Protein AF-X1FA75-F1 (afdb_monomer)

Sequence (460 aa):
MLGKAVGLKKGKINFKTCSKKELLEYCKRDVEILLATWKKWIKFRTDNDLGNFGVTVAQQALKTYAHRFMPEKIYIHDQNTLAKFERKAYYGGRVDCFRLGNYTDDFYHLVDVNSMYPSVMINNLYPVKLTQYYENIDCSFLTQLIKKYSVVAEVIVKTKQRFFPVRLEKKVVYPVGEFTTYLCTPELKFALNRNLIKEIKKIACYEQAVIFNDYVDFFYNKKKEADKTGNSADSLFYKYMLNTLTGKFGQKGGEWIKVGENPPDLIYVINEIDSITGEVYQLRSLHGLVQKRVKEGEAFHSFVPITAHITSYSRVKMLNLIEKAGWENVYYVDTDSLFTNMKGYDRLESEMGENILGMLSVEKVAEDITIFGNKDYEFGDLKKCKGIRWDAYEISEGVYTQEVWPTLRGILRQKDKNKYYVTTRKKVLKRKYDKGILLPSGIVKPLTFPLSEPSLFQSP

Nearest PDB structures (foldseek):
  2pyj-assembly1_A  TM=6.759E-01  e=3.798E-18  Salasvirus phi29
  2pzs-assembly4_D  TM=6.715E-01  e=7.560E-17  Salasvirus phi29
  2py5-assembly2_B  TM=6.519E-01  e=5.487E-17  Salasvirus phi29
  2pzs-assembly3_C  TM=6.621E-01  e=1.099E-16  Salasvirus phi29
  2py5-assembly1_A  TM=6.677E-01  e=3.031E-16  Salasvirus phi29

pLDDT: mean 91.66, std 9.85, range [26.94, 98.81]

Mean predicted aligned error: 7.08 Å

Solvent-accessible surface area (backbone atoms only — not comparable to full-atom values): 24845 Å² total; per-residue (Å²): 97,65,26,65,66,66,77,36,86,76,79,84,82,56,91,90,75,60,51,74,64,59,50,50,55,45,53,49,52,55,50,51,41,49,52,51,48,49,53,53,50,53,48,52,36,60,79,64,58,33,58,63,92,40,100,42,64,42,50,26,24,46,36,21,34,69,64,66,33,51,84,61,82,69,52,73,79,84,57,63,72,56,53,56,55,43,47,65,30,47,54,70,56,50,63,51,66,39,39,41,50,76,48,68,90,54,49,35,38,36,33,34,34,34,57,44,66,55,44,46,41,40,92,35,74,36,46,31,31,80,77,48,73,52,62,68,53,57,71,70,57,50,58,56,46,60,75,71,26,32,39,42,31,37,30,32,35,49,38,93,51,66,78,54,65,38,69,54,80,96,43,70,33,38,42,24,42,29,49,75,37,41,37,25,48,56,48,46,53,57,30,58,80,65,70,22,62,76,45,37,54,36,38,43,33,14,46,52,42,72,52,33,45,69,46,42,54,53,38,51,50,52,20,51,54,21,56,76,70,68,29,64,39,56,21,52,51,29,50,43,40,63,62,31,34,52,53,45,22,58,30,66,30,62,50,71,45,79,74,52,71,51,60,52,84,56,58,35,43,50,76,47,67,41,89,86,80,65,49,76,41,38,41,34,27,54,74,20,40,23,24,38,50,46,81,41,72,66,23,93,77,29,42,41,58,38,31,16,41,51,26,31,40,42,39,49,53,48,49,52,51,42,61,56,27,30,68,90,29,41,35,39,35,57,52,50,33,41,33,22,34,53,71,13,47,63,54,37,53,92,47,53,33,76,95,34,79,49,20,29,31,81,78,43,75,28,55,38,38,32,32,60,46,89,61,27,35,34,50,53,92,48,73,42,52,75,93,60,61,98,83,39,47,72,80,48,96,56,29,33,39,33,80,44,74,64,47,74,70,50,32,34,56,44,93,62,62,92,54,92,64,77,41,77,43,83,44,77,59,82,75,75,71,82,68,38,49,75,43,97,85,26,41,40,40,62,40,74,38,70,82,74,72,77,81,86,61,74,70,135

Secondary structure (DSSP, 8-state):
-HHHHTT-PPP---TTT--HHHHHHHHHHHHHHHHHHHHHHHHHHHHTT--SPPSSHHHHHHHHHHHHS--S--B----HHHHHHHHHH---S-EEESB-EEE-SS-EEEEEETTHHHHHHTT--EEEEEEEEEEEE-HHHHHHHHHHSEEEEEEEEEESSS-S-EEETTEEE--EEEEEEEEEHHHHHHHHTTT-EEEEEEEEEEEEE--SHHHHHHHHHHHHHHHHTT-HHHHHHHHHHHHHHHHHTT-B--EEEEEEE--TT--EEEEEE-TTT--EEEEEEETTEEEEEE--SB-TT--HHHHHHHHHHHHHHHHHHHHHH-GGGEEEEETTEEEEEHHHHHHTGGGB-TT-TTSEEEEEEES-EEEEETTEEEETTEEEETT--TTPEEEETTEEEEEEPPPHHHHTTSS-TT----EEEEEE------SEEE-TTSBEEEPEEPS--GGGS---

Structure (mmCIF, N/CA/C/O backbone):
data_AF-X1FA75-F1
#
_entry.id   AF-X1FA75-F1
#
loop_
_atom_site.group_PDB
_atom_site.id
_atom_site.type_symbol
_atom_site.label_atom_id
_atom_site.label_alt_id
_atom_site.label_comp_id
_atom_site.label_asym_id
_atom_site.label_entity_id
_atom_site.label_seq_id
_atom_site.pdbx_PDB_ins_code
_atom_site.Cartn_x
_atom_site.Cartn_y
_atom_site.Cartn_z
_atom_site.occupancy
_atom_site.B_iso_or_equiv
_atom_site.auth_seq_id
_atom_site.auth_comp_id
_atom_site.auth_asym_id
_atom_site.auth_atom_id
_atom_site.pdbx_PDB_model_num
ATOM 1 N N . MET A 1 1 ? -5.192 -13.595 22.067 1.00 82.88 1 MET A N 1
ATOM 2 C CA . MET A 1 1 ? -5.217 -14.109 20.682 1.00 82.88 1 MET A CA 1
ATOM 3 C C . MET A 1 1 ? -4.334 -15.348 20.535 1.00 82.88 1 MET A C 1
ATOM 5 O O . MET A 1 1 ? -4.904 -16.423 20.439 1.00 82.88 1 MET A O 1
ATOM 9 N N . LEU A 1 2 ? -2.998 -15.240 20.635 1.00 88.25 2 LEU A N 1
ATOM 10 C CA . LEU A 1 2 ? -2.075 -16.381 20.456 1.00 88.25 2 LEU A CA 1
ATOM 11 C C . LEU A 1 2 ? -2.383 -17.589 21.351 1.00 88.25 2 LEU A C 1
ATOM 13 O O . LEU A 1 2 ? -2.534 -18.685 20.835 1.00 88.25 2 LEU A O 1
ATOM 17 N N . GLY A 1 3 ? -2.574 -17.383 22.660 1.00 88.44 3 GLY A N 1
ATOM 18 C CA . GLY A 1 3 ? -2.929 -18.475 23.577 1.00 88.44 3 GLY A CA 1
ATOM 19 C C . GLY A 1 3 ? -4.160 -19.269 23.118 1.00 88.44 3 GLY A C 1
ATOM 20 O O . GLY A 1 3 ? -4.092 -20.487 23.000 1.00 88.44 3 GLY A O 1
ATOM 21 N N . LYS A 1 4 ? -5.251 -18.582 22.744 1.00 89.06 4 LYS A N 1
ATOM 22 C CA . LYS A 1 4 ? -6.477 -19.220 22.227 1.00 89.06 4 LYS A CA 1
ATOM 23 C C . LYS A 1 4 ? -6.189 -20.085 20.992 1.00 89.06 4 LYS A C 1
ATOM 25 O O . LYS A 1 4 ? -6.711 -21.187 20.898 1.00 89.06 4 LYS A O 1
ATOM 30 N N . ALA A 1 5 ? -5.328 -19.617 20.090 1.00 87.94 5 ALA A N 1
ATOM 31 C CA . ALA A 1 5 ? -4.977 -20.317 18.851 1.00 87.94 5 ALA A CA 1
ATOM 32 C C . ALA A 1 5 ? -4.127 -21.584 19.044 1.00 87.94 5 ALA A C 1
ATOM 34 O O . ALA A 1 5 ? -3.963 -22.361 18.100 1.00 87.94 5 ALA A O 1
ATOM 35 N N . VAL A 1 6 ? -3.580 -21.783 20.246 1.00 91.81 6 VAL A N 1
ATOM 36 C CA . VAL A 1 6 ? -2.834 -22.984 20.648 1.00 91.81 6 VAL A CA 1
ATOM 37 C C . VAL A 1 6 ? -3.489 -23.704 21.834 1.00 91.81 6 VAL A C 1
ATOM 39 O O . VAL A 1 6 ? -2.850 -24.524 22.481 1.00 91.81 6 VAL A O 1
ATOM 42 N N . GLY A 1 7 ? -4.750 -23.383 22.150 1.00 91.25 7 GLY A N 1
ATOM 43 C CA . GLY A 1 7 ? -5.502 -24.027 23.235 1.00 91.25 7 GLY A CA 1
ATOM 44 C C . GLY A 1 7 ? -5.045 -23.664 24.655 1.00 91.25 7 GLY A C 1
ATOM 45 O O . GLY A 1 7 ? -5.420 -24.334 25.611 1.00 91.25 7 GLY A O 1
ATOM 46 N N . LEU A 1 8 ? -4.253 -22.601 24.828 1.00 92.12 8 LEU A N 1
ATOM 47 C CA . LEU A 1 8 ? -3.713 -22.171 26.118 1.00 92.12 8 LEU A CA 1
ATOM 48 C C . LEU A 1 8 ? -4.349 -20.860 26.598 1.00 92.12 8 LEU A C 1
ATOM 50 O O . LEU A 1 8 ? -4.333 -19.830 25.921 1.00 92.12 8 LEU A O 1
ATOM 54 N N . LYS A 1 9 ? -4.863 -20.850 27.831 1.00 92.19 9 LYS A N 1
ATOM 55 C CA . LYS A 1 9 ? -5.374 -19.625 28.463 1.00 92.19 9 LYS A CA 1
ATOM 56 C C . LYS A 1 9 ? -4.204 -18.761 28.949 1.00 92.19 9 LYS A C 1
ATOM 58 O O . LYS A 1 9 ? -3.388 -19.228 29.746 1.00 92.19 9 LYS A O 1
ATOM 63 N N . LYS A 1 10 ? -4.136 -17.508 28.480 1.00 90.81 10 LYS A N 1
ATOM 64 C CA . LYS A 1 10 ? -3.234 -16.480 29.029 1.00 90.81 10 LYS A CA 1
ATOM 65 C C . LYS A 1 10 ? -3.767 -16.041 30.396 1.00 90.81 10 LYS A C 1
ATOM 67 O O . LYS A 1 10 ? -4.968 -15.797 30.525 1.00 90.81 10 LYS A O 1
ATOM 72 N N . GLY A 1 11 ? -2.890 -15.967 31.396 1.00 86.56 11 GLY A N 1
ATOM 73 C CA . GLY A 1 11 ? -3.246 -15.478 32.729 1.00 86.56 11 GLY A CA 1
ATOM 74 C C . GLY A 1 11 ? -3.637 -13.995 32.722 1.00 86.56 11 GLY A C 1
ATOM 75 O O . GLY A 1 11 ? -3.365 -13.274 31.760 1.00 86.56 11 GLY A O 1
ATOM 76 N N . LYS A 1 12 ? -4.272 -13.536 33.802 1.00 90.50 12 LYS A N 1
ATOM 77 C CA . LYS A 1 12 ? -4.433 -12.110 34.118 1.00 90.50 12 LYS A CA 1
ATOM 78 C C . LYS A 1 12 ? -3.546 -11.807 35.320 1.00 90.50 12 LYS A C 1
ATOM 80 O O . LYS A 1 12 ? -3.503 -12.616 36.239 1.00 90.50 12 LYS A O 1
ATOM 85 N N . ILE A 1 13 ? -2.861 -10.669 35.312 1.00 89.69 13 ILE A N 1
ATOM 86 C CA . ILE A 1 13 ? -2.018 -10.245 36.430 1.00 89.69 13 ILE A CA 1
ATOM 87 C C . ILE A 1 13 ? -2.197 -8.752 36.683 1.00 89.69 13 ILE A C 1
ATOM 89 O O . ILE A 1 13 ? -2.268 -7.962 35.741 1.00 89.69 13 ILE A O 1
ATOM 93 N N . ASN A 1 14 ? -2.287 -8.371 37.956 1.00 89.06 14 ASN A N 1
ATOM 94 C CA . ASN A 1 14 ? -2.216 -6.976 38.363 1.00 89.06 14 ASN A CA 1
ATOM 95 C C . ASN A 1 14 ? -0.768 -6.649 38.728 1.00 89.06 14 ASN A C 1
ATOM 97 O O . ASN A 1 14 ? -0.317 -6.955 39.828 1.00 89.06 14 ASN A O 1
ATOM 101 N N . PHE A 1 15 ? -0.049 -6.004 37.810 1.00 86.00 15 PHE A N 1
ATOM 102 C CA . PHE A 1 15 ? 1.363 -5.662 37.998 1.00 86.00 15 PHE A CA 1
ATOM 103 C C . PHE A 1 15 ? 1.635 -4.735 39.194 1.00 86.00 15 PHE A C 1
ATOM 105 O O . PHE A 1 15 ? 2.781 -4.636 39.619 1.00 86.00 15 PHE A O 1
ATOM 112 N N . LYS A 1 16 ? 0.613 -4.058 39.743 1.00 86.19 16 LYS A N 1
ATOM 113 C CA . LYS A 1 16 ? 0.765 -3.188 40.920 1.00 86.19 16 LYS A CA 1
ATOM 114 C C . LYS A 1 16 ? 0.733 -3.953 42.242 1.00 86.19 16 LYS A C 1
ATOM 116 O O . LYS A 1 16 ? 1.259 -3.454 43.228 1.00 86.19 16 LYS A O 1
ATOM 121 N N . THR A 1 17 ? 0.088 -5.119 42.276 1.00 92.06 17 THR A N 1
ATOM 122 C CA . THR A 1 17 ? -0.222 -5.824 43.532 1.00 92.06 17 THR A CA 1
ATOM 123 C C . THR A 1 17 ? 0.195 -7.292 43.532 1.00 92.06 17 THR A C 1
ATOM 125 O O . THR A 1 17 ? 0.017 -7.958 44.546 1.00 92.06 17 THR A O 1
ATOM 128 N N . CYS A 1 18 ? 0.708 -7.828 42.421 1.00 90.62 18 CYS A N 1
ATOM 129 C CA . CYS A 1 18 ? 1.066 -9.239 42.334 1.00 90.62 18 CYS A CA 1
ATOM 130 C C . CYS A 1 18 ? 2.301 -9.581 43.173 1.00 90.62 18 CYS A C 1
ATOM 132 O O . CYS A 1 18 ? 3.294 -8.850 43.201 1.00 90.62 18 CYS A O 1
ATOM 134 N N . SER A 1 19 ? 2.273 -10.760 43.781 1.00 93.00 19 SER A N 1
ATOM 135 C CA . SER A 1 19 ? 3.436 -11.376 44.402 1.00 93.00 19 SER A CA 1
ATOM 136 C C . SER A 1 19 ? 4.452 -11.847 43.355 1.00 93.00 19 SER A C 1
ATOM 138 O O . SER A 1 19 ? 4.145 -12.091 42.184 1.00 93.00 19 SER A O 1
ATOM 140 N N . LYS A 1 20 ? 5.694 -12.062 43.801 1.00 92.19 20 LYS A N 1
ATOM 141 C CA . LYS A 1 20 ? 6.774 -12.594 42.956 1.00 92.19 20 LYS A CA 1
ATOM 142 C C . LYS A 1 20 ? 6.448 -13.989 42.398 1.00 92.19 20 LYS A C 1
ATOM 144 O O . LYS A 1 20 ? 6.860 -14.309 41.286 1.00 92.19 20 LYS A O 1
ATOM 149 N N . LYS A 1 21 ? 5.695 -14.801 43.152 1.00 93.50 21 LYS A N 1
ATOM 150 C CA . LYS A 1 21 ? 5.261 -16.147 42.748 1.00 93.50 21 LYS A CA 1
ATOM 151 C C . LYS A 1 21 ? 4.225 -16.087 41.625 1.00 93.50 21 LYS A C 1
ATOM 153 O O . LYS A 1 21 ? 4.417 -16.730 40.599 1.00 93.50 21 LYS A O 1
ATOM 158 N N . GLU A 1 22 ? 3.190 -15.262 41.779 1.00 92.12 22 GLU A N 1
ATOM 159 C CA . GLU A 1 22 ? 2.174 -15.057 40.734 1.00 92.12 22 GLU A CA 1
ATOM 160 C C . GLU A 1 22 ? 2.799 -14.503 39.450 1.00 92.12 22 GLU A C 1
ATOM 162 O O . GLU A 1 22 ? 2.457 -14.933 38.348 1.00 92.12 22 GLU A O 1
ATOM 167 N N . LEU A 1 23 ? 3.765 -13.587 39.584 1.00 92.31 23 LEU A N 1
ATOM 168 C CA . LEU A 1 23 ? 4.500 -13.050 38.444 1.00 92.31 23 LEU A CA 1
ATOM 169 C C . LEU A 1 23 ? 5.326 -14.126 37.730 1.00 92.31 23 LEU A C 1
ATOM 171 O O . LEU A 1 23 ? 5.329 -14.175 36.501 1.00 92.31 23 LEU A O 1
ATOM 175 N N . LEU A 1 24 ? 5.994 -15.012 38.475 1.00 93.19 24 LEU A N 1
ATOM 176 C CA . LEU A 1 24 ? 6.755 -16.123 37.903 1.00 93.19 24 LEU A CA 1
ATOM 177 C C . LEU A 1 24 ? 5.848 -17.092 37.127 1.00 93.19 24 LEU A C 1
ATOM 179 O O . LEU A 1 24 ? 6.171 -17.465 35.999 1.00 93.19 24 LEU A O 1
ATOM 183 N N . GLU A 1 25 ? 4.703 -17.467 37.701 1.00 93.12 25 GLU A N 1
ATOM 184 C CA . GLU A 1 25 ? 3.715 -18.345 37.059 1.00 93.12 25 GLU A CA 1
ATOM 185 C C . GLU A 1 25 ? 3.125 -17.710 35.791 1.00 93.12 25 GLU A C 1
ATOM 187 O O . GLU A 1 25 ? 3.031 -18.363 34.747 1.00 93.12 25 GLU A O 1
ATOM 192 N N . TYR A 1 26 ? 2.799 -16.415 35.848 1.00 93.69 26 TYR A N 1
ATOM 193 C CA . TYR A 1 26 ? 2.335 -15.647 34.695 1.00 93.69 26 TYR A CA 1
ATOM 194 C C . TYR A 1 26 ? 3.382 -15.617 33.570 1.00 93.69 26 TYR A C 1
ATOM 196 O O . TYR A 1 26 ? 3.067 -15.932 32.419 1.00 93.69 26 TYR A O 1
ATOM 204 N N . CYS A 1 27 ? 4.639 -15.301 33.896 1.00 93.19 27 CYS A N 1
ATOM 205 C CA . CYS A 1 27 ? 5.738 -15.275 32.930 1.00 93.19 27 CYS A CA 1
ATOM 206 C C . CYS A 1 27 ? 5.992 -16.657 32.313 1.00 93.19 27 CYS A C 1
ATOM 208 O O . CYS A 1 27 ? 6.179 -16.762 31.099 1.00 93.19 27 CYS A O 1
ATOM 210 N N . LYS A 1 28 ? 5.942 -17.728 33.116 1.00 95.00 28 LYS A N 1
ATOM 211 C CA . LYS A 1 28 ? 6.067 -19.105 32.622 1.00 95.00 28 LYS A CA 1
ATOM 212 C C . LYS A 1 28 ? 4.976 -19.425 31.598 1.00 95.00 28 LYS A C 1
ATOM 214 O O . LYS A 1 28 ? 5.294 -19.912 30.514 1.00 95.00 28 LYS A O 1
ATOM 219 N N . ARG A 1 29 ? 3.713 -19.086 31.888 1.00 95.19 29 ARG A N 1
ATOM 220 C CA . ARG A 1 29 ? 2.595 -19.286 30.949 1.00 95.19 29 ARG A CA 1
ATOM 221 C C . ARG A 1 29 ? 2.779 -18.503 29.647 1.00 95.19 29 ARG A C 1
ATOM 223 O O . ARG A 1 29 ? 2.453 -19.015 28.576 1.00 95.19 29 ARG A O 1
ATOM 230 N N . ASP A 1 30 ? 3.321 -17.291 29.704 1.00 94.06 30 ASP A N 1
ATOM 231 C CA . ASP A 1 30 ? 3.617 -16.517 28.494 1.00 94.06 30 ASP A CA 1
ATOM 232 C C . ASP A 1 30 ? 4.662 -17.216 27.606 1.00 94.06 30 ASP A C 1
ATOM 234 O O . ASP A 1 30 ? 4.469 -17.309 26.391 1.00 94.06 30 ASP A O 1
ATOM 238 N N . VAL A 1 31 ? 5.712 -17.796 28.196 1.00 95.56 31 VAL A N 1
ATOM 239 C CA . VAL A 1 31 ? 6.721 -18.577 27.458 1.00 95.56 31 VAL A CA 1
ATOM 240 C C . VAL A 1 31 ? 6.139 -19.884 26.907 1.00 95.56 31 VAL A C 1
ATOM 242 O O . VAL A 1 31 ? 6.409 -20.227 25.756 1.00 95.56 31 VAL A O 1
ATOM 245 N N . GLU A 1 32 ? 5.297 -20.589 27.669 1.00 96.50 32 GLU A N 1
ATOM 246 C CA . GLU A 1 32 ? 4.594 -21.799 27.207 1.00 96.50 32 GLU A CA 1
ATOM 247 C C . GLU A 1 32 ? 3.738 -21.517 25.962 1.00 96.50 32 GLU A C 1
ATOM 249 O O . GLU A 1 32 ? 3.798 -22.260 24.978 1.00 96.50 32 GLU A O 1
ATOM 254 N N . ILE A 1 33 ? 2.988 -20.407 25.969 1.00 96.44 33 ILE A N 1
ATOM 255 C CA . ILE A 1 33 ? 2.183 -19.964 24.822 1.00 96.44 33 ILE A CA 1
ATOM 256 C C . ILE A 1 33 ? 3.070 -19.694 23.605 1.00 96.44 33 ILE A C 1
ATOM 258 O O . ILE A 1 33 ? 2.737 -20.121 22.495 1.00 96.44 33 ILE A O 1
ATOM 262 N N . LEU A 1 34 ? 4.197 -19.001 23.789 1.00 95.25 34 LEU A N 1
ATOM 263 C CA . LEU A 1 34 ? 5.133 -18.716 22.701 1.00 95.25 34 LEU A CA 1
ATOM 264 C C . LEU A 1 34 ? 5.742 -19.999 22.129 1.00 95.25 34 LEU A C 1
ATOM 266 O O . LEU A 1 34 ? 5.761 -20.164 20.911 1.00 95.25 34 LEU A O 1
ATOM 270 N N . LEU A 1 35 ? 6.184 -20.927 22.980 1.00 96.44 35 LEU A N 1
ATOM 271 C CA . LEU A 1 35 ? 6.748 -22.206 22.550 1.00 96.44 35 LEU A CA 1
ATOM 272 C C . LEU A 1 35 ? 5.732 -23.028 21.746 1.00 96.44 35 LEU A C 1
ATOM 274 O O . LEU A 1 35 ? 6.068 -23.539 20.678 1.00 96.44 35 LEU A O 1
ATOM 278 N N . ALA A 1 36 ? 4.488 -23.129 22.222 1.00 96.19 36 ALA A N 1
ATOM 279 C CA . ALA A 1 36 ? 3.417 -23.823 21.507 1.00 96.19 36 ALA A CA 1
ATOM 280 C C . ALA A 1 36 ? 3.116 -23.162 20.151 1.00 96.19 36 ALA A C 1
ATOM 282 O O . ALA A 1 36 ? 2.963 -23.851 19.142 1.00 96.19 36 ALA A O 1
ATOM 283 N N . THR A 1 37 ? 3.111 -21.826 20.105 1.00 94.81 37 THR A N 1
ATOM 284 C CA . THR A 1 37 ? 2.917 -21.059 18.864 1.00 94.81 37 THR A CA 1
ATOM 285 C C . THR A 1 37 ? 4.045 -21.324 17.866 1.00 94.81 37 THR A C 1
ATOM 287 O O . THR A 1 37 ? 3.777 -21.590 16.695 1.00 94.81 37 THR A O 1
ATOM 290 N N . TRP A 1 38 ? 5.303 -21.321 18.317 1.00 94.19 38 TRP A N 1
ATOM 291 C CA . TRP A 1 38 ? 6.455 -21.623 17.468 1.00 94.19 38 TRP A CA 1
ATOM 292 C C . TRP A 1 38 ? 6.437 -23.053 16.946 1.00 94.19 38 TRP A C 1
ATOM 294 O O . TRP A 1 38 ? 6.659 -23.254 15.756 1.00 94.19 38 TRP A O 1
ATOM 304 N N . LYS A 1 39 ? 6.122 -24.040 17.793 1.00 95.25 39 LYS A N 1
ATOM 305 C CA . LYS A 1 39 ? 5.981 -25.441 17.366 1.00 95.25 39 LYS A CA 1
ATOM 306 C C . LYS A 1 39 ? 4.912 -25.586 16.284 1.00 95.25 39 LYS A C 1
ATOM 308 O O . LYS A 1 39 ? 5.174 -26.202 15.254 1.00 95.25 39 LYS A O 1
ATOM 313 N N . LYS A 1 40 ? 3.743 -24.967 16.487 1.00 94.88 40 LYS A N 1
ATOM 314 C CA . LYS A 1 40 ? 2.653 -24.942 15.502 1.00 94.88 40 LYS A CA 1
ATOM 315 C C . LYS A 1 40 ? 3.101 -24.315 14.180 1.00 94.88 40 LYS A C 1
ATOM 317 O O . LYS A 1 40 ? 2.871 -24.899 13.127 1.00 94.88 40 LYS A O 1
ATOM 322 N N . TRP A 1 41 ? 3.770 -23.161 14.230 1.00 93.75 41 TRP A N 1
ATOM 323 C CA . TRP A 1 41 ? 4.273 -22.481 13.035 1.00 93.75 41 TRP A CA 1
ATOM 324 C C . TRP A 1 41 ? 5.336 -23.301 12.293 1.00 93.75 41 TRP A C 1
ATOM 326 O O . TRP A 1 41 ? 5.239 -23.470 11.082 1.00 93.75 41 TRP A O 1
ATOM 336 N N . ILE A 1 42 ? 6.333 -23.835 13.004 1.00 94.75 42 ILE A N 1
ATOM 337 C CA . ILE A 1 42 ? 7.403 -24.644 12.406 1.00 94.75 42 ILE A CA 1
ATOM 338 C C . ILE A 1 42 ? 6.809 -25.878 11.733 1.00 94.75 42 ILE A C 1
ATOM 340 O O . ILE A 1 42 ? 7.155 -26.147 10.585 1.00 94.75 42 ILE A O 1
ATOM 344 N N . LYS A 1 43 ? 5.877 -26.569 12.405 1.00 95.88 43 LYS A N 1
ATOM 345 C CA . LYS A 1 43 ? 5.146 -27.696 11.825 1.00 95.88 43 LYS A CA 1
ATOM 346 C C . LYS A 1 43 ? 4.391 -27.276 10.565 1.00 95.88 43 LYS A C 1
ATOM 348 O O . LYS A 1 43 ? 4.619 -27.864 9.521 1.00 95.88 43 LYS A O 1
ATOM 353 N N . PHE A 1 44 ? 3.574 -26.223 10.628 1.00 95.69 44 PHE A N 1
ATOM 354 C CA . PHE A 1 44 ? 2.831 -25.731 9.463 1.00 95.69 44 PHE A CA 1
ATOM 355 C C . PHE A 1 44 ? 3.752 -25.390 8.283 1.00 95.69 44 PHE A C 1
ATOM 357 O O . PHE A 1 44 ? 3.469 -25.770 7.151 1.00 95.69 44 PHE A O 1
ATOM 364 N N . ARG A 1 45 ? 4.869 -24.700 8.541 1.00 96.19 45 ARG A N 1
ATOM 365 C CA . ARG A 1 45 ? 5.863 -24.334 7.525 1.00 96.19 45 ARG A CA 1
ATOM 366 C C . ARG A 1 45 ? 6.494 -25.564 6.874 1.00 96.19 45 ARG A C 1
ATOM 368 O O . ARG A 1 45 ? 6.655 -25.565 5.661 1.00 96.19 45 ARG A O 1
ATOM 375 N N . THR A 1 46 ? 6.855 -26.572 7.667 1.00 96.25 46 THR A N 1
ATOM 376 C CA . THR A 1 46 ? 7.444 -27.822 7.169 1.00 96.25 46 THR A CA 1
ATOM 377 C C . THR A 1 46 ? 6.413 -28.658 6.410 1.00 96.25 46 THR A C 1
ATOM 379 O O . THR A 1 46 ? 6.680 -29.048 5.281 1.00 96.25 46 THR A O 1
ATOM 382 N N . ASP A 1 47 ? 5.220 -28.859 6.974 1.00 97.62 47 ASP A N 1
ATOM 383 C CA . ASP A 1 47 ? 4.139 -29.650 6.365 1.00 97.62 47 ASP A CA 1
ATOM 384 C C . ASP A 1 47 ? 3.668 -29.068 5.019 1.00 97.62 47 ASP A C 1
ATOM 386 O O . ASP A 1 47 ? 3.161 -29.795 4.172 1.00 97.62 47 ASP A O 1
ATOM 390 N N . ASN A 1 48 ? 3.811 -27.753 4.823 1.00 97.12 48 ASN A N 1
ATOM 391 C CA . ASN A 1 48 ? 3.414 -27.058 3.595 1.00 97.12 48 ASN A CA 1
ATOM 392 C C . ASN A 1 48 ? 4.609 -26.639 2.724 1.00 97.12 48 ASN A C 1
ATOM 394 O O . ASN A 1 48 ? 4.418 -25.835 1.814 1.00 97.12 48 ASN A O 1
ATOM 398 N N . ASP A 1 49 ? 5.821 -27.116 3.013 1.00 97.44 49 ASP A N 1
ATOM 399 C CA . ASP A 1 49 ? 7.041 -26.791 2.263 1.00 97.44 49 ASP A CA 1
ATOM 400 C C . ASP A 1 49 ? 7.203 -25.283 1.963 1.00 97.44 49 ASP A C 1
ATOM 402 O O . ASP A 1 49 ? 7.286 -24.829 0.824 1.00 97.44 49 ASP A O 1
ATOM 406 N N . LEU A 1 50 ? 7.175 -24.451 3.010 1.00 97.06 50 LEU A N 1
ATOM 407 C CA . LEU A 1 50 ? 7.232 -22.983 2.887 1.00 97.06 50 LEU A CA 1
ATOM 408 C C . LEU A 1 50 ? 8.666 -22.429 2.992 1.00 97.06 50 LEU A C 1
ATOM 410 O O . LEU A 1 50 ? 8.876 -21.267 3.358 1.00 97.06 50 LEU A O 1
ATOM 414 N N . GLY A 1 51 ? 9.662 -23.269 2.709 1.00 95.06 51 GLY A N 1
ATOM 415 C CA . GLY A 1 51 ? 11.075 -22.912 2.687 1.00 95.06 51 GLY A CA 1
ATOM 416 C C . GLY A 1 51 ? 11.685 -22.536 4.045 1.00 95.06 51 GLY A C 1
ATOM 417 O O . GLY A 1 51 ? 11.199 -22.851 5.141 1.00 95.06 51 GLY A O 1
ATOM 418 N N . ASN A 1 52 ? 12.823 -21.845 3.977 1.00 93.56 52 ASN A N 1
ATOM 419 C CA . ASN A 1 52 ? 13.636 -21.512 5.145 1.00 93.56 52 ASN A CA 1
ATOM 420 C C . ASN A 1 52 ? 12.994 -20.468 6.070 1.00 93.56 52 ASN A C 1
ATOM 422 O O . ASN A 1 52 ? 12.202 -19.622 5.658 1.00 93.56 52 ASN A O 1
ATOM 426 N N . PHE A 1 53 ? 13.393 -20.502 7.343 1.00 93.00 53 PHE A N 1
ATOM 427 C CA . PHE A 1 53 ? 12.836 -19.641 8.380 1.00 93.00 53 PHE A CA 1
ATOM 428 C C . PHE A 1 53 ? 13.220 -18.170 8.155 1.00 93.00 53 PHE A C 1
ATOM 430 O O . PHE A 1 53 ? 14.394 -17.837 7.956 1.00 93.00 53 PHE A O 1
ATOM 437 N N . GLY A 1 54 ? 12.232 -17.279 8.167 1.00 92.38 54 GLY A N 1
ATOM 438 C CA . GLY A 1 54 ? 12.405 -15.829 8.156 1.00 92.38 54 GLY A CA 1
ATOM 439 C C . GLY A 1 54 ? 12.258 -15.237 9.557 1.00 92.38 54 GLY A C 1
ATOM 440 O O . GLY A 1 54 ? 11.324 -15.567 10.277 1.00 92.38 54 GLY A O 1
ATOM 441 N N . VAL A 1 55 ? 13.135 -14.302 9.930 1.00 90.44 55 VAL A N 1
ATOM 442 C CA . VAL A 1 55 ? 13.114 -13.653 11.257 1.00 90.44 55 VAL A CA 1
ATOM 443 C C . VAL A 1 55 ? 11.931 -12.696 11.451 1.00 90.44 55 VAL A C 1
ATOM 445 O O . VAL A 1 55 ? 11.632 -12.281 12.565 1.00 90.44 55 VAL A O 1
ATOM 448 N N . THR A 1 56 ? 11.256 -12.322 10.363 1.00 92.94 56 THR A N 1
ATOM 449 C CA . THR A 1 56 ? 10.035 -11.505 10.364 1.00 92.94 56 THR A CA 1
ATOM 450 C C . THR A 1 56 ? 9.013 -12.133 9.430 1.00 92.94 56 THR A C 1
ATOM 452 O O . THR A 1 56 ? 9.403 -12.790 8.465 1.00 92.94 56 THR A O 1
ATOM 455 N N . VAL A 1 57 ? 7.722 -11.857 9.641 1.00 94.25 57 VAL A N 1
ATOM 456 C CA . VAL A 1 57 ? 6.652 -12.332 8.741 1.00 94.25 57 VAL A CA 1
ATOM 457 C C . VAL A 1 57 ? 6.902 -11.886 7.297 1.00 94.25 57 VAL A C 1
ATOM 459 O O . VAL A 1 57 ? 6.780 -12.689 6.385 1.00 94.25 57 VAL A O 1
ATOM 462 N N . ALA A 1 58 ? 7.378 -10.656 7.084 1.00 94.62 58 ALA A N 1
ATOM 463 C CA . ALA A 1 58 ? 7.709 -10.162 5.747 1.00 94.62 58 ALA A CA 1
ATOM 464 C C . ALA A 1 58 ? 8.882 -10.919 5.099 1.00 94.62 58 ALA A C 1
ATOM 466 O O . ALA A 1 58 ? 8.881 -11.166 3.897 1.00 94.62 58 ALA A O 1
ATOM 467 N N . GLN A 1 59 ? 9.920 -11.277 5.867 1.00 94.81 59 GLN A N 1
ATOM 468 C CA . GLN A 1 59 ? 11.010 -12.103 5.334 1.00 94.81 59 GLN A CA 1
ATOM 469 C C . GLN A 1 59 ? 10.537 -13.534 5.074 1.00 94.81 59 GLN A C 1
ATOM 471 O O . GLN A 1 59 ? 10.929 -14.119 4.070 1.00 94.81 59 GLN A O 1
ATOM 476 N N . GLN A 1 60 ? 9.698 -14.081 5.954 1.00 96.88 60 GLN A N 1
ATOM 477 C CA . GLN A 1 60 ? 9.101 -15.393 5.758 1.00 96.88 60 GLN A CA 1
ATOM 478 C C . GLN A 1 60 ? 8.240 -15.417 4.494 1.00 96.88 60 GLN A C 1
ATOM 480 O O . GLN A 1 60 ? 8.377 -16.350 3.715 1.00 96.88 60 GLN A O 1
ATOM 485 N N . ALA A 1 61 ? 7.426 -14.388 4.251 1.00 97.69 61 ALA A N 1
ATOM 486 C CA . ALA A 1 61 ? 6.626 -14.232 3.040 1.00 97.69 61 ALA A CA 1
ATOM 487 C C . ALA A 1 61 ? 7.493 -14.282 1.774 1.00 97.69 61 ALA A C 1
ATOM 489 O O . ALA A 1 61 ? 7.242 -15.105 0.902 1.00 97.69 61 ALA A O 1
ATOM 490 N N . LEU A 1 62 ? 8.572 -13.490 1.713 1.00 96.88 62 LEU A N 1
ATOM 491 C CA . LEU A 1 62 ? 9.494 -13.502 0.570 1.00 96.88 62 LEU A CA 1
ATOM 492 C C . LEU A 1 62 ? 10.194 -14.856 0.384 1.00 96.88 62 LEU A C 1
ATOM 494 O O . LEU A 1 62 ? 10.274 -15.340 -0.738 1.00 96.88 62 LEU A O 1
ATOM 498 N N . LYS A 1 63 ? 10.691 -15.476 1.464 1.00 96.81 63 LYS A N 1
ATOM 499 C CA . LYS A 1 63 ? 11.338 -16.799 1.391 1.00 96.81 63 LYS A CA 1
ATOM 500 C C . LYS A 1 63 ? 10.365 -17.877 0.928 1.00 96.81 63 LYS A C 1
ATOM 502 O O . LYS A 1 63 ? 10.723 -18.694 0.095 1.00 96.81 63 LYS A O 1
ATOM 507 N N . THR A 1 64 ? 9.143 -17.847 1.453 1.00 98.19 64 THR A N 1
ATOM 508 C CA . THR A 1 64 ? 8.065 -18.763 1.070 1.00 98.19 64 THR A CA 1
ATOM 509 C C . THR A 1 64 ? 7.730 -18.597 -0.408 1.00 98.19 64 THR A C 1
ATOM 511 O O . THR A 1 64 ? 7.673 -19.579 -1.140 1.00 98.19 64 THR A O 1
ATOM 514 N N . TYR A 1 65 ? 7.565 -17.347 -0.848 1.00 98.06 65 TYR A N 1
ATOM 515 C CA . TYR A 1 65 ? 7.292 -17.008 -2.236 1.00 98.06 65 TYR A CA 1
ATOM 516 C C . TYR A 1 65 ? 8.401 -17.506 -3.169 1.00 98.06 65 TYR A C 1
ATOM 518 O O . TYR A 1 65 ? 8.125 -18.282 -4.072 1.00 98.06 65 TYR A O 1
ATOM 526 N N . ALA A 1 66 ? 9.658 -17.147 -2.899 1.00 96.56 66 ALA A N 1
ATOM 527 C CA . ALA A 1 66 ? 10.795 -17.538 -3.730 1.00 96.56 66 ALA A CA 1
ATOM 528 C C . ALA A 1 66 ? 11.051 -19.056 -3.752 1.00 96.56 66 ALA A C 1
ATOM 530 O O . ALA A 1 66 ? 11.571 -19.561 -4.739 1.00 96.56 66 ALA A O 1
ATOM 531 N N . HIS A 1 67 ? 10.714 -19.769 -2.670 1.00 97.19 67 HIS A N 1
ATOM 532 C CA . HIS A 1 67 ? 10.909 -21.218 -2.555 1.00 97.19 67 HIS A CA 1
ATOM 533 C C . HIS A 1 67 ? 9.854 -22.018 -3.322 1.00 97.19 67 HIS A C 1
ATOM 535 O O . HIS A 1 67 ? 10.205 -22.942 -4.044 1.00 97.19 67 HIS A O 1
ATOM 541 N N . ARG A 1 68 ? 8.570 -21.670 -3.159 1.00 97.12 68 ARG A N 1
ATOM 542 C CA . ARG A 1 68 ? 7.452 -22.511 -3.621 1.00 97.12 68 ARG A CA 1
ATOM 543 C C . ARG A 1 68 ? 6.508 -21.840 -4.616 1.00 97.12 68 ARG A C 1
ATOM 545 O O . ARG A 1 68 ? 5.868 -22.540 -5.388 1.00 97.12 68 ARG A O 1
ATOM 552 N N . PHE A 1 69 ? 6.379 -20.516 -4.590 1.00 98.00 69 PHE A N 1
ATOM 553 C CA . PHE A 1 69 ? 5.297 -19.806 -5.289 1.00 98.00 69 PHE A CA 1
ATOM 554 C C . PHE A 1 69 ? 5.786 -18.791 -6.329 1.00 98.00 69 PHE A C 1
ATOM 556 O O . PHE A 1 69 ? 5.033 -17.895 -6.698 1.00 98.00 69 PHE A O 1
ATOM 563 N N . MET A 1 70 ? 7.041 -18.889 -6.769 1.00 96.56 70 MET A N 1
ATOM 564 C CA . MET A 1 70 ? 7.610 -18.032 -7.805 1.00 96.56 70 MET A CA 1
ATOM 565 C C . MET A 1 70 ? 7.639 -18.821 -9.123 1.00 96.56 70 MET A C 1
ATOM 567 O O . MET A 1 70 ? 8.598 -19.561 -9.347 1.00 96.56 70 MET A O 1
ATOM 571 N N . PRO A 1 71 ? 6.604 -18.700 -9.976 1.00 96.19 71 PRO A N 1
ATOM 572 C CA . PRO A 1 71 ? 6.507 -19.496 -11.200 1.00 96.19 71 PRO A CA 1
ATOM 573 C C . PRO A 1 71 ? 7.538 -19.069 -12.250 1.00 96.19 71 PRO A C 1
ATOM 575 O O . PRO A 1 71 ? 7.997 -19.885 -13.038 1.00 96.19 71 PRO A O 1
ATOM 578 N N . GLU A 1 72 ? 7.930 -17.793 -12.226 1.00 95.44 72 GLU A N 1
ATOM 579 C CA . GLU A 1 72 ? 8.854 -17.183 -13.176 1.00 95.44 72 GLU A CA 1
ATOM 580 C C . GLU A 1 72 ? 10.012 -16.504 -12.454 1.00 95.44 72 GLU A C 1
ATOM 582 O O . GLU A 1 72 ? 9.846 -15.913 -11.381 1.00 95.44 72 GLU A O 1
ATOM 587 N N . LYS A 1 73 ? 11.200 -16.542 -13.062 1.00 95.94 73 LYS A N 1
ATOM 588 C CA . LYS A 1 73 ? 12.373 -15.854 -12.513 1.00 95.94 73 LYS A CA 1
ATOM 589 C C . LYS A 1 73 ? 12.174 -14.341 -12.586 1.00 95.94 73 LYS A C 1
ATOM 591 O O . LYS A 1 73 ? 11.896 -13.787 -13.645 1.00 95.94 73 LYS A O 1
ATOM 596 N N . ILE A 1 74 ? 12.398 -13.669 -11.460 1.00 97.31 74 ILE A N 1
ATOM 597 C CA . ILE A 1 74 ? 12.431 -12.206 -11.384 1.00 97.31 74 ILE A CA 1
ATOM 598 C C . ILE A 1 74 ? 13.887 -11.753 -11.532 1.00 97.31 74 ILE A C 1
ATOM 600 O O . ILE A 1 74 ? 14.725 -12.032 -10.674 1.00 97.31 74 ILE A O 1
ATOM 604 N N . TYR A 1 75 ? 14.184 -11.059 -12.626 1.00 96.25 75 TYR A N 1
ATOM 605 C CA . TYR A 1 75 ? 15.508 -10.556 -12.972 1.00 96.25 75 TYR A CA 1
ATOM 606 C C . TYR A 1 75 ? 15.668 -9.121 -12.473 1.00 96.25 75 TYR A C 1
ATOM 608 O O . TYR A 1 75 ? 15.187 -8.164 -13.083 1.00 96.25 75 TYR A O 1
ATOM 616 N N . ILE A 1 76 ? 16.366 -8.986 -11.350 1.00 93.38 76 ILE A N 1
ATOM 617 C CA . ILE A 1 76 ? 16.691 -7.699 -10.737 1.00 93.38 76 ILE A CA 1
ATOM 618 C C . ILE A 1 76 ? 17.921 -7.124 -11.445 1.00 93.38 76 ILE A C 1
ATOM 620 O O . ILE A 1 76 ? 18.946 -7.796 -11.537 1.00 93.38 76 ILE A O 1
ATOM 624 N N . HIS A 1 77 ? 17.823 -5.894 -11.949 1.00 91.25 77 HIS A N 1
ATOM 625 C CA . HIS A 1 77 ? 18.948 -5.192 -12.569 1.00 91.25 77 HIS A CA 1
ATOM 626 C C . HIS A 1 77 ? 19.701 -4.321 -11.553 1.00 91.25 77 HIS A C 1
ATOM 628 O O . HIS A 1 77 ? 19.149 -3.885 -10.545 1.00 91.25 77 HIS A O 1
ATOM 634 N N . ASP A 1 78 ? 20.945 -3.982 -11.873 1.00 86.00 78 ASP A N 1
ATOM 635 C CA . ASP A 1 78 ? 21.849 -3.147 -11.068 1.00 86.00 78 ASP A CA 1
ATOM 636 C C . ASP A 1 78 ? 21.870 -1.660 -11.491 1.00 86.00 78 ASP A C 1
ATOM 638 O O . ASP A 1 78 ? 22.606 -0.843 -10.935 1.00 86.00 78 ASP A O 1
ATOM 642 N N . GLN A 1 79 ? 21.026 -1.274 -12.456 1.00 87.31 79 GLN A N 1
ATOM 643 C CA . GLN A 1 79 ? 20.933 0.093 -12.984 1.00 87.31 79 GLN A CA 1
ATOM 644 C C . GLN A 1 79 ? 20.355 1.089 -11.958 1.00 87.31 79 GLN A C 1
ATOM 646 O O . GLN A 1 79 ? 19.153 1.362 -11.920 1.00 87.31 79 GLN A O 1
ATOM 651 N N . ASN A 1 80 ? 21.224 1.677 -11.133 1.00 84.94 80 ASN A N 1
ATOM 652 C CA . ASN A 1 80 ? 20.855 2.582 -10.035 1.00 84.94 80 ASN A CA 1
ATOM 653 C C . ASN A 1 80 ? 20.059 3.828 -10.467 1.00 84.94 80 ASN A C 1
ATOM 655 O O . ASN A 1 80 ? 19.173 4.289 -9.741 1.00 84.94 80 ASN A O 1
ATOM 659 N N . THR A 1 81 ? 20.376 4.413 -11.623 1.00 87.62 81 THR A N 1
ATOM 660 C CA . THR A 1 81 ? 19.649 5.573 -12.171 1.00 87.62 81 THR A CA 1
ATOM 661 C C . THR A 1 81 ? 18.212 5.202 -12.520 1.00 87.62 81 THR A C 1
ATOM 663 O O . THR A 1 81 ? 17.282 5.935 -12.173 1.00 87.62 81 THR A O 1
ATOM 666 N N . LEU A 1 82 ? 18.024 4.029 -13.123 1.00 90.88 82 LEU A N 1
ATOM 667 C CA . LEU A 1 82 ? 16.714 3.510 -13.472 1.00 90.88 82 LEU A CA 1
ATOM 668 C C . LEU A 1 82 ? 15.915 3.094 -12.233 1.00 90.88 82 LEU A C 1
ATOM 670 O O . LEU A 1 82 ? 14.755 3.469 -12.117 1.00 90.88 82 LEU A O 1
ATOM 674 N N . ALA A 1 83 ? 16.539 2.452 -11.243 1.00 91.31 83 ALA A N 1
ATOM 675 C CA . ALA A 1 83 ? 15.874 2.117 -9.980 1.00 91.31 83 ALA A CA 1
ATOM 676 C C . ALA A 1 83 ? 15.301 3.367 -9.275 1.00 91.31 83 ALA A C 1
ATOM 678 O O . ALA A 1 83 ? 14.184 3.358 -8.747 1.00 91.31 83 ALA A O 1
ATOM 679 N N . LYS A 1 84 ? 16.026 4.498 -9.321 1.00 92.75 84 LYS A N 1
ATOM 680 C CA . LYS A 1 84 ? 15.517 5.793 -8.832 1.00 92.75 84 LYS A CA 1
ATOM 681 C C . LYS A 1 84 ? 14.312 6.276 -9.643 1.00 92.75 84 LYS A C 1
ATOM 683 O O . LYS A 1 84 ? 13.361 6.775 -9.044 1.00 92.75 84 LYS A O 1
ATOM 688 N N . PHE A 1 85 ? 14.338 6.134 -10.969 1.00 94.88 85 PHE A N 1
ATOM 689 C CA . PHE A 1 85 ? 13.211 6.453 -11.852 1.00 94.88 85 PHE A CA 1
ATOM 690 C C . PHE A 1 85 ? 11.976 5.597 -11.528 1.00 94.88 85 PHE A C 1
ATOM 692 O O . PHE A 1 85 ? 10.903 6.139 -11.268 1.00 94.88 85 PHE A O 1
ATOM 699 N N . GLU A 1 86 ? 12.137 4.280 -11.412 1.00 96.19 86 GLU A N 1
ATOM 700 C CA . GLU A 1 86 ? 11.073 3.338 -11.045 1.00 96.19 86 GLU A CA 1
ATOM 701 C C . GLU A 1 86 ? 10.440 3.684 -9.696 1.00 96.19 86 GLU A C 1
ATOM 703 O O . GLU A 1 86 ? 9.219 3.656 -9.518 1.00 96.19 86 GLU A O 1
ATOM 708 N N . ARG A 1 87 ? 11.269 4.081 -8.724 1.00 95.44 87 ARG A N 1
ATOM 709 C CA . ARG A 1 87 ? 10.809 4.504 -7.399 1.00 95.44 87 ARG A CA 1
ATOM 710 C C . ARG A 1 87 ? 9.918 5.734 -7.454 1.00 95.44 87 ARG A C 1
ATOM 712 O O . ARG A 1 87 ? 9.001 5.835 -6.634 1.00 95.44 87 ARG A O 1
ATOM 719 N N . LYS A 1 88 ? 10.108 6.633 -8.423 1.00 96.31 88 LYS A N 1
ATOM 720 C CA . LYS A 1 88 ? 9.193 7.764 -8.610 1.00 96.31 88 LYS A CA 1
ATOM 721 C C . LYS A 1 88 ? 7.782 7.296 -8.984 1.00 96.31 88 LYS A C 1
ATOM 723 O O . LYS A 1 88 ? 6.826 7.931 -8.550 1.00 96.31 88 LYS A O 1
ATOM 728 N N . ALA A 1 89 ? 7.604 6.147 -9.633 1.00 97.31 89 ALA A N 1
ATOM 729 C CA . ALA A 1 89 ? 6.276 5.573 -9.883 1.00 97.31 89 ALA A CA 1
ATOM 730 C C . ALA A 1 89 ? 5.685 4.801 -8.683 1.00 97.31 89 ALA A C 1
ATOM 732 O O . ALA A 1 89 ? 4.486 4.525 -8.643 1.00 97.31 89 ALA A O 1
ATOM 733 N N . TYR A 1 90 ? 6.483 4.484 -7.653 1.00 97.44 90 TYR A N 1
ATOM 734 C CA . TYR A 1 90 ? 5.984 3.775 -6.469 1.00 97.44 90 TYR A CA 1
ATOM 735 C C . TYR A 1 90 ? 5.249 4.686 -5.479 1.00 97.44 90 TYR A C 1
ATOM 737 O O . TYR A 1 90 ? 5.812 5.175 -4.491 1.00 97.44 90 TYR A O 1
ATOM 745 N N . TYR A 1 91 ? 3.967 4.911 -5.734 1.00 96.94 91 TYR A N 1
ATOM 746 C CA . TYR A 1 91 ? 3.048 5.524 -4.778 1.00 96.94 91 TYR A CA 1
ATOM 747 C C . TYR A 1 91 ? 2.387 4.459 -3.892 1.00 96.94 91 TYR A C 1
ATOM 749 O O . TYR A 1 91 ? 2.316 3.287 -4.257 1.00 96.94 91 TYR A O 1
ATOM 757 N N . GLY A 1 92 ? 1.888 4.862 -2.722 1.00 95.06 92 GLY A N 1
ATOM 758 C CA . GLY A 1 92 ? 1.040 4.005 -1.886 1.00 95.06 92 GLY A CA 1
ATOM 759 C C . GLY A 1 92 ? -0.411 3.943 -2.383 1.00 95.06 92 GLY A C 1
ATOM 760 O O . GLY A 1 92 ? -0.719 4.356 -3.505 1.00 95.06 92 GLY A O 1
ATOM 761 N N . GLY A 1 93 ? -1.311 3.463 -1.522 1.00 94.62 93 GLY A N 1
ATOM 762 C CA . GLY A 1 93 ? -2.756 3.590 -1.724 1.00 94.62 93 GLY A CA 1
ATOM 763 C C . GLY A 1 93 ? -3.229 5.049 -1.700 1.00 94.62 93 GLY A C 1
ATOM 764 O O . GLY A 1 93 ? -2.560 5.933 -1.150 1.00 94.62 93 GLY A O 1
ATOM 765 N N . ARG A 1 94 ? -4.390 5.314 -2.311 1.00 95.94 94 ARG A N 1
ATOM 766 C CA . ARG A 1 94 ? -5.010 6.646 -2.318 1.00 95.94 94 ARG A CA 1
ATOM 767 C C . ARG A 1 94 ? -5.502 6.996 -0.916 1.00 95.94 94 ARG A C 1
ATOM 769 O O . ARG A 1 94 ? -6.232 6.223 -0.318 1.00 95.94 94 ARG A O 1
ATOM 776 N N . VAL A 1 95 ? -5.115 8.165 -0.408 1.00 95.81 95 VAL A N 1
ATOM 777 C CA . VAL A 1 95 ? -5.671 8.734 0.829 1.00 95.81 95 VAL A CA 1
ATOM 778 C C . VAL A 1 95 ? -6.027 10.187 0.554 1.00 95.81 95 VAL A C 1
ATOM 780 O O . VAL A 1 95 ? -5.118 11.019 0.406 1.00 95.81 95 VAL A O 1
ATOM 783 N N . ASP A 1 96 ? -7.322 10.451 0.414 1.00 95.38 96 ASP A N 1
ATOM 784 C CA . ASP A 1 96 ? -7.854 11.714 -0.099 1.00 95.38 96 ASP A CA 1
ATOM 785 C C . ASP A 1 96 ? -9.199 12.052 0.563 1.00 95.38 96 ASP A C 1
ATOM 787 O O . ASP A 1 96 ? -10.074 11.191 0.675 1.00 95.38 96 ASP A O 1
ATOM 791 N N . CYS A 1 97 ? -9.358 13.308 0.983 1.00 96.31 97 CYS A N 1
ATOM 792 C CA . CYS A 1 97 ? -10.626 13.854 1.460 1.00 96.31 97 CYS A CA 1
ATOM 793 C C . CYS A 1 97 ? -11.299 14.630 0.321 1.00 96.31 97 CYS A C 1
ATOM 795 O O . CYS A 1 97 ? -10.710 15.537 -0.283 1.00 96.31 97 CYS A O 1
ATOM 797 N N . PHE A 1 98 ? -12.554 14.291 0.051 1.00 97.12 98 PHE A N 1
ATOM 798 C CA . PHE A 1 98 ? -13.426 15.028 -0.865 1.00 97.12 98 PHE A CA 1
ATOM 799 C C . PHE A 1 98 ? -14.290 16.029 -0.110 1.00 97.12 98 PHE A C 1
ATOM 801 O O . PHE A 1 98 ? -14.614 17.092 -0.638 1.00 97.12 98 PHE A O 1
ATOM 808 N N . ARG A 1 99 ? -14.607 15.696 1.142 1.00 96.69 99 ARG A N 1
ATOM 809 C CA . ARG A 1 99 ? -15.457 16.450 2.051 1.00 96.69 99 ARG A CA 1
ATOM 810 C C . ARG A 1 99 ? -14.832 16.441 3.448 1.00 96.69 99 ARG A C 1
ATOM 812 O O . ARG A 1 99 ? -14.298 15.422 3.882 1.00 96.69 99 ARG A O 1
ATOM 819 N N . LEU A 1 100 ? -14.851 17.588 4.115 1.00 96.06 100 LEU A N 1
ATOM 820 C CA . LEU A 1 100 ? -14.436 17.791 5.504 1.00 96.06 100 LEU A CA 1
ATOM 821 C C . LEU A 1 100 ? -15.576 18.461 6.266 1.00 96.06 100 LEU A C 1
ATOM 823 O O . LEU A 1 100 ? -16.366 19.186 5.664 1.00 96.06 100 LEU A O 1
ATOM 827 N N . GLY A 1 101 ? -15.645 18.228 7.571 1.00 95.25 101 GLY A N 1
ATOM 828 C CA . GLY A 1 101 ? -16.722 18.725 8.427 1.00 95.25 101 GLY A CA 1
ATOM 829 C C . GLY A 1 101 ? -17.623 17.613 8.954 1.00 95.25 101 GLY A C 1
ATOM 830 O O . GLY A 1 101 ? -17.299 16.431 8.819 1.00 95.25 101 GLY A O 1
ATOM 831 N N . ASN A 1 102 ? -18.714 18.027 9.591 1.00 96.25 102 ASN A N 1
ATOM 832 C CA . ASN A 1 102 ? -19.740 17.165 10.164 1.00 96.25 102 ASN A CA 1
ATOM 833 C C . ASN A 1 102 ? -20.918 17.045 9.188 1.00 96.25 102 ASN A C 1
ATOM 835 O O . ASN A 1 102 ? -21.327 18.043 8.594 1.00 96.25 102 ASN A O 1
ATOM 839 N N . TYR A 1 103 ? -21.412 15.825 9.007 1.00 96.62 103 TYR A N 1
ATOM 840 C CA . TYR A 1 103 ? -22.494 15.489 8.089 1.00 96.62 103 TYR A CA 1
ATOM 841 C C . TYR A 1 103 ? -23.491 14.587 8.819 1.00 96.62 103 TYR A C 1
ATOM 843 O O . TYR A 1 103 ? -23.076 13.595 9.418 1.00 96.62 103 TYR A O 1
ATOM 851 N N . THR A 1 104 ? -24.768 14.973 8.799 1.00 95.88 104 THR A N 1
ATOM 852 C CA . THR A 1 104 ? -25.872 14.328 9.541 1.00 95.88 104 THR A CA 1
ATOM 853 C C . THR A 1 104 ? -27.170 14.294 8.726 1.00 95.88 104 THR A C 1
ATOM 855 O O . THR A 1 104 ? -28.260 14.192 9.283 1.00 95.88 104 THR A O 1
ATOM 858 N N . ASP A 1 105 ? -27.073 14.527 7.417 1.00 93.81 105 ASP A N 1
ATOM 859 C CA . ASP A 1 105 ? -28.213 14.736 6.521 1.00 93.81 105 ASP A CA 1
ATOM 860 C C . ASP A 1 105 ? -28.640 13.472 5.755 1.00 93.81 105 ASP A C 1
ATOM 862 O O . ASP A 1 105 ? -29.621 13.514 5.016 1.00 93.81 105 ASP A O 1
ATOM 866 N N . ASP A 1 106 ? -27.926 12.354 5.924 1.00 94.50 106 ASP A N 1
ATOM 867 C CA . ASP A 1 106 ? -28.184 11.071 5.258 1.00 94.50 106 ASP A CA 1
ATOM 868 C C . ASP A 1 106 ? -27.605 9.906 6.092 1.00 94.50 106 ASP A C 1
ATOM 870 O O . ASP A 1 106 ? -26.928 10.116 7.098 1.00 94.50 106 ASP A O 1
ATOM 874 N N . PHE A 1 107 ? -27.812 8.667 5.648 1.00 96.56 107 PHE A N 1
ATOM 875 C CA . PHE A 1 107 ? -27.040 7.517 6.108 1.00 96.56 107 PHE A CA 1
ATOM 876 C C . PHE A 1 107 ? -25.727 7.401 5.334 1.00 96.56 107 PHE A C 1
ATOM 878 O O . PHE A 1 107 ? -25.687 7.409 4.098 1.00 96.56 107 PHE A O 1
ATOM 885 N N . TYR A 1 108 ? -24.640 7.199 6.068 1.00 98.25 108 TYR A N 1
ATOM 886 C CA . TYR A 1 108 ? -23.311 7.010 5.510 1.00 98.25 108 TYR A CA 1
ATOM 887 C C . TYR A 1 108 ? -22.851 5.570 5.665 1.00 98.25 108 TYR A C 1
ATOM 889 O O . TYR A 1 108 ? -23.042 4.939 6.704 1.00 98.25 108 TYR A O 1
ATOM 897 N N . HIS A 1 109 ? -22.162 5.082 4.640 1.00 98.44 109 HIS A N 1
ATOM 898 C CA . HIS A 1 109 ? -21.621 3.735 4.561 1.00 98.44 109 HIS A CA 1
ATOM 899 C C . HIS A 1 109 ? -20.097 3.791 4.487 1.00 98.44 109 HIS A C 1
ATOM 901 O O . HIS A 1 109 ? -19.521 4.479 3.640 1.00 98.44 109 HIS A O 1
ATOM 907 N N . LEU A 1 110 ? -19.444 3.055 5.383 1.00 98.31 110 LEU A N 1
ATOM 908 C CA . LEU A 1 110 ? -18.030 2.727 5.301 1.00 98.31 110 LEU A CA 1
ATOM 909 C C . LEU A 1 110 ? -17.932 1.355 4.647 1.00 98.31 110 LEU A C 1
ATOM 911 O O . LEU A 1 110 ? -18.248 0.341 5.271 1.00 98.31 110 LEU A O 1
ATOM 915 N N . VAL A 1 111 ? -17.493 1.336 3.393 1.00 98.25 111 VAL A N 1
ATOM 916 C CA . VAL A 1 111 ? -17.265 0.102 2.635 1.00 98.25 111 VAL A CA 1
ATOM 917 C C . VAL A 1 111 ? -15.773 -0.114 2.416 1.00 98.25 111 VAL A C 1
ATOM 919 O O . VAL A 1 111 ? -15.035 0.851 2.207 1.00 98.25 111 VAL A O 1
ATOM 922 N N . ASP A 1 112 ? -15.319 -1.365 2.466 1.00 98.06 112 ASP A N 1
ATOM 923 C CA . ASP A 1 112 ? -13.906 -1.740 2.321 1.00 98.06 112 ASP A CA 1
ATOM 924 C C . ASP A 1 112 ? -13.731 -2.912 1.350 1.00 98.06 112 ASP A C 1
ATOM 926 O O . ASP A 1 112 ? -14.537 -3.846 1.319 1.00 98.06 112 ASP A O 1
ATOM 930 N N . VAL A 1 113 ? -12.685 -2.859 0.523 1.00 98.06 113 VAL A N 1
ATOM 931 C CA . VAL A 1 113 ? -12.377 -3.924 -0.435 1.00 98.06 113 VAL A CA 1
ATOM 932 C C . VAL A 1 113 ? -11.716 -5.100 0.276 1.00 98.06 113 VAL A C 1
ATOM 934 O O . VAL A 1 113 ? -10.565 -5.038 0.717 1.00 98.06 113 VAL A O 1
ATOM 937 N N . ASN A 1 114 ? -12.386 -6.249 0.242 1.00 95.56 114 ASN A N 1
ATOM 938 C CA . ASN A 1 114 ? -11.907 -7.490 0.833 1.00 95.56 114 ASN A CA 1
ATOM 939 C C . ASN A 1 114 ? -10.535 -7.902 0.282 1.00 95.56 114 ASN A C 1
ATOM 941 O O . ASN A 1 114 ? -10.422 -8.476 -0.803 1.00 95.56 114 ASN A O 1
ATOM 945 N N . SER A 1 115 ? -9.487 -7.696 1.085 1.00 95.06 115 SER A N 1
ATOM 946 C CA . SER A 1 115 ? -8.102 -8.047 0.736 1.00 95.06 115 SER A CA 1
ATOM 947 C C . SER A 1 115 ? -7.636 -7.391 -0.571 1.00 95.06 115 SER A C 1
ATOM 949 O O . SER A 1 115 ? -7.224 -8.080 -1.504 1.00 95.06 115 SER A O 1
ATOM 951 N N . MET A 1 116 ? -7.668 -6.053 -0.619 1.00 96.56 116 MET A N 1
ATOM 952 C CA . MET A 1 116 ? -7.293 -5.240 -1.784 1.00 96.56 116 MET A CA 1
ATOM 953 C C . MET A 1 116 ? -6.033 -5.723 -2.514 1.00 96.56 116 MET A C 1
ATOM 955 O O . MET A 1 116 ? -6.125 -6.074 -3.691 1.00 96.56 116 MET A O 1
ATOM 959 N N . TYR A 1 117 ? -4.873 -5.779 -1.843 1.00 96.12 117 TYR A N 1
ATOM 960 C CA . TYR A 1 117 ? -3.622 -6.172 -2.505 1.00 96.12 117 TYR A CA 1
ATOM 961 C C . TYR A 1 117 ? -3.671 -7.598 -3.067 1.00 96.12 117 TYR A C 1
ATOM 963 O O . TYR A 1 117 ? -3.420 -7.740 -4.261 1.00 96.12 117 TYR A O 1
ATOM 971 N N . PRO A 1 118 ? -4.070 -8.634 -2.304 1.00 96.94 118 PRO A N 1
ATOM 972 C CA . PRO A 1 118 ? -4.332 -9.957 -2.874 1.00 96.94 118 PRO A CA 1
ATOM 973 C C . PRO A 1 118 ? -5.274 -9.942 -4.085 1.00 96.94 118 PRO A C 1
ATOM 975 O O . PRO A 1 118 ? -4.996 -10.607 -5.077 1.00 96.94 118 PRO A O 1
ATOM 978 N N . SER A 1 119 ? -6.342 -9.137 -4.046 1.00 97.19 119 SER A N 1
ATOM 979 C CA . SER A 1 119 ? -7.330 -9.077 -5.132 1.00 97.19 119 SER A CA 1
ATOM 980 C C . SER A 1 119 ? -6.794 -8.482 -6.430 1.00 97.19 119 SER A C 1
ATOM 982 O O . SER A 1 119 ? -7.331 -8.774 -7.492 1.00 97.19 119 SER A O 1
ATOM 984 N N . VAL A 1 120 ? -5.760 -7.639 -6.356 1.00 97.75 120 VAL A N 1
ATOM 985 C CA . VAL A 1 120 ? -5.075 -7.143 -7.553 1.00 97.75 120 VAL A CA 1
ATOM 986 C C . VAL A 1 120 ? -3.864 -7.991 -7.912 1.00 97.75 120 VAL A C 1
ATOM 988 O O . VAL A 1 120 ? -3.503 -8.017 -9.075 1.00 97.75 120 VAL A O 1
ATOM 991 N N . MET A 1 121 ? -3.252 -8.693 -6.957 1.00 97.56 121 MET A N 1
ATOM 992 C CA . MET A 1 121 ? -2.143 -9.619 -7.210 1.00 97.56 121 MET A CA 1
ATOM 993 C C . MET A 1 121 ? -2.577 -10.819 -8.048 1.00 97.56 121 MET A C 1
ATOM 995 O O . MET A 1 121 ? -1.815 -11.271 -8.899 1.00 97.56 121 MET A O 1
ATOM 999 N N . ILE A 1 122 ? -3.791 -11.316 -7.823 1.00 94.69 122 ILE A N 1
ATOM 1000 C CA . ILE A 1 122 ? -4.338 -12.427 -8.593 1.00 94.69 122 ILE A CA 1
ATOM 1001 C C . ILE A 1 122 ? -4.708 -11.983 -10.020 1.00 94.69 122 ILE A C 1
ATOM 1003 O O . ILE A 1 122 ? -5.261 -10.904 -10.230 1.00 94.69 122 ILE A O 1
ATOM 1007 N N . ASN A 1 123 ? -4.399 -12.825 -11.004 1.00 92.94 123 ASN A N 1
ATOM 1008 C CA . ASN A 1 123 ? -4.748 -12.715 -12.426 1.00 92.94 123 ASN A CA 1
ATOM 1009 C C . ASN A 1 123 ? -4.221 -11.483 -13.183 1.00 92.94 123 ASN A C 1
ATOM 1011 O O . ASN A 1 123 ? -4.558 -11.302 -14.353 1.00 92.94 123 ASN A O 1
ATOM 1015 N N . ASN A 1 124 ? -3.373 -10.655 -12.569 1.00 97.81 124 ASN A N 1
ATOM 1016 C CA . ASN A 1 124 ? -2.729 -9.530 -13.245 1.00 97.81 124 ASN A CA 1
ATOM 1017 C C . ASN A 1 124 ? -1.292 -9.848 -13.671 1.00 97.81 124 ASN A C 1
ATOM 1019 O O . ASN A 1 124 ? -0.597 -10.668 -13.070 1.00 97.81 124 ASN A O 1
ATOM 1023 N N . LEU A 1 125 ? -0.843 -9.139 -14.708 1.00 98.38 125 LEU A N 1
ATOM 1024 C CA . LEU A 1 125 ? 0.530 -9.187 -15.201 1.00 98.38 125 LEU A CA 1
ATOM 1025 C C . LEU A 1 125 ? 1.411 -8.199 -14.433 1.00 98.38 125 LEU A C 1
ATOM 1027 O O . LEU A 1 125 ? 1.017 -7.048 -14.194 1.00 98.38 125 LEU A O 1
ATOM 1031 N N . TYR A 1 126 ? 2.610 -8.662 -14.087 1.00 98.56 126 TYR A N 1
ATOM 1032 C CA . TYR A 1 126 ? 3.612 -7.922 -13.330 1.00 98.56 126 TYR A CA 1
ATOM 1033 C C . TYR A 1 126 ? 4.969 -7.937 -14.024 1.00 98.56 126 TYR A C 1
ATOM 1035 O O . TYR A 1 126 ? 5.308 -8.943 -14.645 1.00 98.56 126 TYR A O 1
ATOM 1043 N N . PRO A 1 127 ? 5.770 -6.865 -13.886 1.00 98.38 127 PRO A N 1
ATOM 1044 C CA . PRO A 1 127 ? 7.111 -6.808 -14.452 1.00 98.38 127 PRO A CA 1
ATOM 1045 C C . PRO A 1 127 ? 8.022 -7.849 -13.792 1.00 98.38 127 PRO A C 1
ATOM 1047 O O . PRO A 1 127 ? 8.124 -7.889 -12.566 1.00 98.38 127 PRO A O 1
ATOM 1050 N N . VAL A 1 128 ? 8.722 -8.649 -14.596 1.00 98.19 128 VAL A N 1
ATOM 1051 C CA . VAL A 1 128 ? 9.680 -9.662 -14.115 1.00 98.19 128 VAL A CA 1
ATOM 1052 C C . VAL A 1 128 ? 11.111 -9.402 -14.563 1.00 98.19 128 VAL A C 1
ATOM 1054 O O . VAL A 1 128 ? 12.036 -9.827 -13.880 1.00 98.19 128 VAL A O 1
ATOM 1057 N N . LYS A 1 129 ? 11.317 -8.686 -15.674 1.00 97.88 129 LYS A N 1
ATOM 1058 C CA . LYS A 1 129 ? 12.652 -8.420 -16.221 1.00 97.88 129 LYS A CA 1
ATOM 1059 C C . LYS A 1 129 ? 12.659 -7.162 -17.068 1.00 97.88 129 LYS A C 1
ATOM 1061 O O . LYS A 1 129 ? 11.847 -7.034 -17.978 1.00 97.88 129 LYS A O 1
ATOM 1066 N N . LEU A 1 130 ? 13.588 -6.252 -16.789 1.00 97.62 130 LEU A N 1
ATOM 1067 C CA . LEU A 1 130 ? 13.821 -5.074 -17.623 1.00 97.62 130 LEU A CA 1
ATOM 1068 C C . LEU A 1 130 ? 14.352 -5.494 -18.997 1.00 97.62 130 LEU A C 1
ATOM 1070 O O . LEU A 1 130 ? 15.260 -6.319 -19.081 1.00 97.62 130 LEU A O 1
ATOM 1074 N N . THR A 1 131 ? 13.815 -4.899 -20.061 1.00 96.38 131 THR A N 1
ATOM 1075 C CA . THR A 1 131 ? 14.240 -5.211 -21.436 1.00 96.38 131 THR A CA 1
ATOM 1076 C C . THR A 1 131 ? 14.568 -3.990 -22.273 1.00 96.38 131 THR A C 1
ATOM 1078 O O . THR A 1 131 ? 15.519 -4.030 -23.048 1.00 96.38 131 THR A O 1
ATOM 1081 N N . GLN A 1 132 ? 13.782 -2.922 -22.157 1.00 95.94 132 GLN A N 1
ATOM 1082 C CA . GLN A 1 132 ? 13.878 -1.775 -23.055 1.00 95.94 132 GLN A CA 1
ATOM 1083 C C . GLN A 1 132 ? 13.670 -0.473 -22.287 1.00 95.94 132 GLN A C 1
ATOM 1085 O O . GLN A 1 132 ? 12.959 -0.428 -21.278 1.00 95.94 132 GLN A O 1
ATOM 1090 N N . TYR A 1 133 ? 14.269 0.592 -22.805 1.00 97.12 133 TYR A N 1
ATOM 1091 C CA . TYR A 1 133 ? 14.092 1.952 -22.326 1.00 97.12 133 TYR A CA 1
ATOM 1092 C C . TYR A 1 133 ? 13.999 2.890 -23.529 1.00 97.12 133 TYR A C 1
ATOM 1094 O O . TYR A 1 133 ? 14.782 2.758 -24.470 1.00 97.12 133 TYR A O 1
ATOM 1102 N N . TYR A 1 134 ? 13.051 3.823 -23.495 1.00 97.31 134 TYR A N 1
ATOM 1103 C CA . TYR A 1 134 ? 12.873 4.825 -24.546 1.00 97.31 134 TYR A CA 1
ATOM 1104 C C . TYR A 1 134 ? 12.634 6.212 -23.946 1.00 97.31 134 TYR A C 1
ATOM 1106 O O . TYR A 1 134 ? 12.207 6.353 -22.796 1.00 97.31 134 TYR A O 1
ATOM 1114 N N . GLU A 1 135 ? 12.859 7.240 -24.759 1.00 97.25 135 GLU A N 1
ATOM 1115 C CA . GLU A 1 135 ? 12.546 8.630 -24.434 1.00 97.25 135 GLU A CA 1
ATOM 1116 C C . GLU A 1 135 ? 11.732 9.260 -25.562 1.00 97.25 135 GLU A C 1
ATOM 1118 O O . GLU A 1 135 ? 11.884 8.874 -26.720 1.00 97.25 135 GLU A O 1
ATOM 1123 N N . ASN A 1 136 ? 10.880 10.227 -25.216 1.00 95.38 136 ASN A N 1
ATOM 1124 C CA . ASN A 1 136 ? 10.129 11.065 -26.158 1.00 95.38 136 ASN A CA 1
ATOM 1125 C C . ASN A 1 136 ? 9.356 10.271 -27.228 1.00 95.38 136 ASN A C 1
ATOM 1127 O O . ASN A 1 136 ? 9.423 10.576 -28.418 1.00 95.38 136 ASN A O 1
ATOM 1131 N N . ILE A 1 137 ? 8.626 9.237 -26.801 1.00 96.12 137 ILE A N 1
ATOM 1132 C CA . ILE A 1 137 ? 7.788 8.426 -27.693 1.00 96.12 137 ILE A CA 1
ATOM 1133 C C . ILE A 1 137 ? 6.372 8.999 -27.811 1.00 96.12 137 ILE A C 1
ATOM 1135 O O . ILE A 1 137 ? 5.899 9.719 -26.932 1.00 96.12 137 ILE A O 1
ATOM 1139 N N . ASP A 1 138 ? 5.654 8.625 -28.867 1.00 96.19 138 ASP A N 1
ATOM 1140 C CA . ASP A 1 138 ? 4.242 8.971 -29.013 1.00 96.19 138 ASP A CA 1
ATOM 1141 C C . ASP A 1 138 ? 3.293 7.963 -28.325 1.00 96.19 138 ASP A C 1
ATOM 1143 O O . ASP A 1 138 ? 3.671 6.873 -27.874 1.00 96.19 138 ASP A O 1
ATOM 1147 N N . CYS A 1 139 ? 2.012 8.338 -28.234 1.00 96.31 139 CYS A N 1
ATOM 1148 C CA . CYS A 1 139 ? 0.978 7.507 -27.612 1.00 96.31 139 CYS A CA 1
ATOM 1149 C C . CYS A 1 139 ? 0.645 6.237 -28.415 1.00 96.31 139 CYS A C 1
ATOM 1151 O O . CYS A 1 139 ? 0.201 5.246 -27.826 1.00 96.31 139 CYS A O 1
ATOM 1153 N N . SER A 1 140 ? 0.850 6.240 -29.736 1.00 96.56 140 SER A N 1
ATOM 1154 C CA . SER A 1 140 ? 0.623 5.064 -30.585 1.00 96.56 140 SER A CA 1
ATOM 1155 C C . SER A 1 140 ? 1.638 3.977 -30.244 1.00 96.56 140 SER A C 1
ATOM 1157 O O . SER A 1 140 ? 1.268 2.829 -29.984 1.00 96.56 140 SER A O 1
ATOM 1159 N N . PHE A 1 141 ? 2.910 4.354 -30.120 1.00 97.19 141 PHE A N 1
ATOM 1160 C CA . PHE A 1 141 ? 3.969 3.429 -29.757 1.00 97.19 141 PHE A CA 1
ATOM 1161 C C . PHE A 1 141 ? 3.809 2.916 -28.320 1.00 97.19 141 PHE A C 1
ATOM 1163 O O . PHE A 1 141 ? 3.874 1.706 -28.094 1.00 97.19 141 PHE A O 1
ATOM 1170 N N . LEU A 1 142 ? 3.454 3.781 -27.358 1.00 97.25 142 LEU A N 1
ATOM 1171 C CA . LEU A 1 142 ? 3.109 3.347 -25.995 1.00 97.25 142 LEU A CA 1
ATOM 1172 C C . LEU A 1 142 ? 1.970 2.312 -25.982 1.00 97.25 142 LEU A C 1
ATOM 1174 O O . LEU A 1 142 ? 2.032 1.323 -25.247 1.00 97.25 142 LEU A O 1
ATOM 1178 N N . THR A 1 143 ? 0.942 2.512 -26.812 1.00 97.25 143 THR A N 1
ATOM 1179 C CA . THR A 1 143 ? -0.194 1.585 -26.928 1.00 97.25 143 THR A CA 1
ATOM 1180 C C . THR A 1 143 ? 0.247 0.205 -27.420 1.00 97.25 143 THR A C 1
ATOM 1182 O O . THR A 1 143 ? -0.294 -0.810 -26.978 1.00 97.25 143 THR A O 1
ATOM 1185 N N . GLN A 1 144 ? 1.243 0.136 -28.307 1.00 97.06 144 GLN A N 1
ATOM 1186 C CA . GLN A 1 144 ? 1.825 -1.133 -28.750 1.00 97.06 144 GLN A CA 1
ATOM 1187 C C . GLN A 1 144 ? 2.662 -1.790 -27.645 1.00 97.06 144 GLN A C 1
ATOM 1189 O O . GLN A 1 144 ? 2.528 -2.995 -27.420 1.00 97.06 144 GLN A O 1
ATOM 1194 N N . LEU A 1 145 ? 3.473 -1.009 -26.924 1.00 97.50 145 LEU A N 1
ATOM 1195 C CA . LEU A 1 145 ? 4.329 -1.507 -25.844 1.00 97.50 145 LEU A CA 1
ATOM 1196 C C . LEU A 1 145 ? 3.509 -2.127 -24.707 1.00 97.50 145 LEU A C 1
ATOM 1198 O O . LEU A 1 145 ? 3.774 -3.261 -24.320 1.00 97.50 145 LEU A O 1
ATOM 1202 N N . ILE A 1 146 ? 2.457 -1.450 -24.237 1.00 96.94 146 ILE A N 1
ATOM 1203 C CA . ILE A 1 146 ? 1.613 -1.907 -23.115 1.00 96.94 146 ILE A CA 1
ATOM 1204 C C . ILE A 1 146 ? 0.872 -3.230 -23.402 1.00 96.94 146 ILE A C 1
ATOM 1206 O O . ILE A 1 146 ? 0.454 -3.927 -22.473 1.00 96.94 146 ILE A O 1
ATOM 1210 N N . LYS A 1 147 ? 0.697 -3.608 -24.676 1.00 95.62 147 LYS A N 1
ATOM 1211 C CA . LYS A 1 147 ? 0.122 -4.916 -25.041 1.00 95.62 147 LYS A CA 1
ATOM 1212 C C . LYS A 1 147 ? 1.078 -6.073 -24.751 1.00 95.62 147 LYS A C 1
ATOM 1214 O O . LYS A 1 147 ? 0.616 -7.170 -24.463 1.00 95.62 147 LYS A O 1
ATOM 1219 N N . LYS A 1 148 ? 2.389 -5.837 -24.849 1.00 97.00 148 LYS A N 1
ATOM 1220 C CA . LYS A 1 148 ? 3.430 -6.871 -24.730 1.00 97.00 148 LYS A CA 1
ATOM 1221 C C . LYS A 1 148 ? 4.189 -6.797 -23.409 1.00 97.00 148 LYS A C 1
ATOM 1223 O O . LYS A 1 148 ? 4.559 -7.832 -22.867 1.00 97.00 148 LYS A O 1
ATOM 1228 N N . TYR A 1 149 ? 4.357 -5.597 -22.868 1.00 98.62 149 TYR A N 1
ATOM 1229 C CA . TYR A 1 149 ? 5.195 -5.320 -21.712 1.00 98.62 149 TYR A CA 1
ATOM 1230 C C . TYR A 1 149 ? 4.409 -4.664 -20.580 1.00 98.62 149 TYR A C 1
ATOM 1232 O O . TYR A 1 149 ? 3.455 -3.916 -20.803 1.00 98.62 149 TYR A O 1
ATOM 1240 N N . SER A 1 150 ? 4.876 -4.897 -19.356 1.00 98.62 150 SER A N 1
ATOM 1241 C CA . SER A 1 150 ? 4.603 -3.981 -18.253 1.00 98.62 150 SER A CA 1
ATOM 1242 C C . SER A 1 150 ? 5.495 -2.750 -18.414 1.00 98.62 150 SER A C 1
ATOM 1244 O O . SER A 1 150 ? 6.620 -2.846 -18.900 1.00 98.62 150 SER A O 1
ATOM 1246 N N . VAL A 1 151 ? 4.992 -1.585 -18.025 1.00 98.50 151 VAL A N 1
ATOM 1247 C CA . VAL A 1 151 ? 5.596 -0.283 -18.297 1.00 98.50 151 VAL A CA 1
ATOM 1248 C C . VAL A 1 151 ? 5.598 0.599 -17.050 1.00 98.50 151 VAL A C 1
ATOM 1250 O O . VAL A 1 151 ? 4.602 0.689 -16.327 1.00 98.50 151 VAL A O 1
ATOM 1253 N N . VAL A 1 152 ? 6.703 1.317 -16.849 1.00 98.75 152 VAL A N 1
ATOM 1254 C CA . VAL A 1 152 ? 6.789 2.496 -15.977 1.00 98.75 152 VAL A CA 1
ATOM 1255 C C . VAL A 1 152 ? 7.148 3.707 -16.834 1.00 98.75 152 VAL A C 1
ATOM 1257 O O . VAL A 1 152 ? 8.125 3.646 -17.575 1.00 98.75 152 VAL A O 1
ATOM 1260 N N . ALA A 1 153 ? 6.392 4.802 -16.738 1.00 98.56 153 ALA A N 1
ATOM 1261 C CA . ALA A 1 153 ? 6.614 5.982 -17.572 1.00 98.56 153 ALA A CA 1
ATOM 1262 C C . ALA A 1 153 ? 6.565 7.300 -16.793 1.00 98.56 153 ALA A C 1
ATOM 1264 O O . ALA A 1 153 ? 5.760 7.457 -15.877 1.00 98.56 153 ALA A O 1
ATOM 1265 N N . GLU A 1 154 ? 7.387 8.263 -17.209 1.00 98.56 154 GLU A N 1
ATOM 1266 C CA . GLU A 1 154 ? 7.229 9.684 -16.887 1.00 98.56 154 GLU A CA 1
ATOM 1267 C C . GLU A 1 154 ? 6.409 10.349 -17.989 1.00 98.56 154 GLU A C 1
ATOM 1269 O O . GLU A 1 154 ? 6.796 10.330 -19.159 1.00 98.56 154 GLU A O 1
ATOM 1274 N N . VAL A 1 155 ? 5.278 10.937 -17.612 1.00 98.12 155 VAL A N 1
ATOM 1275 C CA . VAL A 1 155 ? 4.313 11.519 -18.548 1.00 98.12 155 VAL A CA 1
ATOM 1276 C C . VAL A 1 155 ? 3.876 12.902 -18.093 1.00 98.12 155 VAL A C 1
ATOM 1278 O O . VAL A 1 155 ? 3.771 13.171 -16.893 1.00 98.12 155 VAL A O 1
ATOM 1281 N N . ILE A 1 156 ? 3.567 13.767 -19.055 1.00 97.81 156 ILE A N 1
ATOM 1282 C CA . ILE A 1 156 ? 2.750 14.956 -18.817 1.00 97.81 156 ILE A CA 1
ATOM 1283 C C . ILE A 1 156 ? 1.301 14.565 -19.071 1.00 97.81 156 ILE A C 1
ATOM 1285 O O . ILE A 1 156 ? 0.962 14.066 -20.146 1.00 97.81 156 ILE A O 1
ATOM 1289 N N . VAL A 1 157 ? 0.441 14.803 -18.086 1.00 97.69 157 VAL A N 1
ATOM 1290 C CA . VAL A 1 157 ? -0.999 14.553 -18.183 1.00 97.69 157 VAL A CA 1
ATOM 1291 C C . VAL A 1 157 ? -1.774 15.854 -18.090 1.00 97.69 157 VAL A C 1
ATOM 1293 O O . VAL A 1 157 ? -1.353 16.777 -17.397 1.00 97.69 157 VAL A O 1
ATOM 1296 N N . LYS A 1 158 ? -2.936 15.899 -18.745 1.00 97.31 158 LYS A N 1
ATOM 1297 C CA . LYS A 1 158 ? -3.920 16.971 -18.604 1.00 97.31 158 LYS A CA 1
ATOM 1298 C C . LYS A 1 158 ? -5.251 16.384 -18.171 1.00 97.31 158 LYS A C 1
ATOM 1300 O O . LYS A 1 158 ? -5.858 15.613 -18.906 1.00 97.31 158 LYS A O 1
ATOM 1305 N N . THR A 1 159 ? -5.721 16.753 -16.986 1.00 96.75 159 THR A N 1
ATOM 1306 C CA . THR A 1 159 ? -6.962 16.213 -16.423 1.00 96.75 159 THR A CA 1
ATOM 1307 C C . THR A 1 159 ? -7.781 17.284 -15.718 1.00 96.75 159 THR A C 1
ATOM 1309 O O . THR A 1 159 ? -7.249 18.169 -15.052 1.00 96.75 159 THR A O 1
ATOM 1312 N N . LYS A 1 160 ? -9.106 17.181 -15.833 1.00 95.88 160 LYS A N 1
ATOM 1313 C CA . LYS A 1 160 ? -10.060 17.997 -15.067 1.00 95.88 160 LYS A CA 1
ATOM 1314 C C . LYS A 1 160 ? -10.456 17.344 -13.738 1.00 95.88 160 LYS A C 1
ATOM 1316 O O . LYS A 1 160 ? -11.174 17.959 -12.960 1.00 95.88 160 LYS A O 1
ATOM 1321 N N . GLN A 1 161 ? -9.979 16.124 -13.479 1.00 96.19 161 GLN A N 1
ATOM 1322 C CA . GLN A 1 161 ? -10.336 15.321 -12.314 1.00 96.19 161 GLN A CA 1
ATOM 1323 C C . GLN A 1 161 ? -9.114 14.691 -11.630 1.00 96.19 161 GLN A C 1
ATOM 1325 O O . GLN A 1 161 ? -8.058 14.503 -12.238 1.00 96.19 161 GLN A O 1
ATOM 1330 N N . ARG A 1 162 ? -9.268 14.364 -10.341 1.00 95.25 162 ARG A N 1
ATOM 1331 C CA . ARG A 1 162 ? -8.236 13.852 -9.420 1.00 95.25 162 ARG A CA 1
ATOM 1332 C C . ARG A 1 162 ? -7.826 12.399 -9.688 1.00 95.25 162 ARG A C 1
ATOM 1334 O O . ARG A 1 162 ? -8.030 11.525 -8.837 1.00 95.25 162 ARG A O 1
ATOM 1341 N N . PHE A 1 163 ? -7.293 12.127 -10.871 1.00 97.69 163 PHE A N 1
ATOM 1342 C CA . PHE A 1 163 ? -6.955 10.770 -11.299 1.00 97.69 163 PHE A CA 1
ATOM 1343 C C . PHE A 1 163 ? -5.567 10.332 -10.848 1.00 97.69 163 PHE A C 1
ATOM 1345 O O . PHE A 1 163 ? -5.420 9.250 -10.283 1.00 97.69 163 PHE A O 1
ATOM 1352 N N . PHE A 1 164 ? -4.558 11.178 -11.051 1.00 98.12 164 PHE A N 1
ATOM 1353 C CA . PHE A 1 164 ? -3.165 10.754 -10.948 1.00 98.12 164 PHE A CA 1
ATOM 1354 C C . PHE A 1 164 ? -2.469 11.326 -9.713 1.00 98.12 164 PHE A C 1
ATOM 1356 O O . PHE A 1 164 ? -2.673 12.497 -9.381 1.00 98.12 164 PHE A O 1
ATOM 1363 N N . PRO A 1 165 ? -1.642 10.521 -9.027 1.00 97.56 165 PRO A N 1
ATOM 1364 C CA . PRO A 1 165 ? -0.904 10.981 -7.864 1.00 97.56 165 PRO A CA 1
ATOM 1365 C C . PRO A 1 165 ? 0.285 11.860 -8.270 1.00 97.56 165 PRO A C 1
ATOM 1367 O O . PRO A 1 165 ? 0.918 11.639 -9.299 1.00 97.56 165 PRO A O 1
ATOM 1370 N N . VAL A 1 166 ? 0.646 12.809 -7.411 1.00 96.44 166 VAL A N 1
ATOM 1371 C CA . VAL A 1 166 ? 1.896 13.577 -7.481 1.00 96.44 166 VAL A CA 1
ATOM 1372 C C . VAL A 1 166 ? 2.489 13.658 -6.078 1.00 96.44 166 VAL A C 1
ATOM 1374 O O . VAL A 1 166 ? 1.762 13.869 -5.102 1.00 96.44 166 VAL A O 1
ATOM 1377 N N . ARG A 1 167 ? 3.810 13.476 -5.949 1.00 93.81 167 ARG A N 1
ATOM 1378 C CA . ARG A 1 167 ? 4.512 13.788 -4.695 1.00 93.81 167 ARG A CA 1
ATOM 1379 C C . ARG A 1 167 ? 4.760 15.289 -4.636 1.00 93.81 167 ARG A C 1
ATOM 1381 O O . ARG A 1 167 ? 5.484 15.824 -5.466 1.00 93.81 167 ARG A O 1
ATOM 1388 N N . LEU A 1 168 ? 4.162 15.933 -3.644 1.00 90.12 168 LEU A N 1
ATOM 1389 C CA . LEU A 1 168 ? 4.370 17.333 -3.309 1.00 90.12 168 LEU A CA 1
ATOM 1390 C C . LEU A 1 168 ? 5.040 17.369 -1.936 1.00 90.12 168 LEU A C 1
ATOM 1392 O O . LEU A 1 168 ? 4.411 17.003 -0.943 1.00 90.12 168 LEU A O 1
ATOM 1396 N N . GLU A 1 169 ? 6.316 17.750 -1.882 1.00 86.25 169 GLU A N 1
ATOM 1397 C CA . GLU A 1 169 ? 7.136 17.668 -0.666 1.00 86.25 169 GLU A CA 1
ATOM 1398 C C . GLU A 1 169 ? 7.058 16.260 -0.025 1.00 86.25 169 GLU A C 1
ATOM 1400 O O . GLU A 1 169 ? 7.400 15.255 -0.643 1.00 86.25 169 GLU A O 1
ATOM 1405 N N . LYS A 1 170 ? 6.546 16.159 1.211 1.00 84.44 170 LYS A N 1
ATOM 1406 C CA . LYS A 1 170 ? 6.438 14.913 1.990 1.00 84.44 170 LYS A CA 1
ATOM 1407 C C . LYS A 1 170 ? 5.065 14.233 1.885 1.00 84.44 170 LYS A C 1
ATOM 1409 O O . LYS A 1 170 ? 4.769 13.330 2.673 1.00 84.44 170 LYS A O 1
ATOM 1414 N N . LYS A 1 171 ? 4.201 14.661 0.958 1.00 89.88 171 LYS A N 1
ATOM 1415 C CA . LYS A 1 171 ? 2.821 14.164 0.796 1.00 89.88 171 LYS A CA 1
ATOM 1416 C C . LYS A 1 171 ? 2.520 13.767 -0.648 1.00 89.88 171 LYS A C 1
ATOM 1418 O O . LYS A 1 171 ? 3.165 14.205 -1.590 1.00 89.88 171 LYS A O 1
ATOM 1423 N N . VAL A 1 172 ? 1.508 12.918 -0.805 1.00 95.19 172 VAL A N 1
ATOM 1424 C CA . VAL A 1 172 ? 0.920 12.580 -2.109 1.00 95.19 172 VAL A CA 1
ATOM 1425 C C . VAL A 1 172 ? -0.406 13.315 -2.240 1.00 95.19 172 VAL A C 1
ATOM 1427 O O . VAL A 1 172 ? -1.258 13.192 -1.350 1.00 95.19 172 VAL A O 1
ATOM 1430 N N . VAL A 1 173 ? -0.558 14.057 -3.333 1.00 96.25 173 VAL A N 1
ATOM 1431 C CA . VAL A 1 173 ? -1.758 14.812 -3.719 1.00 96.25 173 VAL A CA 1
ATOM 1432 C C . VAL A 1 173 ? -2.280 14.310 -5.067 1.00 96.25 173 VAL A C 1
ATOM 1434 O O . VAL A 1 173 ? -1.545 13.648 -5.796 1.00 96.25 173 VAL A O 1
ATOM 1437 N N . TYR A 1 174 ? -3.539 14.615 -5.389 1.00 97.19 174 TYR A N 1
ATOM 1438 C CA . TYR A 1 174 ? -4.172 14.280 -6.671 1.00 97.19 174 TYR A CA 1
ATOM 1439 C C . TYR A 1 174 ? -4.675 15.572 -7.334 1.00 97.19 174 TYR A C 1
ATOM 1441 O O . TYR A 1 174 ? -5.841 15.938 -7.144 1.00 97.19 174 TYR A O 1
ATOM 1449 N N . PRO A 1 175 ? -3.790 16.320 -8.016 1.00 96.38 175 PRO A N 1
ATOM 1450 C CA . PRO A 1 175 ? -4.126 17.617 -8.585 1.00 96.38 175 PRO A CA 1
ATOM 1451 C C . PRO A 1 175 ? -4.948 17.487 -9.877 1.00 96.38 175 PRO A C 1
ATOM 1453 O O . PRO A 1 175 ? -5.108 16.401 -10.440 1.00 96.38 175 PRO A O 1
ATOM 1456 N N . VAL A 1 176 ? -5.468 18.621 -10.340 1.00 97.00 176 VAL A N 1
ATOM 1457 C CA . VAL A 1 176 ? -6.057 18.814 -11.676 1.00 97.00 176 VAL A CA 1
ATOM 1458 C C . VAL A 1 176 ? -5.225 19.824 -12.465 1.00 97.00 176 VAL A C 1
ATOM 1460 O O . VAL A 1 176 ? -4.349 20.480 -11.904 1.00 97.00 176 VAL A O 1
ATOM 1463 N N . GLY A 1 177 ? -5.504 19.975 -13.755 1.00 95.75 177 GLY A N 1
ATOM 1464 C CA . GLY A 1 177 ? -4.727 20.817 -14.657 1.00 95.75 177 GLY A CA 1
ATOM 1465 C C . GLY A 1 177 ? -3.740 19.983 -15.458 1.00 95.75 177 GLY A C 1
ATOM 1466 O O . GLY A 1 177 ? -4.086 18.890 -15.910 1.00 95.75 177 GLY A O 1
ATOM 1467 N N . GLU A 1 178 ? -2.539 20.509 -15.658 1.00 95.88 178 GLU A N 1
ATOM 1468 C CA . GLU A 1 178 ? -1.531 19.917 -16.530 1.00 95.88 178 GLU A CA 1
ATOM 1469 C C . GLU A 1 178 ? -0.199 19.794 -15.782 1.00 95.88 178 GLU A C 1
ATOM 1471 O O . GLU A 1 178 ? 0.337 20.788 -15.299 1.00 95.88 178 GLU A O 1
ATOM 1476 N N . PHE A 1 179 ? 0.303 18.569 -15.608 1.00 96.06 179 PHE A N 1
ATOM 1477 C CA . PHE A 1 179 ? 1.444 18.300 -14.727 1.00 96.06 179 PHE A CA 1
ATOM 1478 C C . PHE A 1 179 ? 2.208 17.027 -15.105 1.00 96.06 179 PHE A C 1
ATOM 1480 O O . PHE A 1 179 ? 1.681 16.133 -15.766 1.00 96.06 179 PHE A O 1
ATOM 1487 N N . THR A 1 180 ? 3.462 16.933 -14.646 1.00 96.94 180 THR A N 1
ATOM 1488 C CA . THR A 1 180 ? 4.288 15.723 -14.788 1.00 96.94 180 THR A CA 1
ATOM 1489 C C . THR A 1 180 ? 3.997 14.733 -13.658 1.00 96.94 180 THR A C 1
ATOM 1491 O O . THR A 1 180 ? 3.927 15.113 -12.488 1.00 96.94 180 THR A O 1
ATOM 1494 N N . THR A 1 181 ? 3.865 13.451 -13.989 1.00 97.69 181 THR A N 1
ATOM 1495 C CA . THR A 1 181 ? 3.780 12.357 -13.013 1.00 97.69 181 THR A CA 1
ATOM 1496 C C . THR A 1 181 ? 4.420 11.074 -13.559 1.00 97.69 181 THR A C 1
ATOM 1498 O O . THR A 1 181 ? 4.844 11.010 -14.710 1.00 97.69 181 THR A O 1
ATOM 1501 N N . TYR A 1 182 ? 4.519 10.058 -12.705 1.00 98.38 182 TYR A N 1
ATOM 1502 C CA . TYR A 1 182 ? 5.160 8.776 -12.974 1.00 98.38 182 TYR A CA 1
ATOM 1503 C C . TYR A 1 182 ? 4.126 7.669 -12.816 1.00 98.38 182 TYR A C 1
ATOM 1505 O O . TYR A 1 182 ? 3.652 7.440 -11.708 1.00 98.38 182 TYR A O 1
ATOM 1513 N N . LEU A 1 183 ? 3.753 6.995 -13.896 1.00 98.69 183 LEU A N 1
ATOM 1514 C CA . LEU A 1 183 ? 2.644 6.044 -13.894 1.00 98.69 183 LEU A CA 1
ATOM 1515 C C . LEU A 1 183 ? 3.122 4.645 -14.268 1.00 98.69 183 LEU A C 1
ATOM 1517 O O . LEU A 1 183 ? 4.049 4.478 -15.062 1.00 98.69 183 LEU A O 1
ATOM 1521 N N . CYS A 1 184 ? 2.462 3.636 -13.705 1.00 98.81 184 CYS A N 1
ATOM 1522 C CA . CYS A 1 184 ? 2.608 2.251 -14.143 1.00 98.81 184 CYS A CA 1
ATOM 1523 C C . CYS A 1 184 ? 1.516 1.885 -15.155 1.00 98.81 184 CYS A C 1
ATOM 1525 O O . CYS A 1 184 ? 0.534 2.612 -15.325 1.00 98.81 184 CYS A O 1
ATOM 1527 N N . THR A 1 185 ? 1.659 0.715 -15.780 1.00 98.75 185 THR A N 1
ATOM 1528 C CA . THR A 1 185 ? 0.737 0.173 -16.793 1.00 98.75 185 THR A CA 1
ATOM 1529 C C . THR A 1 185 ? -0.758 0.407 -16.519 1.00 98.75 185 THR A C 1
ATOM 1531 O O . THR A 1 185 ? -1.440 0.860 -17.438 1.00 98.75 185 THR A O 1
ATOM 1534 N N . PRO A 1 186 ? -1.309 0.149 -15.312 1.00 98.62 186 PRO A N 1
ATOM 1535 C CA . PRO A 1 186 ? -2.746 0.313 -15.064 1.00 98.62 186 PRO A CA 1
ATOM 1536 C C . PRO A 1 186 ? -3.212 1.768 -15.210 1.00 98.62 186 PRO A C 1
ATOM 1538 O O . PRO A 1 186 ? -4.204 2.046 -15.882 1.00 98.62 186 PRO A O 1
ATOM 1541 N N . GLU A 1 187 ? -2.470 2.707 -14.623 1.00 98.75 187 GLU A N 1
ATOM 1542 C CA . GLU A 1 187 ? -2.757 4.143 -14.715 1.00 98.75 187 GLU A CA 1
ATOM 1543 C C . GLU A 1 187 ? -2.500 4.682 -16.129 1.00 98.75 187 GLU A C 1
ATOM 1545 O O . GLU A 1 187 ? -3.254 5.531 -16.601 1.00 98.75 187 GLU A O 1
ATOM 1550 N N . LEU A 1 188 ? -1.491 4.160 -16.837 1.00 98.75 188 LEU A N 1
ATOM 1551 C CA . LEU A 1 188 ? -1.230 4.512 -18.236 1.00 98.75 188 LEU A CA 1
ATOM 1552 C C . LEU A 1 188 ? -2.361 4.053 -19.161 1.00 98.75 188 LEU A C 1
ATOM 1554 O O . LEU A 1 188 ? -2.811 4.837 -19.991 1.00 98.75 188 LEU A O 1
ATOM 1558 N N . LYS A 1 189 ? -2.877 2.828 -18.985 1.00 98.62 189 LYS A N 1
ATOM 1559 C CA . LYS A 1 189 ? -4.072 2.344 -19.701 1.00 98.62 189 LYS A CA 1
ATOM 1560 C C . LYS A 1 189 ? -5.274 3.249 -19.428 1.00 98.62 189 LYS A C 1
ATOM 1562 O O . LYS A 1 189 ? -5.961 3.654 -20.362 1.00 98.62 189 LYS A O 1
ATOM 1567 N N . PHE A 1 190 ? -5.500 3.613 -18.163 1.00 98.50 190 PHE A N 1
ATOM 1568 C CA . PHE A 1 190 ? -6.571 4.537 -17.783 1.00 98.50 190 PHE A CA 1
ATOM 1569 C C . PHE A 1 190 ? -6.429 5.901 -18.481 1.00 98.50 190 PHE A C 1
ATOM 1571 O O . PHE A 1 190 ? -7.418 6.436 -18.985 1.00 98.50 190 PHE A O 1
ATOM 1578 N N . ALA A 1 191 ? -5.208 6.445 -18.530 1.00 98.38 191 ALA A N 1
ATOM 1579 C CA . ALA A 1 191 ? -4.901 7.730 -19.151 1.00 98.38 191 ALA A CA 1
ATOM 1580 C C . ALA A 1 191 ? -5.053 7.707 -20.681 1.00 98.38 191 ALA A C 1
ATOM 1582 O O . ALA A 1 191 ? -5.659 8.621 -21.240 1.00 98.38 191 ALA A O 1
ATOM 1583 N N . LEU A 1 192 ? -4.544 6.662 -21.345 1.00 98.25 192 LEU A N 1
ATOM 1584 C CA . LEU A 1 192 ? -4.647 6.465 -22.795 1.00 98.25 192 LEU A CA 1
ATOM 1585 C C . LEU A 1 192 ? -6.102 6.363 -23.245 1.00 98.25 192 LEU A C 1
ATOM 1587 O O . LEU A 1 192 ? -6.517 7.098 -24.134 1.00 98.25 192 LEU A O 1
ATOM 1591 N N . ASN A 1 193 ? -6.902 5.533 -22.569 1.00 97.81 193 ASN A N 1
ATOM 1592 C CA . ASN A 1 193 ? -8.313 5.325 -22.912 1.00 97.81 193 ASN A CA 1
ATOM 1593 C C . ASN A 1 193 ? -9.161 6.607 -22.821 1.00 97.81 193 ASN A C 1
ATOM 1595 O O . ASN A 1 193 ? -10.263 6.655 -23.357 1.00 97.81 193 ASN A O 1
ATOM 1599 N N . ARG A 1 194 ? -8.667 7.635 -22.122 1.00 97.88 194 ARG A N 1
ATOM 1600 C CA . ARG A 1 194 ? -9.338 8.928 -21.928 1.00 97.88 194 ARG A CA 1
ATOM 1601 C C . ARG A 1 194 ? -8.591 10.095 -22.589 1.00 97.88 194 ARG A C 1
ATOM 1603 O O . ARG A 1 194 ? -8.941 11.243 -22.333 1.00 97.88 194 ARG A O 1
ATOM 1610 N N . ASN A 1 195 ? -7.570 9.824 -23.411 1.00 97.88 195 ASN A N 1
ATOM 1611 C CA . ASN A 1 195 ? -6.732 10.837 -24.069 1.00 97.88 195 ASN A CA 1
ATOM 1612 C C . ASN A 1 195 ? -6.163 11.892 -23.096 1.00 97.88 195 ASN A C 1
ATOM 1614 O O . ASN A 1 195 ? -6.125 13.085 -23.392 1.00 97.88 195 ASN A O 1
ATOM 1618 N N . LEU A 1 196 ? -5.740 11.454 -21.905 1.00 98.06 196 LEU A N 1
ATOM 1619 C CA . LEU A 1 196 ? -5.246 12.337 -20.839 1.00 98.06 196 LEU A CA 1
ATOM 1620 C C . LEU A 1 196 ? -3.731 12.570 -20.897 1.00 98.06 196 LEU A C 1
ATOM 1622 O O . LEU A 1 196 ? -3.227 13.425 -20.172 1.00 98.06 196 LEU A O 1
ATOM 1626 N N . ILE A 1 197 ? -2.998 11.813 -21.718 1.00 98.31 197 ILE A N 1
ATOM 1627 C CA . ILE A 1 197 ? -1.546 11.952 -21.884 1.00 98.31 197 ILE A CA 1
ATOM 1628 C C . ILE A 1 197 ? -1.265 13.035 -22.930 1.00 98.31 197 ILE A C 1
ATOM 1630 O O . ILE A 1 197 ? -1.752 12.965 -24.054 1.00 98.31 197 ILE A O 1
ATOM 1634 N N . LYS A 1 198 ? -0.473 14.038 -22.550 1.00 96.75 198 LYS A N 1
ATOM 1635 C CA . LYS A 1 198 ? 0.000 15.114 -23.429 1.00 96.75 198 LYS A CA 1
ATOM 1636 C C . LYS A 1 198 ? 1.366 14.811 -24.028 1.00 96.75 198 LYS A C 1
ATOM 1638 O O . LYS A 1 198 ? 1.581 15.103 -25.196 1.00 96.75 198 LYS A O 1
ATOM 1643 N N . GLU A 1 199 ? 2.259 14.239 -23.228 1.00 97.44 199 GLU A N 1
ATOM 1644 C CA . GLU A 1 199 ? 3.640 13.941 -23.608 1.00 97.44 199 GLU A CA 1
ATOM 1645 C C . GLU A 1 199 ? 4.142 12.728 -22.817 1.00 97.44 199 GLU A C 1
ATOM 1647 O O . GLU A 1 199 ? 3.778 12.555 -21.648 1.00 97.44 199 GLU A O 1
ATOM 1652 N N . ILE A 1 200 ? 4.989 11.903 -23.434 1.00 98.12 200 ILE A N 1
ATOM 1653 C CA . ILE A 1 200 ? 5.660 10.770 -22.790 1.00 98.12 200 ILE A CA 1
ATOM 1654 C C . ILE A 1 200 ? 7.160 11.038 -22.835 1.00 98.12 200 ILE A C 1
ATOM 1656 O O . ILE A 1 200 ? 7.780 10.953 -23.890 1.00 98.12 200 ILE A O 1
ATOM 1660 N N . LYS A 1 201 ? 7.746 11.350 -21.679 1.00 97.44 201 LYS A N 1
ATOM 1661 C CA . LYS A 1 201 ? 9.154 11.750 -21.584 1.00 97.44 201 LYS A CA 1
ATOM 1662 C C . LYS A 1 201 ? 10.083 10.553 -21.567 1.00 97.44 201 LYS A C 1
ATOM 1664 O O . LYS A 1 201 ? 11.064 10.516 -22.297 1.00 97.44 201 LYS A O 1
ATOM 1669 N N . LYS A 1 202 ? 9.787 9.583 -20.701 1.00 98.19 202 LYS A N 1
ATOM 1670 C CA . LYS A 1 202 ? 10.652 8.428 -20.423 1.00 98.19 202 LYS A CA 1
ATOM 1671 C C . LYS A 1 202 ? 9.815 7.198 -20.169 1.00 98.19 202 LYS A C 1
ATOM 1673 O O . LYS A 1 202 ? 8.768 7.298 -19.529 1.00 98.19 202 LYS A O 1
ATOM 1678 N N . ILE A 1 203 ? 10.299 6.044 -20.606 1.00 98.00 203 ILE A N 1
ATOM 1679 C CA . ILE A 1 203 ? 9.617 4.770 -20.413 1.00 98.00 203 ILE A CA 1
ATOM 1680 C C . ILE A 1 203 ? 10.623 3.651 -20.148 1.00 98.00 203 ILE A C 1
ATOM 1682 O O . ILE A 1 203 ? 11.637 3.538 -20.829 1.00 98.00 203 ILE A O 1
ATOM 1686 N N . ALA A 1 204 ? 10.310 2.802 -19.178 1.00 98.38 204 ALA A N 1
ATOM 1687 C CA . ALA A 1 204 ? 10.990 1.542 -18.929 1.00 98.38 204 ALA A CA 1
ATOM 1688 C C . ALA A 1 204 ? 10.005 0.396 -19.176 1.00 98.38 204 ALA A C 1
ATOM 1690 O O . ALA A 1 204 ? 8.881 0.429 -18.663 1.00 98.38 204 ALA A O 1
ATOM 1691 N N . CYS A 1 205 ? 10.418 -0.591 -19.970 1.00 98.44 205 CYS A N 1
ATOM 1692 C CA . CYS A 1 205 ? 9.586 -1.721 -20.373 1.00 98.44 205 CYS A CA 1
ATOM 1693 C C . CYS A 1 205 ? 10.138 -3.031 -19.818 1.00 98.44 205 CYS A C 1
ATOM 1695 O O . CYS A 1 205 ? 11.347 -3.293 -19.846 1.00 98.44 205 CYS A O 1
ATOM 1697 N N . TYR A 1 206 ? 9.222 -3.880 -19.366 1.00 98.62 206 TYR A N 1
ATOM 1698 C CA . TYR A 1 206 ? 9.531 -5.128 -18.694 1.00 98.62 206 TYR A CA 1
ATOM 1699 C C . TYR A 1 206 ? 8.771 -6.281 -19.334 1.00 98.62 206 TYR A C 1
ATOM 1701 O O . TYR A 1 206 ? 7.564 -6.168 -19.578 1.00 98.62 206 TYR A O 1
ATOM 1709 N N . GLU A 1 207 ? 9.452 -7.411 -19.533 1.00 98.50 207 GLU A N 1
ATOM 1710 C CA . GLU A 1 207 ? 8.756 -8.694 -19.666 1.00 98.50 207 GLU A CA 1
ATOM 1711 C C . GLU A 1 207 ? 7.811 -8.850 -18.471 1.00 98.50 207 GLU A C 1
ATOM 1713 O O . GLU A 1 207 ? 8.117 -8.395 -17.360 1.00 98.50 207 GLU A O 1
ATOM 1718 N N . GLN A 1 208 ? 6.649 -9.451 -18.709 1.00 98.00 208 GLN A N 1
ATOM 1719 C CA . GLN A 1 208 ? 5.590 -9.528 -17.716 1.00 98.00 208 GLN A CA 1
ATOM 1720 C C . GLN A 1 208 ? 5.002 -10.927 -17.615 1.00 98.00 208 GLN A C 1
ATOM 1722 O O . GLN A 1 208 ? 4.859 -11.615 -18.621 1.00 98.00 208 GLN A O 1
ATOM 1727 N N . ALA A 1 209 ? 4.630 -11.316 -16.400 1.00 98.12 209 ALA A N 1
ATOM 1728 C CA . ALA A 1 209 ? 4.033 -12.613 -16.118 1.00 98.12 209 ALA A CA 1
ATOM 1729 C C . ALA A 1 209 ? 3.016 -12.520 -14.976 1.00 98.12 209 ALA A C 1
ATOM 1731 O O . ALA A 1 209 ? 3.006 -11.556 -14.202 1.00 98.12 209 ALA A O 1
ATOM 1732 N N . VAL A 1 210 ? 2.160 -13.537 -14.869 1.00 98.19 210 VAL A N 1
ATOM 1733 C CA . VAL A 1 210 ? 1.299 -13.743 -13.702 1.00 98.19 210 VAL A CA 1
ATOM 1734 C C . VAL A 1 210 ? 2.122 -14.468 -12.645 1.00 98.19 210 VAL A C 1
ATOM 1736 O O . VAL A 1 210 ? 2.397 -15.655 -12.775 1.00 98.19 210 VAL A O 1
ATOM 1739 N N . ILE A 1 211 ? 2.551 -13.740 -11.615 1.00 98.12 211 ILE A N 1
ATOM 1740 C CA . ILE A 1 211 ? 3.546 -14.255 -10.662 1.00 98.12 211 ILE A CA 1
ATOM 1741 C C . ILE A 1 211 ? 2.999 -14.528 -9.259 1.00 98.12 211 ILE A C 1
ATOM 1743 O O . ILE A 1 211 ? 3.721 -15.070 -8.438 1.00 98.12 211 ILE A O 1
ATOM 1747 N N . PHE A 1 212 ? 1.745 -14.174 -8.955 1.00 98.31 212 PHE A N 1
ATOM 1748 C CA . PHE A 1 212 ? 1.220 -14.242 -7.582 1.00 98.31 212 PHE A CA 1
ATOM 1749 C C . PHE A 1 212 ? 0.054 -15.204 -7.353 1.00 98.31 212 PHE A C 1
ATOM 1751 O O . PHE A 1 212 ? -0.316 -15.372 -6.190 1.00 98.31 212 PHE A O 1
ATOM 1758 N N . ASN A 1 213 ? -0.520 -15.813 -8.396 1.00 97.12 213 ASN A N 1
ATOM 1759 C CA . ASN A 1 213 ? -1.759 -16.598 -8.289 1.00 97.12 213 ASN A CA 1
ATOM 1760 C C . ASN A 1 213 ? -1.682 -17.657 -7.187 1.00 97.12 213 ASN A C 1
ATOM 1762 O O . ASN A 1 213 ? -2.373 -17.533 -6.179 1.00 97.12 213 ASN A O 1
ATOM 1766 N N . ASP A 1 214 ? -0.750 -18.600 -7.303 1.00 97.81 214 ASP A N 1
ATOM 1767 C CA . ASP A 1 214 ? -0.642 -19.718 -6.362 1.00 97.81 214 ASP A CA 1
ATOM 1768 C C . ASP A 1 214 ? -0.361 -19.258 -4.922 1.00 97.81 214 ASP A C 1
ATOM 1770 O O . ASP A 1 214 ? -0.866 -19.840 -3.960 1.00 97.81 214 ASP A O 1
ATOM 1774 N N . TYR A 1 215 ? 0.423 -18.185 -4.756 1.00 98.25 215 TYR A N 1
ATOM 1775 C CA . TYR A 1 215 ? 0.710 -17.607 -3.441 1.00 98.25 215 TYR A CA 1
ATOM 1776 C C . TYR A 1 215 ? -0.552 -17.028 -2.796 1.00 98.25 215 TYR A C 1
ATOM 1778 O O . TYR A 1 215 ? -0.833 -17.276 -1.618 1.00 98.25 215 TYR A O 1
ATOM 1786 N N . VAL A 1 216 ? -1.296 -16.225 -3.563 1.00 98.06 216 VAL A N 1
ATOM 1787 C CA . VAL A 1 216 ? -2.527 -15.586 -3.100 1.00 98.06 216 VAL A CA 1
ATOM 1788 C C . VAL A 1 216 ? -3.574 -16.644 -2.803 1.00 98.06 216 VAL A C 1
ATOM 1790 O O . VAL A 1 216 ? -4.112 -16.639 -1.698 1.00 98.06 216 VAL A O 1
ATOM 1793 N N . ASP A 1 217 ? -3.803 -17.577 -3.723 1.00 97.62 217 ASP A N 1
ATOM 1794 C CA . ASP A 1 217 ? -4.793 -18.640 -3.576 1.00 97.62 217 ASP A CA 1
ATOM 1795 C C . ASP A 1 217 ? -4.524 -19.481 -2.330 1.00 97.62 217 ASP A C 1
ATOM 1797 O O . ASP A 1 217 ? -5.418 -19.680 -1.502 1.00 97.62 217 ASP A O 1
ATOM 1801 N N . PHE A 1 218 ? -3.275 -19.903 -2.118 1.00 98.00 218 PHE A N 1
ATOM 1802 C CA . PHE A 1 218 ? -2.905 -20.690 -0.947 1.00 98.00 218 PHE A CA 1
ATOM 1803 C C . PHE A 1 218 ? -3.183 -19.947 0.369 1.00 98.00 218 PHE A C 1
ATOM 1805 O O . PHE A 1 218 ? -3.911 -20.446 1.235 1.00 98.00 218 PHE A O 1
ATOM 1812 N N . PHE A 1 219 ? -2.627 -18.743 0.548 1.00 97.94 219 PHE A N 1
ATOM 1813 C CA . PHE A 1 219 ? -2.749 -18.028 1.823 1.00 97.94 219 PHE A CA 1
ATOM 1814 C C . PHE A 1 219 ? -4.136 -17.428 2.050 1.00 97.94 219 PHE A C 1
ATOM 1816 O O . PHE A 1 219 ? -4.570 -17.319 3.200 1.00 97.94 219 PHE A O 1
ATOM 1823 N N . TYR A 1 220 ? -4.852 -17.063 0.989 1.00 96.50 220 TYR A N 1
ATOM 1824 C CA . TYR A 1 220 ? -6.219 -16.573 1.096 1.00 96.50 220 TYR A CA 1
ATOM 1825 C C . TYR A 1 220 ? -7.184 -17.694 1.499 1.00 96.50 220 TYR A C 1
ATOM 1827 O O . TYR A 1 220 ? -8.006 -17.490 2.396 1.00 96.50 220 TYR A O 1
ATOM 1835 N N . ASN A 1 221 ? -7.025 -18.903 0.949 1.00 96.38 221 ASN A N 1
ATOM 1836 C CA . ASN A 1 221 ? -7.794 -20.071 1.385 1.00 96.38 221 ASN A CA 1
ATOM 1837 C C . ASN A 1 221 ? -7.486 -20.442 2.842 1.00 96.38 221 ASN A C 1
ATOM 1839 O O . ASN A 1 221 ? -8.411 -20.623 3.635 1.00 96.38 221 ASN A O 1
ATOM 1843 N N . LYS A 1 222 ? -6.209 -20.425 3.252 1.00 97.06 222 LYS A N 1
ATOM 1844 C CA . LYS A 1 222 ? -5.824 -20.640 4.660 1.00 97.06 222 LYS A CA 1
ATOM 1845 C C . LYS A 1 222 ? -6.412 -19.594 5.605 1.00 97.06 222 LYS A C 1
ATOM 1847 O O . LYS A 1 222 ? -6.874 -19.932 6.695 1.00 97.06 222 LYS A O 1
ATOM 185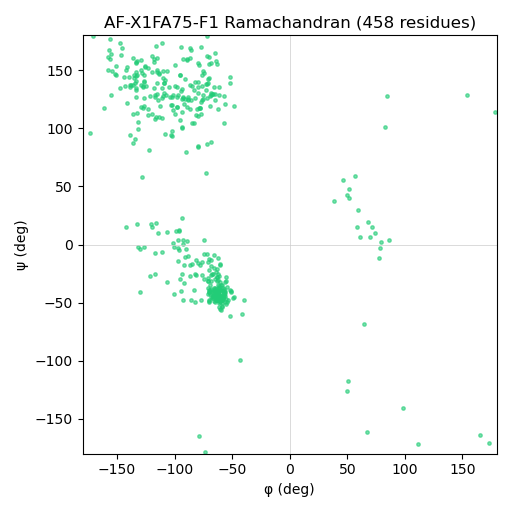2 N N . LYS A 1 223 ? -6.452 -18.327 5.184 1.00 96.06 223 LYS A N 1
ATOM 1853 C CA . LYS A 1 223 ? -7.139 -17.263 5.925 1.00 96.06 223 LYS A CA 1
ATOM 1854 C C . LYS A 1 223 ? -8.635 -17.570 6.070 1.00 96.06 223 LYS A C 1
ATOM 1856 O O . LYS A 1 223 ? -9.143 -17.513 7.186 1.00 96.06 223 LYS A O 1
ATOM 1861 N N . LYS A 1 224 ? -9.321 -17.943 4.982 1.00 94.44 224 LYS A N 1
ATOM 1862 C CA . LYS A 1 224 ? -10.751 -18.301 5.000 1.00 94.44 224 LYS A CA 1
ATOM 1863 C C . LYS A 1 224 ? -11.051 -19.488 5.922 1.00 94.44 224 LYS A C 1
ATOM 1865 O O . LYS A 1 224 ? -12.024 -19.443 6.668 1.00 94.44 224 LYS A O 1
ATOM 1870 N N . GLU A 1 225 ? -10.222 -20.529 5.906 1.00 95.25 225 GLU A N 1
ATOM 1871 C CA . GLU A 1 225 ? -10.324 -21.670 6.832 1.00 95.25 225 GLU A CA 1
ATOM 1872 C C . GLU A 1 225 ? -10.190 -21.228 8.303 1.00 95.25 225 GLU A C 1
ATOM 1874 O O . GLU A 1 225 ? -10.978 -21.632 9.165 1.00 95.25 225 GLU A O 1
ATOM 1879 N N . ALA A 1 226 ? -9.218 -20.360 8.598 1.00 94.50 226 ALA A N 1
ATOM 1880 C CA . ALA A 1 226 ? -9.005 -19.825 9.941 1.00 94.50 226 ALA A CA 1
ATOM 1881 C C . ALA A 1 226 ? -10.167 -18.934 10.418 1.00 94.50 226 ALA A C 1
ATOM 1883 O O . ALA A 1 226 ? -10.567 -19.026 11.579 1.00 94.50 226 ALA A O 1
ATOM 1884 N N . ASP A 1 227 ? -10.736 -18.115 9.530 1.00 92.94 227 ASP A N 1
ATOM 1885 C CA . ASP A 1 227 ? -11.918 -17.295 9.819 1.00 92.94 227 ASP A CA 1
ATOM 1886 C C . ASP A 1 227 ? -13.131 -18.180 10.157 1.00 92.94 227 ASP A C 1
ATOM 1888 O O . ASP A 1 227 ? -13.755 -17.989 11.201 1.00 92.94 227 ASP A O 1
ATOM 1892 N N . LYS A 1 228 ? -13.399 -19.220 9.351 1.00 93.25 228 LYS A N 1
ATOM 1893 C CA . LYS A 1 228 ? -14.499 -20.181 9.582 1.00 93.25 228 LYS A CA 1
ATOM 1894 C C . LYS A 1 228 ? -14.396 -20.908 10.925 1.00 93.25 228 LYS A C 1
ATOM 1896 O O . LYS A 1 228 ? -15.407 -21.196 11.553 1.00 93.25 228 LYS A O 1
ATOM 1901 N N . THR A 1 229 ? -13.178 -21.204 11.371 1.00 92.69 229 THR A N 1
ATOM 1902 C CA . THR A 1 229 ? -12.914 -21.887 12.650 1.00 92.69 229 THR A CA 1
ATOM 1903 C C . THR A 1 229 ? -12.767 -20.921 13.834 1.00 92.69 229 THR A C 1
ATOM 1905 O O . THR A 1 229 ? -12.479 -21.348 14.953 1.00 92.69 229 THR A O 1
ATOM 1908 N N . GLY A 1 230 ? -12.943 -19.608 13.624 1.00 90.69 230 GLY A N 1
ATOM 1909 C CA . GLY A 1 230 ? -12.819 -18.589 14.673 1.00 90.69 230 GLY A CA 1
ATOM 1910 C C . GLY A 1 230 ? -11.390 -18.409 15.206 1.00 90.69 230 GLY A C 1
ATOM 1911 O O . GLY A 1 230 ? -11.188 -17.878 16.310 1.00 90.69 230 GLY A O 1
ATOM 1912 N N . ASN A 1 231 ? -10.384 -18.855 14.450 1.00 91.75 231 ASN A N 1
ATOM 1913 C CA . ASN A 1 231 ? -8.977 -18.778 14.813 1.00 91.75 231 ASN A CA 1
ATOM 1914 C C . ASN A 1 231 ? -8.353 -17.464 14.321 1.00 91.75 231 ASN A C 1
ATOM 1916 O O . ASN A 1 231 ? -7.631 -17.392 13.325 1.00 91.75 231 ASN A O 1
ATOM 1920 N N . SER A 1 232 ? -8.616 -16.400 15.079 1.00 91.94 232 SER A N 1
ATOM 1921 C CA . SER A 1 232 ? -8.192 -15.042 14.731 1.00 91.94 232 SER A CA 1
ATOM 1922 C C . SER A 1 232 ? -6.675 -14.835 14.681 1.00 91.94 232 SER A C 1
ATOM 1924 O O . SER A 1 232 ? -6.221 -13.931 13.982 1.00 91.94 232 SER A O 1
ATOM 1926 N N . ALA A 1 233 ? -5.874 -15.655 15.376 1.00 92.56 233 ALA A N 1
ATOM 1927 C CA . ALA A 1 233 ? -4.416 -15.550 15.296 1.00 92.56 233 ALA A CA 1
ATOM 1928 C C . ALA A 1 233 ? -3.893 -16.010 13.933 1.00 92.56 233 ALA A C 1
ATOM 1930 O O . ALA A 1 233 ? -3.091 -15.307 13.320 1.00 92.56 233 ALA A O 1
ATOM 1931 N N . ASP A 1 234 ? -4.360 -17.170 13.466 1.00 93.88 234 ASP A N 1
ATOM 1932 C CA . ASP A 1 234 ? -3.928 -17.738 12.191 1.00 93.88 234 ASP A CA 1
ATOM 1933 C C . ASP A 1 234 ? -4.458 -16.896 11.027 1.00 93.88 234 ASP A C 1
ATOM 1935 O O . ASP A 1 234 ? -3.693 -16.555 10.131 1.00 93.88 234 ASP A O 1
ATOM 1939 N N . SER A 1 235 ? -5.722 -16.456 11.083 1.00 95.00 235 SER A N 1
ATOM 1940 C CA . SER A 1 235 ? -6.285 -15.535 10.084 1.00 95.00 235 SER A CA 1
ATOM 1941 C C . SER A 1 235 ? -5.454 -14.253 9.959 1.00 95.00 235 SER A C 1
ATOM 1943 O O . SER A 1 235 ? -5.061 -13.859 8.856 1.00 95.00 235 SER A O 1
ATOM 1945 N N . LEU A 1 236 ? -5.094 -13.634 11.091 1.00 94.81 236 LEU A N 1
ATOM 1946 C CA . LEU A 1 236 ? -4.242 -12.447 11.102 1.00 94.81 236 LEU A CA 1
ATOM 1947 C C . LEU A 1 236 ? -2.839 -12.744 10.552 1.00 94.81 236 LEU A C 1
ATOM 1949 O O . LEU A 1 236 ? -2.288 -11.939 9.800 1.00 94.81 236 LEU A O 1
ATOM 1953 N N . PHE A 1 237 ? -2.261 -13.894 10.900 1.00 95.06 237 PHE A N 1
ATOM 1954 C CA . PHE A 1 237 ? -0.962 -14.314 10.387 1.00 95.06 237 PHE A CA 1
ATOM 1955 C C . PHE A 1 237 ? -0.984 -14.510 8.863 1.00 95.06 237 PHE A C 1
ATOM 1957 O O . PHE A 1 237 ? -0.136 -13.951 8.166 1.00 95.06 237 PHE A O 1
ATOM 1964 N N . TYR A 1 238 ? -1.976 -15.222 8.323 1.00 96.69 238 TYR A N 1
ATOM 1965 C CA . TYR A 1 238 ? -2.128 -15.422 6.881 1.00 96.69 238 TYR A CA 1
ATOM 1966 C C . TYR A 1 238 ? -2.414 -14.105 6.147 1.00 96.69 238 TYR A C 1
ATOM 1968 O O . TYR A 1 238 ? -1.825 -13.850 5.096 1.00 96.69 238 TYR A O 1
ATOM 1976 N N . LYS A 1 239 ? -3.202 -13.199 6.745 1.00 95.88 239 LYS A N 1
ATOM 1977 C CA . LYS A 1 239 ? -3.362 -11.819 6.252 1.00 95.88 239 LYS A CA 1
ATOM 1978 C C . LYS A 1 239 ? -2.019 -11.085 6.169 1.00 95.88 239 LYS A C 1
ATOM 1980 O O . LYS A 1 239 ? -1.768 -10.377 5.193 1.00 95.88 239 LYS A O 1
ATOM 1985 N N . TYR A 1 240 ? -1.132 -11.247 7.153 1.00 96.69 240 TYR A N 1
ATOM 1986 C CA . TYR A 1 240 ? 0.207 -10.660 7.080 1.00 96.69 240 TYR A CA 1
ATOM 1987 C C . TYR A 1 240 ? 1.093 -11.320 6.023 1.00 96.69 240 TYR A C 1
ATOM 1989 O O . TYR A 1 240 ? 1.804 -10.595 5.329 1.00 96.69 240 TYR A O 1
ATOM 1997 N N . MET A 1 241 ? 1.047 -12.644 5.853 1.00 97.31 241 MET A N 1
ATOM 1998 C CA . MET A 1 241 ? 1.776 -13.326 4.773 1.00 97.31 241 MET A CA 1
ATOM 1999 C C . MET A 1 241 ? 1.377 -12.763 3.401 1.00 97.31 241 MET A C 1
ATOM 2001 O O . MET A 1 241 ? 2.249 -12.429 2.601 1.00 97.31 241 MET A O 1
ATOM 2005 N N . LEU A 1 242 ? 0.080 -12.547 3.169 1.00 95.88 242 LEU A N 1
ATOM 2006 C CA . LEU A 1 242 ? -0.443 -11.913 1.956 1.00 95.88 242 LEU A CA 1
ATOM 2007 C C . LEU A 1 242 ? 0.067 -10.472 1.774 1.00 95.88 242 LEU A C 1
ATOM 2009 O O . LEU A 1 242 ? 0.650 -10.128 0.749 1.00 95.88 242 LEU A O 1
ATOM 2013 N N . ASN A 1 243 ? -0.112 -9.625 2.789 1.00 94.06 243 ASN A N 1
ATOM 2014 C CA . ASN A 1 243 ? 0.093 -8.182 2.641 1.00 94.06 243 ASN A CA 1
ATOM 2015 C C . ASN A 1 243 ? 1.557 -7.737 2.742 1.00 94.06 243 ASN A C 1
ATOM 2017 O O . ASN A 1 243 ? 1.913 -6.681 2.225 1.00 94.06 243 ASN A O 1
ATOM 2021 N N . THR A 1 244 ? 2.412 -8.489 3.439 1.00 95.06 244 THR A N 1
ATOM 2022 C CA . THR A 1 244 ? 3.799 -8.059 3.695 1.00 95.06 244 THR A CA 1
ATOM 2023 C C . THR A 1 244 ? 4.777 -8.435 2.585 1.00 95.06 244 THR A C 1
ATOM 2025 O O . THR A 1 244 ? 5.841 -7.817 2.500 1.00 95.06 244 THR A O 1
ATOM 2028 N N . LEU A 1 245 ? 4.413 -9.381 1.709 1.00 95.69 245 LEU A N 1
ATOM 2029 C CA . LEU A 1 245 ? 5.206 -9.745 0.532 1.00 95.69 245 LEU A CA 1
ATOM 2030 C C . LEU A 1 245 ? 5.429 -8.532 -0.384 1.00 95.69 245 LEU A C 1
ATOM 2032 O O . LEU A 1 245 ? 6.554 -8.250 -0.789 1.00 95.69 245 LEU A O 1
ATOM 2036 N N . THR A 1 246 ? 4.376 -7.755 -0.645 1.00 94.00 246 THR A N 1
ATOM 2037 C CA . THR A 1 246 ? 4.413 -6.606 -1.569 1.00 94.00 246 THR A CA 1
ATOM 2038 C C . THR A 1 246 ? 5.431 -5.542 -1.146 1.00 94.00 246 THR A C 1
ATOM 2040 O O . THR A 1 246 ? 6.102 -4.936 -1.984 1.00 94.00 246 THR A O 1
ATOM 2043 N N . GLY A 1 247 ? 5.596 -5.343 0.165 1.00 93.44 247 GLY A N 1
ATOM 2044 C CA . GLY A 1 247 ? 6.548 -4.393 0.732 1.00 93.44 247 GLY A CA 1
ATOM 2045 C C . GLY A 1 247 ? 8.008 -4.812 0.560 1.00 93.44 247 GLY A C 1
ATOM 2046 O O . GLY A 1 247 ? 8.886 -3.950 0.580 1.00 93.44 247 GLY A O 1
ATOM 2047 N N . LYS A 1 248 ? 8.286 -6.109 0.359 1.00 95.00 248 LYS A N 1
ATOM 2048 C CA . LYS A 1 248 ? 9.648 -6.617 0.148 1.00 95.00 248 LYS A CA 1
ATOM 2049 C C . LYS A 1 248 ? 10.221 -6.224 -1.203 1.00 95.00 248 LYS A C 1
ATOM 2051 O O . LYS A 1 248 ? 11.379 -5.824 -1.255 1.00 95.00 248 LYS A O 1
ATOM 2056 N N . PHE A 1 249 ? 9.389 -6.207 -2.240 1.00 95.88 249 PHE A N 1
ATOM 2057 C CA . PHE A 1 249 ? 9.779 -5.7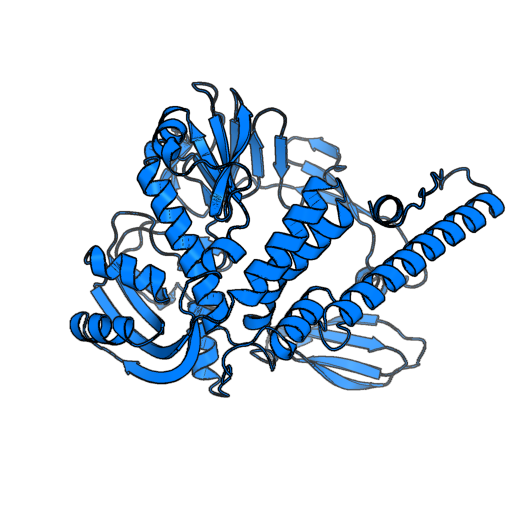30 -3.567 1.00 95.88 249 PHE A CA 1
ATOM 2058 C C . PHE A 1 249 ? 10.050 -4.221 -3.628 1.00 95.88 249 PHE A C 1
ATOM 2060 O O . PHE A 1 249 ? 10.591 -3.748 -4.613 1.00 95.88 249 PHE A O 1
ATOM 2067 N N . GLY A 1 250 ? 9.663 -3.450 -2.607 1.00 93.88 250 GLY A N 1
ATOM 2068 C CA . GLY A 1 250 ? 9.957 -2.019 -2.510 1.00 93.88 250 GLY A CA 1
ATOM 2069 C C . GLY A 1 250 ? 10.851 -1.655 -1.334 1.00 93.88 250 GLY A C 1
ATOM 2070 O O . GLY A 1 250 ? 10.793 -0.504 -0.884 1.00 93.88 250 GLY A O 1
ATOM 2071 N N . GLN A 1 251 ? 11.567 -2.627 -0.769 1.00 92.31 251 GLN A N 1
ATOM 2072 C CA . GLN A 1 251 ? 12.362 -2.433 0.432 1.00 92.31 251 GLN A CA 1
ATOM 2073 C C . GLN A 1 251 ? 13.642 -1.658 0.097 1.00 92.31 251 GLN A C 1
ATOM 2075 O O . GLN A 1 251 ? 14.455 -2.105 -0.704 1.00 92.31 251 GLN A O 1
ATOM 2080 N N . LYS A 1 252 ? 13.870 -0.538 0.792 1.00 88.69 252 LYS A N 1
ATOM 2081 C CA . LYS A 1 252 ? 15.161 0.158 0.732 1.00 88.69 252 LYS A CA 1
ATOM 2082 C C . LYS A 1 252 ? 16.253 -0.640 1.438 1.00 88.69 252 LYS A C 1
ATOM 2084 O O . LYS A 1 252 ? 16.000 -1.248 2.487 1.00 88.69 252 LYS A O 1
ATOM 2089 N N . GLY A 1 253 ? 17.448 -0.591 0.865 1.00 81.81 253 GLY A N 1
ATOM 2090 C CA . GLY A 1 253 ? 18.644 -1.190 1.428 1.00 81.81 253 GLY A CA 1
ATOM 2091 C C . GLY A 1 253 ? 19.151 -0.430 2.651 1.00 81.81 253 GLY A C 1
ATOM 2092 O O . GLY A 1 253 ? 18.575 0.560 3.125 1.00 81.81 253 GLY A O 1
ATOM 2093 N N . GLY A 1 254 ? 20.239 -0.940 3.204 1.00 78.25 254 GLY A N 1
ATOM 2094 C CA . GLY A 1 254 ? 20.988 -0.249 4.232 1.00 78.25 254 GLY A CA 1
ATOM 2095 C C . GLY A 1 254 ? 21.749 -1.215 5.110 1.00 78.25 254 GLY A C 1
ATOM 2096 O O . GLY A 1 254 ? 21.171 -2.136 5.691 1.00 78.25 254 GLY A O 1
ATOM 2097 N N . GLU A 1 255 ? 23.032 -0.936 5.246 1.00 80.25 255 GLU A N 1
ATOM 2098 C CA . GLU A 1 255 ? 23.963 -1.771 5.977 1.00 80.25 255 GLU A CA 1
ATOM 2099 C C . GLU A 1 255 ? 24.499 -1.045 7.200 1.00 80.25 255 GLU A C 1
ATOM 2101 O O . GLU A 1 255 ? 24.417 0.180 7.336 1.00 80.25 255 GLU A O 1
ATOM 2106 N N . TRP A 1 256 ? 25.016 -1.834 8.132 1.00 84.62 256 TRP A N 1
ATOM 2107 C CA . TRP A 1 256 ? 25.731 -1.336 9.293 1.00 84.62 256 TRP A CA 1
ATOM 2108 C C . TRP A 1 256 ? 27.204 -1.654 9.102 1.00 84.62 256 TRP A C 1
ATOM 2110 O O . TRP A 1 256 ? 27.649 -2.751 9.439 1.00 84.62 256 TRP A O 1
ATOM 2120 N N . ILE A 1 257 ? 27.952 -0.694 8.571 1.00 89.19 257 ILE A N 1
ATOM 2121 C CA . ILE A 1 257 ? 29.395 -0.843 8.389 1.00 89.19 257 ILE A CA 1
ATOM 2122 C C . ILE A 1 257 ? 30.098 -0.579 9.717 1.00 89.19 257 ILE A C 1
ATOM 2124 O O . ILE A 1 257 ? 29.698 0.320 10.460 1.00 89.19 257 ILE A O 1
ATOM 2128 N N . LYS A 1 258 ? 31.125 -1.365 10.042 1.00 92.25 258 LYS A N 1
ATOM 2129 C CA . LYS A 1 258 ? 31.972 -1.114 11.215 1.00 92.25 258 LYS A CA 1
ATOM 2130 C C . LYS A 1 258 ? 32.755 0.182 10.988 1.00 92.25 258 LYS A C 1
ATOM 2132 O O . LYS A 1 258 ? 33.369 0.346 9.942 1.00 92.25 258 LYS A O 1
ATOM 2137 N N . VAL A 1 259 ? 32.720 1.088 11.961 1.00 94.19 259 VAL A N 1
ATOM 2138 C CA . VAL A 1 259 ? 33.446 2.374 11.931 1.00 94.19 259 VAL A CA 1
ATOM 2139 C C . VAL A 1 259 ? 34.316 2.598 13.164 1.00 94.19 259 VAL A C 1
ATOM 2141 O O . VAL A 1 259 ? 34.995 3.611 13.258 1.00 94.19 259 VAL A O 1
ATOM 2144 N N . GLY A 1 260 ? 34.293 1.672 14.120 1.00 92.94 260 GLY A N 1
ATOM 2145 C CA . GLY A 1 260 ? 35.119 1.755 15.312 1.00 92.94 260 GLY A CA 1
ATOM 2146 C C . GLY A 1 260 ? 34.783 0.669 16.319 1.00 92.94 260 GLY A C 1
ATOM 2147 O O . GLY A 1 260 ? 33.995 -0.245 16.045 1.00 92.94 260 GLY A O 1
ATOM 2148 N N . GLU A 1 261 ? 35.374 0.807 17.497 1.00 93.62 261 GLU A N 1
ATOM 2149 C CA . GLU A 1 261 ? 35.189 -0.091 18.628 1.00 93.62 261 GLU A CA 1
ATOM 2150 C C . GLU A 1 261 ? 34.919 0.704 19.905 1.00 93.62 261 GLU A C 1
ATOM 2152 O O . GLU A 1 261 ? 35.222 1.891 19.989 1.00 93.62 261 GLU A O 1
ATOM 2157 N N . ASN A 1 262 ? 34.295 0.050 20.876 1.00 92.06 262 ASN A N 1
ATOM 2158 C CA . ASN A 1 262 ? 33.999 0.580 22.204 1.00 92.06 262 ASN A CA 1
ATOM 2159 C C . ASN A 1 262 ? 34.098 -0.556 23.234 1.00 92.06 262 ASN A C 1
ATOM 2161 O O . ASN A 1 262 ? 34.130 -1.726 22.847 1.00 92.06 262 ASN A O 1
ATOM 2165 N N . PRO A 1 263 ? 34.077 -0.260 24.543 1.00 90.25 263 PRO A N 1
ATOM 2166 C CA . PRO A 1 263 ? 33.852 -1.281 25.560 1.00 90.25 263 PRO A CA 1
ATOM 2167 C C . PRO A 1 263 ? 32.574 -2.106 25.271 1.00 90.25 263 PRO A C 1
ATOM 2169 O O . PRO A 1 263 ? 31.564 -1.525 24.849 1.00 90.25 263 PRO A O 1
ATOM 2172 N N . PRO A 1 264 ? 32.578 -3.443 25.463 1.00 85.94 264 PRO A N 1
ATOM 2173 C CA . PRO A 1 264 ? 31.445 -4.311 25.118 1.00 85.94 264 PRO A CA 1
ATOM 2174 C C . PRO A 1 264 ? 30.109 -3.946 25.774 1.00 85.94 264 PRO A C 1
ATOM 2176 O O . PRO A 1 264 ? 29.046 -4.140 25.179 1.00 85.94 264 PRO A O 1
ATOM 2179 N N . ASP A 1 265 ? 30.174 -3.401 26.982 1.00 84.50 265 ASP A N 1
ATOM 2180 C CA . ASP A 1 265 ? 29.065 -2.935 27.810 1.00 84.50 265 ASP A CA 1
ATOM 2181 C C . ASP A 1 265 ? 28.513 -1.566 27.370 1.00 84.50 265 ASP A C 1
ATOM 2183 O O . ASP A 1 265 ? 27.364 -1.221 27.670 1.00 84.50 265 ASP A O 1
ATOM 2187 N N . LEU A 1 266 ? 29.273 -0.797 26.581 1.00 82.50 266 LEU A N 1
ATOM 2188 C CA . LEU A 1 266 ? 28.836 0.493 26.064 1.00 82.50 266 LEU A CA 1
ATOM 2189 C C . LEU A 1 266 ? 27.918 0.322 24.845 1.00 82.50 266 LEU A C 1
ATOM 2191 O O . LEU A 1 266 ? 28.325 0.434 23.687 1.00 82.50 266 LEU A O 1
ATOM 2195 N N . ILE A 1 267 ? 26.630 0.109 25.115 1.00 82.56 267 ILE A N 1
ATOM 2196 C CA . ILE A 1 267 ? 25.595 -0.047 24.085 1.00 82.56 267 ILE A CA 1
ATOM 2197 C C . ILE A 1 267 ? 24.862 1.277 23.851 1.00 82.56 267 ILE A C 1
ATOM 2199 O O . ILE A 1 267 ? 24.379 1.899 24.796 1.00 82.56 267 ILE A O 1
ATOM 2203 N N . TYR A 1 268 ? 24.736 1.733 22.604 1.00 82.25 268 TYR A N 1
ATOM 2204 C CA . TYR A 1 268 ? 23.930 2.917 22.264 1.00 82.25 268 TYR A CA 1
ATOM 2205 C C . TYR A 1 268 ? 23.438 2.897 20.820 1.00 82.25 268 TYR A C 1
ATOM 2207 O O . TYR A 1 268 ? 23.967 2.181 19.973 1.00 82.25 268 TYR A O 1
ATOM 2215 N N . VAL A 1 269 ? 22.443 3.736 20.522 1.00 83.81 269 VAL A N 1
ATOM 2216 C CA . VAL A 1 269 ? 22.057 4.087 19.149 1.00 83.81 269 VAL A CA 1
ATOM 2217 C C . VAL A 1 269 ? 21.824 5.590 19.075 1.00 83.81 269 VAL A C 1
ATOM 2219 O O . VAL A 1 269 ? 20.834 6.069 19.613 1.00 83.81 269 VAL A O 1
ATOM 2222 N N . ILE A 1 270 ? 22.663 6.332 18.360 1.00 86.38 270 ILE A N 1
ATOM 2223 C CA . ILE A 1 270 ? 22.581 7.799 18.259 1.00 86.38 270 ILE A CA 1
ATOM 2224 C C . ILE A 1 270 ? 22.332 8.239 16.816 1.00 86.38 270 ILE A C 1
ATOM 2226 O O . ILE A 1 270 ? 22.516 7.459 15.879 1.00 86.38 270 ILE A O 1
ATOM 2230 N N . ASN A 1 271 ? 21.824 9.455 16.639 1.00 85.25 271 ASN A N 1
ATOM 2231 C CA . ASN A 1 271 ? 21.805 10.113 15.338 1.00 85.25 271 ASN A CA 1
ATOM 2232 C C . ASN A 1 271 ? 22.818 11.253 15.408 1.00 85.25 271 ASN A C 1
ATOM 2234 O O . ASN A 1 271 ? 22.756 12.033 16.352 1.00 85.25 271 ASN A O 1
ATOM 2238 N N . GLU A 1 272 ? 23.689 11.333 14.417 1.00 83.88 272 GLU A N 1
ATOM 2239 C CA . GLU A 1 272 ? 24.703 12.375 14.283 1.00 83.88 272 GLU A CA 1
ATOM 2240 C C . GLU A 1 272 ? 24.440 13.165 13.006 1.00 83.88 272 GLU A C 1
ATOM 2242 O O . GLU A 1 272 ? 23.774 12.669 12.090 1.00 83.88 272 GLU A O 1
ATOM 2247 N N . ILE A 1 273 ? 24.944 14.392 12.957 1.00 84.56 273 ILE A N 1
ATOM 2248 C CA . ILE A 1 273 ? 24.877 15.244 11.773 1.00 84.56 273 ILE A CA 1
ATOM 2249 C C . ILE A 1 273 ? 26.291 15.374 11.233 1.00 84.56 273 ILE A C 1
ATOM 2251 O O . ILE A 1 273 ? 27.212 15.731 11.963 1.00 84.56 273 ILE A O 1
ATOM 2255 N N . ASP A 1 274 ? 26.466 15.058 9.959 1.00 79.81 274 ASP A N 1
ATOM 2256 C CA . ASP A 1 274 ? 27.703 15.359 9.259 1.00 79.81 274 ASP A CA 1
ATOM 2257 C C . ASP A 1 274 ? 27.817 16.882 9.088 1.00 79.81 274 ASP A C 1
ATOM 2259 O O . ASP A 1 274 ? 26.940 17.514 8.498 1.00 79.81 274 ASP A O 1
ATOM 2263 N N . SER A 1 275 ? 28.860 17.488 9.656 1.00 80.88 275 SER A N 1
ATOM 2264 C CA . SER A 1 275 ? 28.999 18.948 9.723 1.00 80.88 275 SER A CA 1
ATOM 2265 C C . SER A 1 275 ? 29.233 19.613 8.365 1.00 80.88 275 SER A C 1
ATOM 2267 O O . SER A 1 275 ? 29.008 20.814 8.245 1.00 80.88 275 SER A O 1
ATOM 2269 N N . ILE A 1 276 ? 29.664 18.855 7.352 1.00 82.75 276 ILE A N 1
ATOM 2270 C CA . ILE A 1 276 ? 29.971 19.364 6.010 1.00 82.75 276 ILE A CA 1
ATOM 2271 C C . ILE A 1 276 ? 28.739 19.240 5.112 1.00 82.75 276 ILE A C 1
ATOM 2273 O O . ILE A 1 276 ? 28.356 20.185 4.429 1.00 82.75 276 ILE A O 1
ATOM 2277 N N . THR A 1 277 ? 28.105 18.069 5.114 1.00 81.94 277 THR A N 1
ATOM 2278 C CA . THR A 1 277 ? 26.977 17.756 4.220 1.00 81.94 277 THR A CA 1
ATOM 2279 C C . THR A 1 277 ? 25.613 18.081 4.830 1.00 81.94 277 THR A C 1
ATOM 2281 O O . THR A 1 277 ? 24.614 18.134 4.114 1.00 81.94 277 THR A O 1
ATOM 2284 N N . GLY A 1 278 ? 25.540 18.255 6.153 1.00 81.75 278 GLY A N 1
ATOM 2285 C CA . GLY A 1 278 ? 24.286 18.363 6.898 1.00 81.75 278 GLY A CA 1
ATOM 2286 C C . GLY A 1 278 ? 23.496 17.049 6.969 1.00 81.75 278 GLY A C 1
ATOM 2287 O O . GLY A 1 278 ? 22.361 17.040 7.456 1.00 81.75 278 GLY A O 1
ATOM 2288 N N . GLU A 1 279 ? 24.048 15.929 6.484 1.00 80.75 279 GLU A N 1
ATOM 2289 C CA . GLU A 1 279 ? 23.334 14.657 6.462 1.00 80.75 279 GLU A CA 1
ATOM 2290 C C . GLU A 1 279 ? 23.202 14.076 7.875 1.00 80.75 279 GLU A C 1
ATOM 2292 O O . GLU A 1 279 ? 24.182 13.851 8.588 1.00 80.75 279 GLU A O 1
ATOM 2297 N N . VAL A 1 280 ? 21.965 13.759 8.266 1.00 82.19 280 VAL A N 1
ATOM 2298 C CA . VAL A 1 280 ? 21.700 13.021 9.503 1.00 82.19 280 VAL A CA 1
ATOM 2299 C C . VAL A 1 280 ? 21.939 11.530 9.272 1.00 82.19 280 VAL A C 1
ATOM 2301 O O . VAL A 1 280 ? 21.136 10.851 8.617 1.00 82.19 280 VAL A O 1
ATOM 2304 N N . TYR A 1 281 ? 22.991 10.994 9.883 1.00 84.88 281 TYR A N 1
ATOM 2305 C CA . TYR A 1 281 ? 23.297 9.567 9.885 1.00 84.88 281 TYR A CA 1
ATOM 2306 C C . TYR A 1 281 ? 23.102 8.960 11.274 1.00 84.88 281 TYR A C 1
ATOM 2308 O O . TYR A 1 281 ? 22.769 9.629 12.250 1.00 84.88 281 TYR A O 1
ATOM 2316 N N . GLN A 1 282 ? 23.226 7.639 11.361 1.00 87.38 282 GLN A N 1
ATOM 2317 C CA . GLN A 1 282 ? 23.009 6.920 12.605 1.00 87.38 282 GLN A CA 1
ATOM 2318 C C . GLN A 1 282 ? 24.196 6.029 12.941 1.00 87.38 282 GLN A C 1
ATOM 2320 O O . GLN A 1 282 ? 24.661 5.274 12.092 1.00 87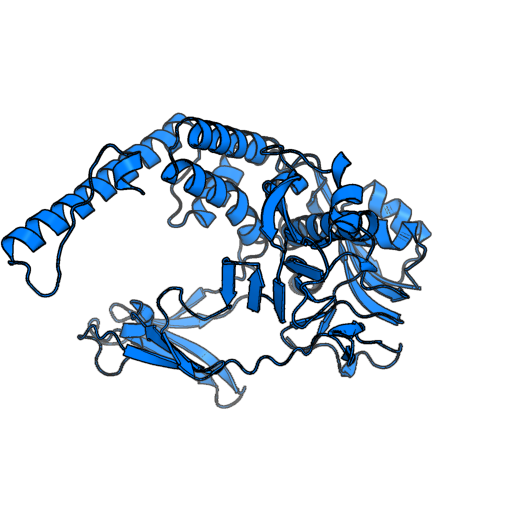.38 282 GLN A O 1
ATOM 2325 N N . LEU A 1 283 ? 24.602 6.066 14.207 1.00 88.75 283 LEU A N 1
ATOM 2326 C CA . LEU A 1 283 ? 25.584 5.163 14.790 1.00 88.75 283 LEU A CA 1
ATOM 2327 C C . LEU A 1 283 ? 24.903 4.213 15.773 1.00 88.75 283 LEU A C 1
ATOM 2329 O O . LEU A 1 283 ? 23.917 4.567 16.428 1.00 88.75 283 LEU A O 1
ATOM 2333 N N . ARG A 1 284 ? 25.442 3.004 15.893 1.00 89.38 284 ARG A N 1
ATOM 2334 C CA . ARG A 1 284 ? 25.149 2.094 17.000 1.00 89.38 284 ARG A CA 1
ATOM 2335 C C . ARG A 1 284 ? 26.441 1.529 17.562 1.00 89.38 284 ARG A C 1
ATOM 2337 O O . ARG A 1 284 ? 27.350 1.269 16.789 1.00 89.38 284 ARG A O 1
ATOM 2344 N N . SER A 1 285 ? 26.484 1.302 18.866 1.00 88.75 285 SER A N 1
ATOM 2345 C CA . SER A 1 285 ? 27.498 0.473 19.516 1.00 88.75 285 SER A CA 1
ATOM 2346 C C . SER A 1 285 ? 26.806 -0.748 20.101 1.00 88.75 285 SER A C 1
ATOM 2348 O O . SER A 1 285 ? 25.823 -0.591 20.828 1.00 88.75 285 SER A O 1
ATOM 2350 N N . LEU A 1 286 ? 27.252 -1.948 19.731 1.00 86.12 286 LEU A N 1
ATOM 2351 C CA . LEU A 1 286 ? 26.723 -3.226 20.218 1.00 86.12 286 LEU A CA 1
ATOM 2352 C C . LEU A 1 286 ? 27.888 -4.197 20.423 1.00 86.12 286 LEU A C 1
ATOM 2354 O O . LEU A 1 286 ? 28.592 -4.487 19.460 1.00 86.12 286 LEU A O 1
ATOM 2358 N N . HIS A 1 287 ? 28.065 -4.711 21.645 1.00 84.56 287 HIS A N 1
ATOM 2359 C CA . HIS A 1 287 ? 29.134 -5.663 21.994 1.00 84.56 287 HIS A CA 1
ATOM 2360 C C . HIS A 1 287 ? 30.522 -5.205 21.520 1.00 84.56 287 HIS A C 1
ATOM 2362 O O . HIS A 1 287 ? 31.291 -5.969 20.947 1.00 84.56 287 HIS A O 1
ATOM 2368 N N . GLY A 1 288 ? 30.798 -3.916 21.708 1.00 85.75 288 GLY A N 1
ATOM 2369 C CA . GLY A 1 288 ? 32.079 -3.300 21.391 1.00 85.75 288 GLY A CA 1
ATOM 2370 C C . GLY A 1 288 ? 32.303 -2.977 19.918 1.00 85.75 288 GLY A C 1
ATOM 2371 O O . GLY A 1 288 ? 33.344 -2.436 19.574 1.00 85.75 288 GLY A O 1
ATOM 2372 N N . LEU A 1 289 ? 31.323 -3.222 19.044 1.00 91.19 289 LEU A N 1
ATOM 2373 C CA . LEU A 1 289 ? 31.364 -2.795 17.647 1.00 91.19 289 LEU A CA 1
ATOM 2374 C C . LEU A 1 289 ? 30.581 -1.501 17.458 1.00 91.19 289 LEU A C 1
ATOM 2376 O O . LEU A 1 289 ? 29.357 -1.483 17.620 1.00 91.19 289 LEU A O 1
ATOM 2380 N N . VAL A 1 290 ? 31.272 -0.443 17.032 1.00 92.06 290 VAL A N 1
ATOM 2381 C CA . VAL A 1 290 ? 30.632 0.789 16.568 1.00 92.06 290 VAL A CA 1
ATOM 2382 C C . VAL A 1 290 ? 30.362 0.662 15.081 1.00 92.06 290 VAL A C 1
ATOM 2384 O O . VAL A 1 290 ? 31.265 0.406 14.285 1.00 92.06 290 VAL A O 1
ATOM 2387 N N . GLN A 1 291 ? 29.105 0.841 14.691 1.00 92.94 291 GLN A N 1
ATOM 2388 C CA . GLN A 1 291 ? 28.665 0.720 13.313 1.00 92.94 291 GLN A CA 1
ATOM 2389 C C . GLN A 1 291 ? 27.891 1.954 12.865 1.00 92.94 291 GLN A C 1
ATOM 2391 O O . GLN A 1 291 ? 26.995 2.428 13.569 1.00 92.94 291 GLN A O 1
ATOM 2396 N N . LYS A 1 292 ? 28.190 2.428 11.657 1.00 89.88 292 LYS A N 1
ATOM 2397 C CA . LYS A 1 292 ? 27.444 3.482 10.968 1.00 89.88 292 LYS A CA 1
ATOM 2398 C C . LYS A 1 292 ? 26.422 2.848 10.047 1.00 89.88 292 LYS A C 1
ATOM 2400 O O . LYS A 1 292 ? 26.736 1.939 9.283 1.00 89.88 292 LYS A O 1
ATOM 2405 N N . ARG A 1 293 ? 25.184 3.329 10.120 1.00 86.81 293 ARG A N 1
ATOM 2406 C CA . ARG A 1 293 ? 24.158 2.951 9.158 1.00 86.81 293 ARG A CA 1
ATOM 2407 C C . ARG A 1 293 ? 24.401 3.712 7.865 1.00 86.81 293 ARG A C 1
ATOM 2409 O O . ARG A 1 293 ? 24.190 4.923 7.830 1.00 86.81 293 ARG A O 1
ATOM 2416 N N . VAL A 1 294 ? 24.772 2.995 6.818 1.00 81.19 294 VAL A N 1
ATOM 2417 C CA . VAL A 1 294 ? 24.817 3.520 5.454 1.00 81.19 294 VAL A CA 1
ATOM 2418 C C . VAL A 1 294 ? 23.480 3.196 4.807 1.00 81.19 294 VAL A C 1
ATOM 2420 O O . VAL A 1 294 ? 23.005 2.062 4.868 1.00 81.19 294 VAL A O 1
ATOM 2423 N N . LYS A 1 295 ? 22.802 4.209 4.264 1.00 69.25 295 LYS A N 1
ATOM 2424 C CA . LYS A 1 295 ? 21.600 3.985 3.458 1.00 69.25 295 LYS A CA 1
ATOM 2425 C C . LYS A 1 295 ? 22.053 3.705 2.034 1.00 69.25 295 LYS A C 1
ATOM 2427 O O . LYS A 1 295 ? 22.411 4.629 1.316 1.00 69.25 295 LYS A O 1
ATOM 2432 N N . GLU A 1 296 ? 22.004 2.448 1.635 1.00 70.88 296 GLU A N 1
ATOM 2433 C CA . GLU A 1 296 ? 22.181 2.058 0.238 1.00 70.88 296 GLU A CA 1
ATOM 2434 C C . GLU A 1 296 ? 20.817 1.916 -0.427 1.00 70.88 296 GLU A C 1
ATOM 2436 O O . GLU A 1 296 ? 19.850 1.560 0.245 1.00 70.88 296 GLU A O 1
ATOM 2441 N N . GLY A 1 297 ? 20.746 2.251 -1.718 1.00 77.12 297 GLY A N 1
ATOM 2442 C CA . GLY A 1 297 ? 19.520 2.452 -2.495 1.00 77.12 297 GLY A CA 1
ATOM 2443 C C . GLY A 1 297 ? 18.418 1.411 -2.270 1.00 77.12 297 GLY A C 1
ATOM 2444 O O . GLY A 1 297 ? 17.612 1.518 -1.339 1.00 77.12 297 GLY A O 1
ATOM 2445 N N . GLU A 1 298 ? 18.323 0.443 -3.170 1.00 86.62 298 GLU A N 1
ATOM 2446 C CA . GLU A 1 298 ? 17.333 -0.631 -3.093 1.00 86.62 298 GLU A CA 1
ATOM 2447 C C . GLU A 1 298 ? 17.948 -1.863 -2.414 1.00 86.62 298 GLU A C 1
ATOM 2449 O O . GLU A 1 298 ? 19.146 -2.110 -2.521 1.00 86.62 298 GLU A O 1
ATOM 2454 N N . ALA A 1 299 ? 17.156 -2.615 -1.644 1.00 86.31 299 ALA A N 1
ATOM 2455 C CA . ALA A 1 299 ? 17.642 -3.855 -1.037 1.00 86.31 299 ALA A CA 1
ATOM 2456 C C . ALA A 1 299 ? 17.895 -4.919 -2.118 1.00 86.31 299 ALA A C 1
ATOM 2458 O O . ALA A 1 299 ? 17.238 -4.906 -3.151 1.00 86.31 299 ALA A O 1
ATOM 2459 N N . PHE A 1 300 ? 18.762 -5.898 -1.844 1.00 85.94 300 PHE A N 1
ATOM 2460 C CA . PHE A 1 300 ? 19.157 -6.925 -2.821 1.00 85.94 300 PHE A CA 1
ATOM 2461 C C . PHE A 1 300 ? 17.983 -7.660 -3.502 1.00 85.94 300 PHE A C 1
ATOM 2463 O O . PHE A 1 300 ? 18.020 -7.916 -4.697 1.00 85.94 300 PHE A O 1
ATOM 2470 N N . HIS A 1 301 ? 16.914 -7.972 -2.759 1.00 89.62 301 HIS A N 1
ATOM 2471 C CA . HIS A 1 301 ? 15.701 -8.609 -3.303 1.00 89.62 301 HIS A CA 1
ATOM 2472 C C . HIS A 1 301 ? 14.576 -7.612 -3.648 1.00 89.62 301 HIS A C 1
ATOM 2474 O O . HIS A 1 301 ? 13.422 -8.009 -3.814 1.00 89.62 301 HIS A O 1
ATOM 2480 N N . SER A 1 302 ? 14.873 -6.313 -3.680 1.00 92.12 302 SER A N 1
ATOM 2481 C CA . SER A 1 302 ? 13.920 -5.274 -4.072 1.00 92.12 302 SER A CA 1
ATOM 2482 C C . SER A 1 302 ? 13.836 -5.232 -5.595 1.00 92.12 302 SER A C 1
ATOM 2484 O O . SER A 1 302 ? 14.852 -5.148 -6.276 1.00 92.12 302 SER A O 1
ATOM 2486 N N . PHE A 1 303 ? 12.616 -5.257 -6.125 1.00 96.00 303 PHE A N 1
ATOM 2487 C CA . PHE A 1 303 ? 12.349 -4.969 -7.527 1.00 96.00 303 PHE A CA 1
ATOM 2488 C C . PHE A 1 303 ? 11.131 -4.057 -7.601 1.00 96.00 303 PHE A C 1
ATOM 2490 O O . PHE A 1 303 ? 9.973 -4.481 -7.665 1.00 96.00 303 PHE A O 1
ATOM 2497 N N . VAL A 1 304 ? 11.424 -2.762 -7.500 1.00 97.00 304 VAL A N 1
ATOM 2498 C CA . VAL A 1 304 ? 10.458 -1.679 -7.314 1.00 97.00 304 VAL A CA 1
ATOM 2499 C C . VAL A 1 304 ? 9.288 -1.698 -8.308 1.00 97.00 304 VAL A C 1
ATOM 2501 O O . VAL A 1 304 ? 8.162 -1.443 -7.855 1.00 97.00 304 VAL A O 1
ATOM 2504 N N . PRO A 1 305 ? 9.484 -2.007 -9.608 1.00 98.31 305 PRO A N 1
ATOM 2505 C CA . PRO A 1 305 ? 8.397 -2.048 -10.578 1.00 98.31 305 PRO A CA 1
ATOM 2506 C C . PRO A 1 305 ? 7.243 -2.962 -10.163 1.00 98.31 305 PRO A C 1
ATOM 2508 O O . PRO A 1 305 ? 6.091 -2.588 -10.377 1.00 98.31 305 PRO A O 1
ATOM 2511 N N . ILE A 1 306 ? 7.510 -4.102 -9.511 1.00 98.38 306 ILE A N 1
ATOM 2512 C CA . ILE A 1 306 ? 6.460 -5.028 -9.052 1.00 98.38 306 ILE A CA 1
ATOM 2513 C C . ILE A 1 306 ? 5.528 -4.325 -8.065 1.00 98.38 306 ILE A C 1
ATOM 2515 O O . ILE A 1 306 ? 4.319 -4.253 -8.278 1.00 98.38 306 ILE A O 1
ATOM 2519 N N . THR A 1 307 ? 6.084 -3.760 -6.991 1.00 97.69 307 THR A N 1
ATOM 2520 C CA . THR A 1 307 ? 5.267 -3.126 -5.945 1.00 97.69 307 THR A CA 1
ATOM 2521 C C . THR A 1 307 ? 4.580 -1.850 -6.443 1.00 97.69 307 THR A C 1
ATOM 2523 O O . THR A 1 307 ? 3.452 -1.561 -6.048 1.00 97.69 307 THR A O 1
ATOM 2526 N N . ALA A 1 308 ? 5.205 -1.125 -7.380 1.00 98.38 308 ALA A N 1
ATOM 2527 C CA . ALA A 1 308 ? 4.596 0.021 -8.051 1.00 98.38 308 ALA A CA 1
ATOM 2528 C C . ALA A 1 308 ? 3.376 -0.380 -8.893 1.00 98.38 308 ALA A C 1
ATOM 2530 O O . ALA A 1 308 ? 2.345 0.291 -8.825 1.00 98.38 308 ALA A O 1
ATOM 2531 N N . HIS A 1 309 ? 3.444 -1.510 -9.603 1.00 98.75 309 HIS A N 1
ATOM 2532 C CA . HIS A 1 309 ? 2.300 -2.051 -10.335 1.00 98.75 309 HIS A CA 1
ATOM 2533 C C . HIS A 1 309 ? 1.183 -2.509 -9.393 1.00 98.75 309 HIS A C 1
ATOM 2535 O O . HIS A 1 309 ? 0.032 -2.156 -9.629 1.00 98.75 309 HIS A O 1
ATOM 2541 N N . ILE A 1 310 ? 1.494 -3.215 -8.295 1.00 98.56 310 ILE A N 1
ATOM 2542 C CA . ILE A 1 310 ? 0.485 -3.656 -7.309 1.00 98.56 310 ILE A CA 1
ATOM 2543 C C . ILE A 1 310 ? -0.313 -2.459 -6.773 1.00 98.56 310 ILE A C 1
ATOM 2545 O O . ILE A 1 310 ? -1.549 -2.469 -6.772 1.00 98.56 310 ILE A O 1
ATOM 2549 N N . THR A 1 311 ? 0.374 -1.398 -6.340 1.00 98.25 311 THR A N 1
ATOM 2550 C CA . THR A 1 311 ? -0.317 -0.217 -5.812 1.00 98.25 311 THR A CA 1
ATOM 2551 C C . THR A 1 311 ? -1.025 0.575 -6.910 1.00 98.25 311 THR A C 1
ATOM 2553 O O . THR A 1 311 ? -2.084 1.134 -6.642 1.00 98.25 311 THR A O 1
ATOM 2556 N N . SER A 1 312 ? -0.503 0.595 -8.142 1.00 98.69 312 SER A N 1
ATOM 2557 C CA . SER A 1 312 ? -1.165 1.207 -9.303 1.00 98.69 312 SER A CA 1
ATOM 2558 C C . SER A 1 312 ? -2.481 0.503 -9.651 1.00 98.69 312 SER A C 1
ATOM 2560 O O . SER A 1 312 ? -3.510 1.169 -9.736 1.00 98.69 312 SER A O 1
ATOM 2562 N N . TYR A 1 313 ? -2.501 -0.836 -9.722 1.00 98.69 313 TYR A N 1
ATOM 2563 C CA . TYR A 1 313 ? -3.742 -1.605 -9.894 1.00 98.69 313 TYR A CA 1
ATOM 2564 C C . TYR A 1 313 ? -4.751 -1.298 -8.782 1.00 98.69 313 TYR A C 1
ATOM 2566 O O . TYR A 1 313 ? -5.925 -1.065 -9.062 1.00 98.69 313 TYR A O 1
ATOM 2574 N N . SER A 1 314 ? -4.289 -1.223 -7.529 1.00 98.12 314 SER A N 1
ATOM 2575 C CA . SER A 1 314 ? -5.152 -0.893 -6.384 1.00 98.12 314 SER A CA 1
ATOM 2576 C C . SER A 1 314 ? -5.750 0.513 -6.507 1.00 98.12 314 SER A C 1
ATOM 2578 O O . SER A 1 314 ? -6.942 0.705 -6.283 1.00 98.12 314 SER A O 1
ATOM 2580 N N . ARG A 1 315 ? -4.946 1.509 -6.908 1.00 98.50 315 ARG A N 1
ATOM 2581 C CA . ARG A 1 315 ? -5.421 2.886 -7.116 1.00 98.50 315 ARG A CA 1
ATOM 2582 C C . ARG A 1 315 ? -6.427 2.984 -8.259 1.00 98.50 315 ARG A C 1
ATOM 2584 O O . ARG A 1 315 ? -7.423 3.680 -8.096 1.00 98.50 315 ARG A O 1
ATOM 2591 N N . VAL A 1 316 ? -6.198 2.289 -9.375 1.00 98.62 316 VAL A N 1
ATOM 2592 C CA . VAL A 1 316 ? -7.146 2.255 -10.504 1.00 98.62 316 VAL A CA 1
ATOM 2593 C C . VAL A 1 316 ? -8.447 1.562 -10.106 1.00 98.62 316 VAL A C 1
ATOM 2595 O O . VAL A 1 316 ? -9.518 2.063 -10.430 1.00 98.62 316 VAL A O 1
ATOM 2598 N N . LYS A 1 317 ? -8.380 0.471 -9.335 1.00 98.50 317 LYS A N 1
ATOM 2599 C CA . LYS A 1 317 ? -9.572 -0.184 -8.785 1.00 98.50 3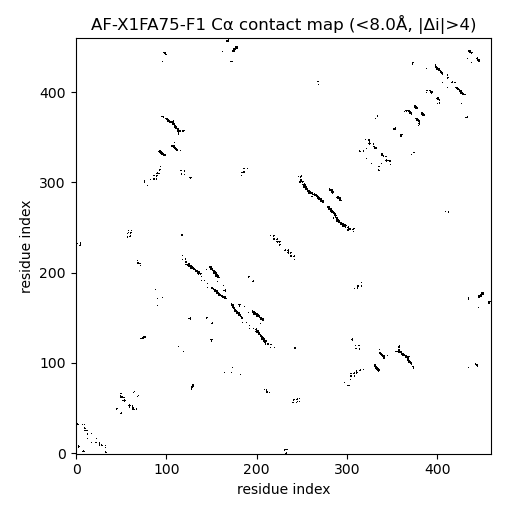17 LYS A CA 1
ATOM 2600 C C . LYS A 1 317 ? -10.391 0.771 -7.916 1.00 98.50 317 LYS A C 1
ATOM 2602 O O . LYS A 1 317 ? -11.580 0.940 -8.159 1.00 98.50 317 LYS A O 1
ATOM 2607 N N . MET A 1 318 ? -9.750 1.461 -6.971 1.00 98.44 318 MET A N 1
ATOM 2608 C CA . MET A 1 318 ? -10.429 2.474 -6.154 1.00 98.44 318 MET A CA 1
ATOM 2609 C C . MET A 1 318 ? -10.977 3.627 -6.989 1.00 98.44 318 MET A C 1
ATOM 2611 O O . MET A 1 318 ? -12.053 4.132 -6.697 1.00 98.44 318 MET A O 1
ATOM 2615 N N . LEU A 1 319 ? -10.261 4.045 -8.033 1.00 98.19 319 LEU A N 1
ATOM 2616 C CA . LEU A 1 319 ? -10.730 5.089 -8.932 1.00 98.19 319 LEU A CA 1
ATOM 2617 C C . LEU A 1 319 ? -12.019 4.680 -9.655 1.00 98.19 319 LEU A C 1
ATOM 2619 O O . LEU A 1 319 ? -12.952 5.474 -9.690 1.00 98.19 319 LEU A O 1
ATOM 2623 N N . ASN A 1 320 ? -12.103 3.442 -10.144 1.00 98.38 320 ASN A N 1
ATOM 2624 C CA . ASN A 1 320 ? -13.322 2.921 -10.762 1.00 98.38 320 ASN A CA 1
ATOM 2625 C C . ASN A 1 320 ? -14.494 2.881 -9.766 1.00 98.38 320 ASN A C 1
ATOM 2627 O O . ASN A 1 320 ? -15.603 3.258 -10.128 1.00 98.38 320 ASN A O 1
ATOM 2631 N N . LEU A 1 321 ? -14.251 2.491 -8.507 1.00 98.62 321 LEU A N 1
ATOM 2632 C CA . LEU A 1 321 ? -15.277 2.513 -7.453 1.00 98.62 321 LEU A CA 1
ATOM 2633 C C . LEU A 1 321 ? -15.757 3.941 -7.152 1.00 98.62 321 LEU A C 1
ATOM 2635 O O . LEU A 1 321 ? -16.956 4.176 -7.034 1.00 98.62 321 LEU A O 1
ATOM 2639 N N . ILE A 1 322 ? -14.841 4.913 -7.091 1.00 98.56 322 ILE A N 1
ATOM 2640 C CA . ILE A 1 322 ? -15.192 6.329 -6.907 1.00 98.56 322 ILE A CA 1
ATOM 2641 C C . ILE A 1 322 ? -16.029 6.842 -8.089 1.00 98.56 322 ILE A C 1
ATOM 2643 O O . ILE A 1 322 ? -17.034 7.517 -7.877 1.00 98.56 322 ILE A O 1
ATOM 2647 N N . GLU A 1 323 ? -15.634 6.530 -9.329 1.00 98.12 323 GLU A N 1
ATOM 2648 C CA . GLU A 1 323 ? -16.399 6.917 -10.522 1.00 98.12 323 GLU A CA 1
ATOM 2649 C C . GLU A 1 323 ? -17.795 6.277 -10.523 1.00 98.12 323 GLU A C 1
ATOM 2651 O O . GLU A 1 323 ? -18.767 6.961 -10.837 1.00 98.12 323 GLU A O 1
ATOM 2656 N N . LYS A 1 324 ? -17.909 5.009 -10.106 1.00 98.62 324 LYS A N 1
ATOM 2657 C CA . LYS A 1 324 ? -19.179 4.274 -10.029 1.00 98.62 324 LYS A CA 1
ATOM 2658 C C . LYS A 1 324 ? -20.126 4.838 -8.967 1.00 98.62 324 LYS A C 1
ATOM 2660 O O . LYS A 1 324 ? -21.290 5.084 -9.268 1.00 98.62 324 LYS A O 1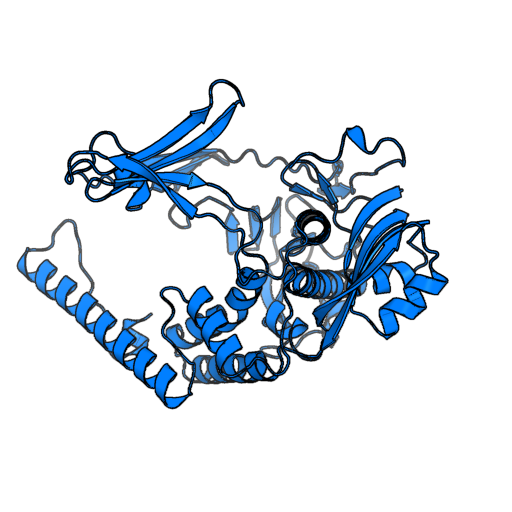
ATOM 2665 N N . ALA A 1 325 ? -19.629 5.121 -7.761 1.00 98.50 325 ALA A N 1
ATOM 2666 C CA . ALA A 1 325 ? -20.405 5.796 -6.715 1.00 98.50 325 ALA A CA 1
ATOM 2667 C C . ALA A 1 325 ? -20.827 7.224 -7.130 1.00 98.50 325 ALA A C 1
ATOM 2669 O O . ALA A 1 325 ? -21.866 7.745 -6.712 1.00 98.50 325 ALA A O 1
ATOM 2670 N N . GLY A 1 326 ? -20.039 7.858 -7.999 1.00 98.25 326 GLY A N 1
ATOM 2671 C CA . GLY A 1 326 ? -20.135 9.273 -8.333 1.00 98.25 326 GLY A CA 1
ATOM 2672 C C . GLY A 1 326 ? -19.368 10.112 -7.317 1.00 98.25 326 GLY A C 1
ATOM 2673 O O . GLY A 1 326 ? -19.566 9.998 -6.107 1.00 98.25 326 GLY A O 1
ATOM 2674 N N . TRP A 1 327 ? -18.483 10.976 -7.811 1.00 97.38 327 TRP A N 1
ATOM 2675 C CA . TRP A 1 327 ? -17.572 11.781 -6.992 1.00 97.38 327 TRP A CA 1
ATOM 2676 C C . TRP A 1 32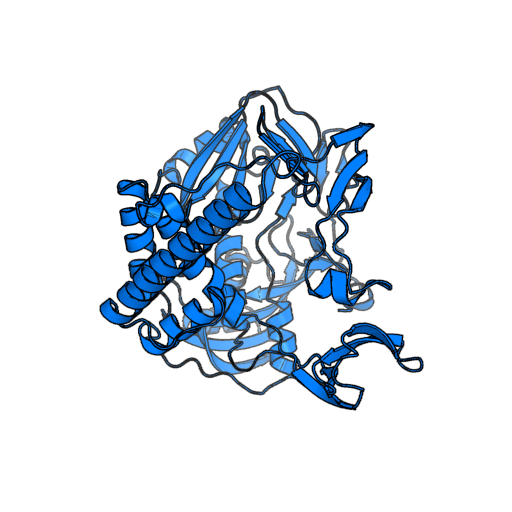7 ? -18.281 12.638 -5.943 1.00 97.38 327 TRP A C 1
ATOM 2678 O O . TRP A 1 327 ? -17.727 12.890 -4.878 1.00 97.38 327 TRP A O 1
ATOM 2688 N N . GLU A 1 328 ? -19.498 13.087 -6.239 1.00 96.38 328 GLU A N 1
ATOM 2689 C CA . GLU A 1 328 ? -20.327 13.888 -5.347 1.00 96.38 328 GLU A CA 1
ATOM 2690 C C . GLU A 1 328 ? -20.791 13.122 -4.101 1.00 96.38 328 GLU A C 1
ATOM 2692 O O . GLU A 1 328 ? -21.020 13.747 -3.064 1.00 96.38 328 GLU A O 1
ATOM 2697 N N . ASN A 1 329 ? -20.876 11.793 -4.193 1.00 98.06 329 ASN A N 1
ATOM 2698 C CA . ASN A 1 329 ? -21.364 10.902 -3.142 1.00 98.06 329 ASN A CA 1
ATOM 2699 C C . ASN A 1 329 ? -20.238 10.296 -2.299 1.00 98.06 329 ASN A C 1
ATOM 2701 O O . ASN A 1 329 ? -20.521 9.595 -1.333 1.00 98.06 329 ASN A O 1
ATOM 2705 N N . VAL A 1 330 ? -18.971 10.543 -2.650 1.00 98.25 330 VAL A N 1
ATOM 2706 C CA . VAL A 1 330 ? -17.805 10.029 -1.922 1.00 98.25 330 VAL A CA 1
ATOM 2707 C C . VAL A 1 330 ? -17.228 11.126 -1.035 1.00 98.25 330 VAL A C 1
ATOM 2709 O O . VAL A 1 330 ? -16.927 12.225 -1.495 1.00 98.25 330 VAL A O 1
ATOM 2712 N N . TYR A 1 331 ? -17.036 10.821 0.245 1.00 98.12 331 TYR A N 1
ATOM 2713 C CA . TYR A 1 331 ? -16.598 11.784 1.257 1.00 98.12 331 TYR A CA 1
ATOM 2714 C C . TYR A 1 331 ? -15.104 11.642 1.554 1.00 98.12 331 TYR A C 1
ATOM 2716 O O . TYR A 1 331 ? -14.367 12.632 1.638 1.00 98.12 331 TYR A O 1
ATOM 2724 N N . TYR A 1 332 ? -14.635 10.400 1.656 1.00 98.06 332 TYR A N 1
ATOM 2725 C CA . TYR A 1 332 ? -13.267 10.070 2.032 1.00 98.06 332 TYR A CA 1
ATOM 2726 C C . TYR A 1 332 ? -12.848 8.707 1.482 1.00 98.06 332 TYR A C 1
ATOM 2728 O O . TYR A 1 332 ? -13.675 7.809 1.334 1.00 98.06 332 TYR A O 1
ATOM 2736 N N . VAL A 1 333 ? -11.553 8.562 1.195 1.00 97.81 333 VAL A N 1
ATOM 2737 C CA . VAL A 1 333 ? -10.929 7.297 0.792 1.00 97.81 333 VAL A CA 1
ATOM 2738 C C . VAL A 1 333 ? -9.633 7.087 1.575 1.00 97.81 333 VAL A C 1
ATOM 2740 O O . VAL A 1 333 ? -8.796 7.993 1.635 1.00 97.81 333 VAL A O 1
ATOM 2743 N N . ASP A 1 334 ? -9.430 5.884 2.124 1.00 96.69 334 ASP A N 1
ATOM 2744 C CA . ASP A 1 334 ? -8.158 5.436 2.713 1.00 96.69 334 ASP A CA 1
ATOM 2745 C C . ASP A 1 334 ? -7.779 4.046 2.206 1.00 96.69 334 ASP A C 1
ATOM 2747 O O . ASP A 1 334 ? -8.215 3.040 2.751 1.00 96.69 334 ASP A O 1
ATOM 2751 N N . THR A 1 335 ? -6.881 4.017 1.223 1.00 94.38 335 THR A N 1
ATOM 2752 C CA . THR A 1 335 ? -6.267 2.831 0.608 1.00 94.38 335 THR A CA 1
ATOM 2753 C C . THR A 1 335 ? -7.256 1.937 -0.138 1.00 94.38 335 THR A C 1
ATOM 2755 O O . THR A 1 335 ? -7.178 1.871 -1.362 1.00 94.38 335 THR A O 1
ATOM 2758 N N . ASP A 1 336 ? -8.147 1.281 0.590 1.00 96.94 336 ASP A N 1
ATOM 2759 C CA . ASP A 1 336 ? -9.093 0.251 0.168 1.00 96.94 336 ASP A CA 1
ATOM 2760 C C . ASP A 1 336 ? -10.525 0.494 0.672 1.00 96.94 336 ASP A C 1
ATOM 2762 O O . ASP A 1 336 ? -11.434 -0.225 0.265 1.00 96.94 336 ASP A O 1
ATOM 2766 N N . SER A 1 337 ? -10.737 1.557 1.456 1.00 97.69 337 SER A N 1
ATOM 2767 C CA . SER A 1 337 ? -12.054 1.964 1.965 1.00 97.69 337 SER A CA 1
ATOM 2768 C C . SER A 1 337 ? -12.610 3.215 1.284 1.00 97.69 337 SER A C 1
ATOM 2770 O O . SER A 1 337 ? -11.849 4.110 0.894 1.00 97.69 337 SER A O 1
ATOM 2772 N N . LEU A 1 338 ? -13.942 3.295 1.184 1.00 97.44 338 LEU A N 1
ATOM 2773 C CA . LEU A 1 338 ? -14.704 4.464 0.739 1.00 97.44 338 LEU A CA 1
ATOM 2774 C C . LEU A 1 338 ? -15.769 4.833 1.770 1.00 97.44 338 LEU A C 1
ATOM 2776 O O . LEU A 1 338 ? -16.420 3.959 2.340 1.00 97.44 338 LEU A O 1
ATOM 2780 N N . PHE A 1 339 ? -15.961 6.135 1.982 1.00 98.38 339 PHE A N 1
ATOM 2781 C CA . PHE A 1 339 ? -17.110 6.661 2.719 1.00 98.38 339 PHE A CA 1
ATOM 2782 C C . PHE A 1 339 ? -18.087 7.229 1.707 1.00 98.38 339 PHE A C 1
ATOM 2784 O O . PHE A 1 339 ? -17.723 8.152 0.968 1.00 98.38 339 PHE A O 1
ATOM 2791 N N . THR A 1 340 ? -19.302 6.699 1.682 1.00 98.50 340 THR A N 1
ATOM 2792 C CA . THR A 1 340 ? -20.352 7.152 0.772 1.00 98.50 340 THR A CA 1
ATOM 2793 C C . THR A 1 340 ? -21.615 7.518 1.528 1.00 98.50 340 THR A C 1
ATOM 2795 O O . THR A 1 340 ? -21.868 6.982 2.600 1.00 98.50 340 THR A O 1
ATOM 2798 N N . ASN A 1 341 ? -22.418 8.414 0.964 1.00 98.25 341 ASN A N 1
ATOM 2799 C CA . ASN A 1 341 ? -23.824 8.536 1.355 1.00 98.25 341 ASN A CA 1
ATOM 2800 C C . ASN A 1 341 ? -24.644 7.353 0.794 1.00 98.25 341 ASN A C 1
ATOM 2802 O O . ASN A 1 341 ? -24.080 6.479 0.117 1.00 98.25 341 ASN A O 1
ATOM 2806 N N . MET A 1 342 ? -25.958 7.332 1.036 1.00 97.94 342 MET A N 1
ATOM 2807 C CA . MET A 1 342 ? -26.835 6.246 0.584 1.00 97.94 342 MET A CA 1
ATOM 2808 C C . MET A 1 342 ? -26.803 6.089 -0.942 1.00 97.94 342 MET A C 1
ATOM 2810 O O . MET A 1 342 ? -26.527 5.015 -1.464 1.00 97.94 342 MET A O 1
ATOM 2814 N N . LYS A 1 343 ? -26.935 7.193 -1.684 1.00 98.44 343 LYS A N 1
ATOM 2815 C CA . LYS A 1 343 ? -26.920 7.172 -3.156 1.00 98.44 343 LYS A CA 1
ATOM 2816 C C . LYS A 1 343 ? -25.626 6.598 -3.745 1.00 98.44 343 LYS A C 1
ATOM 2818 O O . LYS A 1 343 ? -25.650 5.920 -4.773 1.00 98.44 343 LYS A O 1
ATOM 2823 N N . GLY A 1 344 ? -24.481 6.920 -3.143 1.00 98.31 344 GLY A N 1
ATOM 2824 C CA . GLY A 1 344 ? -23.191 6.367 -3.548 1.00 98.31 344 GLY A CA 1
ATOM 2825 C C . GLY A 1 344 ?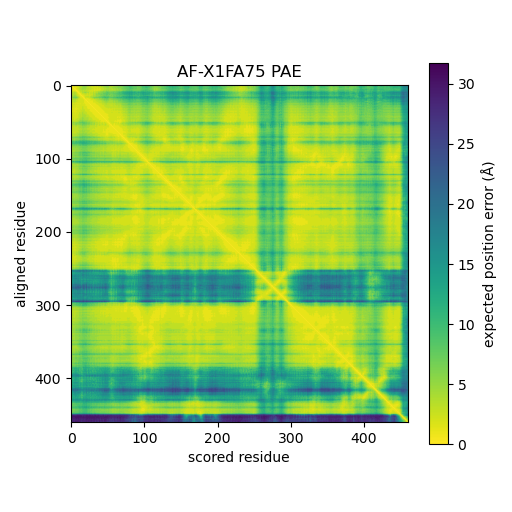 -23.085 4.876 -3.246 1.00 98.31 344 GLY A C 1
ATOM 2826 O O . GLY A 1 344 ? -22.547 4.142 -4.070 1.00 98.31 344 GLY A O 1
ATOM 2827 N N . TYR A 1 345 ? -23.627 4.443 -2.107 1.00 98.25 345 TYR A N 1
ATOM 2828 C CA . TYR A 1 345 ? -23.700 3.038 -1.718 1.00 98.25 345 TYR A CA 1
ATOM 2829 C C . TYR A 1 345 ? -24.582 2.226 -2.678 1.00 98.25 345 TYR A C 1
ATOM 2831 O O . TYR A 1 345 ? -24.115 1.225 -3.215 1.00 98.25 345 TYR A O 1
ATOM 2839 N N . ASP A 1 346 ? -25.783 2.709 -3.004 1.00 98.38 346 ASP A N 1
ATOM 2840 C CA . ASP A 1 346 ? -26.705 2.034 -3.931 1.00 98.38 346 ASP A CA 1
ATOM 2841 C C . ASP A 1 346 ? -26.063 1.810 -5.310 1.00 98.38 346 ASP A C 1
ATOM 2843 O O . ASP A 1 346 ? -26.165 0.746 -5.917 1.00 98.38 346 ASP A O 1
ATOM 2847 N N . ARG A 1 347 ? -25.302 2.794 -5.805 1.00 98.62 347 ARG A N 1
ATOM 2848 C CA . ARG A 1 347 ? -24.564 2.671 -7.076 1.00 98.62 347 ARG A CA 1
ATOM 2849 C C . ARG A 1 347 ? -23.444 1.627 -7.036 1.00 98.62 347 ARG A C 1
ATOM 2851 O O . ARG A 1 347 ? -22.988 1.180 -8.092 1.00 98.62 347 ARG A O 1
ATOM 2858 N N . LEU A 1 348 ? -22.981 1.255 -5.846 1.00 98.44 348 LEU A N 1
ATOM 2859 C CA . LEU A 1 348 ? -21.955 0.241 -5.627 1.00 98.44 348 LEU A CA 1
ATOM 2860 C C . LEU A 1 348 ? -22.531 -1.162 -5.400 1.00 98.44 348 LEU A C 1
ATOM 2862 O O . LEU A 1 348 ? -21.734 -2.086 -5.276 1.00 98.44 348 LEU A O 1
ATOM 2866 N N . GLU A 1 349 ? -23.855 -1.360 -5.424 1.00 97.00 349 GLU A N 1
ATOM 2867 C CA . GLU A 1 349 ? -24.513 -2.648 -5.136 1.00 97.00 349 GLU A CA 1
ATOM 2868 C C . GLU A 1 349 ? -23.885 -3.834 -5.891 1.00 97.00 349 GLU A C 1
ATOM 2870 O O . GLU A 1 349 ? -23.559 -4.859 -5.301 1.00 97.00 349 GLU A O 1
ATOM 2875 N N . SER A 1 350 ? -23.604 -3.674 -7.187 1.00 97.62 350 SER A N 1
ATOM 2876 C CA . SER A 1 350 ? -22.995 -4.736 -8.012 1.00 97.62 350 SER A CA 1
ATOM 2877 C C . SER A 1 350 ? -21.516 -5.026 -7.711 1.00 97.62 350 SER A C 1
ATOM 2879 O O . SER A 1 350 ? -20.964 -5.982 -8.247 1.00 97.62 350 SER A O 1
ATOM 2881 N N . GLU A 1 351 ? -20.863 -4.222 -6.873 1.00 98.06 351 GLU A N 1
ATOM 2882 C CA . GLU A 1 351 ? -19.510 -4.474 -6.356 1.00 98.06 351 GLU A CA 1
ATOM 2883 C C . GLU A 1 351 ? -19.528 -5.047 -4.930 1.00 98.06 351 GLU A C 1
ATOM 2885 O O . GLU A 1 351 ? -18.460 -5.334 -4.381 1.00 98.06 351 GLU A O 1
ATOM 2890 N N . MET A 1 352 ? -20.705 -5.213 -4.317 1.00 97.81 352 MET A N 1
ATOM 2891 C CA . MET A 1 352 ? -20.851 -5.733 -2.958 1.00 97.81 352 MET A CA 1
ATOM 2892 C C . MET A 1 352 ? -20.745 -7.257 -2.930 1.00 97.81 352 MET A C 1
ATOM 2894 O O . MET A 1 352 ? -21.336 -7.964 -3.744 1.00 97.81 352 MET A O 1
ATOM 2898 N N . GLY A 1 353 ? -19.999 -7.781 -1.964 1.00 96.62 353 GLY A N 1
ATOM 2899 C CA . GLY A 1 353 ? -19.806 -9.214 -1.802 1.00 96.62 353 GLY A CA 1
ATOM 2900 C C . GLY A 1 353 ? -19.036 -9.531 -0.534 1.00 96.62 353 GLY A C 1
ATOM 2901 O O . GLY A 1 353 ? -17.803 -9.530 -0.531 1.00 96.62 353 GLY A O 1
ATOM 2902 N N . GLU A 1 354 ? -19.759 -9.843 0.541 1.00 92.56 354 GLU A N 1
ATOM 2903 C CA . GLU A 1 354 ? -19.152 -10.185 1.825 1.00 92.56 354 GLU A CA 1
ATOM 2904 C C . GLU A 1 354 ? -18.189 -11.368 1.692 1.00 92.56 354 GLU A C 1
ATOM 2906 O O . GLU A 1 354 ? -18.535 -12.436 1.187 1.00 92.56 354 GLU A O 1
ATOM 2911 N N . ASN A 1 355 ? -16.957 -11.200 2.177 1.00 86.94 355 ASN A N 1
ATOM 2912 C CA . ASN A 1 355 ? -15.915 -12.232 2.136 1.00 86.94 355 ASN A CA 1
ATOM 2913 C C . ASN A 1 355 ? -15.550 -12.744 0.720 1.00 86.94 355 ASN A C 1
ATOM 2915 O O . ASN A 1 355 ? -14.866 -13.773 0.583 1.00 86.94 355 ASN A O 1
ATOM 2919 N N . ILE A 1 356 ? -15.954 -12.030 -0.336 1.00 94.00 356 ILE A N 1
ATOM 2920 C CA . ILE A 1 356 ? -15.552 -12.301 -1.719 1.00 94.00 356 ILE A CA 1
ATOM 2921 C C . ILE A 1 356 ? -14.316 -11.460 -2.040 1.00 94.00 356 ILE A C 1
ATOM 2923 O O . ILE A 1 356 ? -14.301 -10.249 -1.825 1.00 94.00 356 ILE A O 1
ATOM 2927 N N . LEU A 1 357 ? -13.250 -12.109 -2.523 1.00 95.06 357 LEU A N 1
ATOM 2928 C CA . LEU A 1 357 ? -11.958 -11.471 -2.787 1.00 95.06 357 LEU A CA 1
ATOM 2929 C C . LEU A 1 357 ? -12.129 -10.297 -3.752 1.00 95.06 357 LEU A C 1
ATOM 2931 O O . LEU A 1 357 ? -12.565 -10.470 -4.884 1.00 95.06 357 LEU A O 1
ATOM 2935 N N . GLY A 1 358 ? -11.740 -9.104 -3.310 1.00 96.31 358 GLY A N 1
ATOM 2936 C CA . GLY A 1 358 ? -11.787 -7.908 -4.133 1.00 96.31 358 GLY A CA 1
ATOM 2937 C C . GLY A 1 358 ? -13.156 -7.249 -4.289 1.00 96.31 358 GLY A C 1
ATOM 2938 O O . GLY A 1 358 ? -13.188 -6.203 -4.932 1.00 96.31 358 GLY A O 1
ATOM 2939 N N . MET A 1 359 ? -14.230 -7.802 -3.730 1.00 97.69 359 MET A N 1
ATOM 2940 C CA . MET A 1 359 ? -15.518 -7.107 -3.624 1.00 97.69 359 MET A CA 1
ATOM 2941 C C . MET A 1 359 ? -15.560 -6.245 -2.359 1.00 97.69 359 MET A C 1
ATOM 2943 O O . MET A 1 359 ? -14.688 -6.362 -1.491 1.00 97.69 359 MET A O 1
ATOM 2947 N N . LEU A 1 360 ? -16.551 -5.363 -2.276 1.00 98.44 360 LEU A N 1
ATOM 2948 C CA . LEU A 1 360 ? -16.796 -4.505 -1.124 1.00 98.44 360 LEU A CA 1
ATOM 2949 C C . LEU A 1 360 ? -17.584 -5.247 -0.038 1.00 98.44 360 LEU A C 1
ATOM 2951 O O . LEU A 1 360 ? -18.540 -5.964 -0.331 1.00 98.44 360 LEU A O 1
ATOM 2955 N N . SER A 1 361 ? -17.207 -5.026 1.217 1.00 97.81 361 SER A N 1
ATOM 2956 C CA . SER A 1 361 ? -18.021 -5.358 2.392 1.00 97.81 361 SER A CA 1
ATOM 2957 C C . SER A 1 361 ? -18.411 -4.075 3.116 1.00 97.81 361 SER A C 1
ATOM 2959 O O . SER A 1 361 ? -17.642 -3.110 3.124 1.00 97.81 361 SER A O 1
ATOM 2961 N N . VAL A 1 362 ? -19.589 -4.065 3.741 1.00 97.69 362 VAL A N 1
ATOM 2962 C CA . VAL A 1 362 ? -19.977 -2.990 4.660 1.00 97.69 362 VAL A CA 1
ATOM 2963 C C . VAL A 1 362 ? -19.280 -3.228 5.992 1.00 97.69 362 VAL A C 1
ATOM 2965 O O . VAL A 1 362 ? -19.520 -4.226 6.661 1.00 97.69 362 VAL A O 1
ATOM 2968 N N . GLU A 1 363 ? -18.422 -2.299 6.387 1.00 96.69 363 GLU A N 1
ATOM 2969 C CA . GLU A 1 363 ? -17.758 -2.332 7.691 1.00 96.69 363 GLU A CA 1
ATOM 2970 C C . GLU A 1 363 ? -18.556 -1.544 8.734 1.00 96.69 363 GLU A C 1
ATOM 2972 O O . GLU A 1 363 ? -18.536 -1.880 9.919 1.00 96.69 363 GLU A O 1
ATOM 2977 N N . LYS A 1 364 ? -19.237 -0.466 8.312 1.00 96.94 364 LYS A N 1
ATOM 2978 C CA . LYS A 1 364 ? -20.042 0.371 9.206 1.00 96.94 364 LYS A CA 1
ATOM 2979 C C . LYS A 1 364 ? -21.111 1.176 8.471 1.00 96.94 364 LYS A C 1
ATOM 2981 O O . LYS A 1 364 ? -20.890 1.609 7.343 1.00 96.94 364 LYS A O 1
ATOM 2986 N N . VAL A 1 365 ? -22.216 1.438 9.166 1.00 97.88 365 VAL A N 1
ATOM 2987 C CA . VAL A 1 365 ? -23.268 2.386 8.777 1.00 97.88 365 VAL A CA 1
ATOM 2988 C C . VAL A 1 365 ? -23.493 3.358 9.936 1.00 97.88 365 VAL A C 1
ATOM 2990 O O . VAL A 1 365 ? -23.421 2.939 11.093 1.00 97.88 365 VAL A O 1
ATOM 2993 N N . ALA A 1 366 ? -23.700 4.640 9.645 1.00 97.69 366 ALA A N 1
ATOM 2994 C CA . ALA A 1 366 ? -23.973 5.669 10.649 1.00 97.69 366 ALA A CA 1
ATOM 2995 C C . ALA A 1 366 ? -24.842 6.796 10.073 1.00 97.69 366 ALA A C 1
ATOM 2997 O O . ALA A 1 366 ? -24.791 7.059 8.874 1.00 97.69 366 ALA A O 1
ATOM 2998 N N . GLU A 1 367 ? -25.600 7.469 10.936 1.00 97.19 367 GLU A N 1
ATOM 2999 C CA . GLU A 1 367 ? -26.375 8.679 10.605 1.00 97.19 367 GLU A CA 1
ATOM 3000 C C . GLU A 1 367 ? -25.521 9.951 10.697 1.00 97.19 367 GLU A C 1
ATOM 3002 O O . GLU A 1 367 ? -25.885 10.992 10.161 1.00 97.19 367 GLU A O 1
ATOM 3007 N N . ASP A 1 368 ? -24.365 9.872 11.362 1.00 96.38 368 ASP A N 1
ATOM 3008 C CA . ASP A 1 368 ? -23.448 10.985 11.543 1.00 96.38 368 ASP A CA 1
ATOM 3009 C C . ASP A 1 368 ? -21.998 10.587 11.243 1.00 96.38 368 ASP A C 1
ATOM 3011 O O . ASP A 1 368 ? -21.486 9.544 11.672 1.00 96.38 368 ASP A O 1
ATOM 3015 N N . ILE A 1 369 ? -21.307 11.449 10.498 1.00 97.38 369 ILE A N 1
ATOM 3016 C CA . ILE A 1 369 ? -19.864 11.343 10.285 1.00 97.38 369 ILE A CA 1
ATOM 3017 C C . ILE A 1 369 ? -19.204 12.710 10.438 1.00 97.38 369 ILE A C 1
ATOM 3019 O O . ILE A 1 369 ? -19.721 13.734 9.995 1.00 97.38 369 ILE A O 1
ATOM 3023 N N . THR A 1 370 ? -18.002 12.726 11.008 1.00 96.94 370 THR A N 1
ATOM 3024 C CA . THR A 1 370 ? -17.166 13.927 11.077 1.00 96.94 370 THR A CA 1
ATOM 3025 C C . THR A 1 370 ? -15.787 13.630 10.517 1.00 96.94 370 THR A C 1
ATOM 3027 O O . THR A 1 370 ? -15.059 12.789 11.037 1.00 96.94 370 THR A O 1
ATO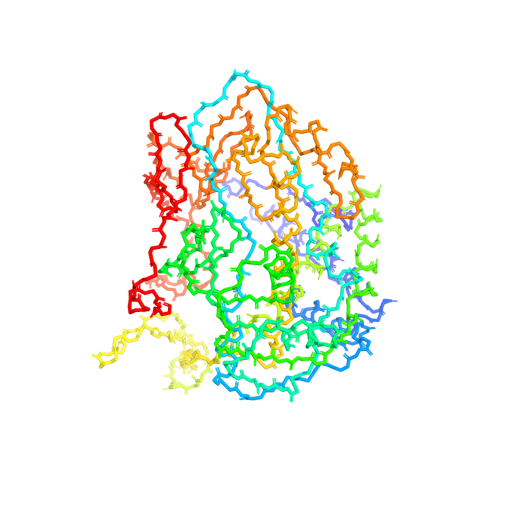M 3030 N N . ILE A 1 371 ? -15.388 14.336 9.460 1.00 96.75 371 ILE A N 1
ATOM 3031 C CA . ILE A 1 371 ? -14.082 14.150 8.818 1.00 96.75 371 ILE A CA 1
ATOM 3032 C C . ILE A 1 371 ? -13.226 15.387 9.082 1.00 96.75 371 ILE A C 1
ATOM 3034 O O . ILE A 1 371 ? -13.449 16.449 8.497 1.00 96.75 371 ILE A O 1
ATOM 3038 N N . PHE A 1 372 ? -12.211 15.239 9.934 1.00 93.62 372 PHE A N 1
ATOM 3039 C CA . PHE A 1 372 ? -11.243 16.299 10.239 1.00 93.62 372 PHE A CA 1
ATOM 3040 C C . PHE A 1 372 ? -10.074 16.310 9.245 1.00 93.62 372 PHE A C 1
ATOM 3042 O O . PHE A 1 372 ? -9.452 17.345 9.000 1.00 93.62 372 PHE A O 1
ATOM 3049 N N . GLY A 1 373 ? -9.760 15.155 8.656 1.00 93.38 373 GLY A N 1
ATOM 3050 C CA . GLY A 1 373 ? -8.732 15.023 7.635 1.00 93.38 373 GLY A CA 1
ATOM 3051 C C . GLY A 1 373 ? -8.312 13.580 7.386 1.00 93.38 373 GLY A C 1
ATOM 3052 O O . GLY A 1 373 ? -8.963 12.614 7.781 1.00 93.38 373 GLY A O 1
ATOM 3053 N N . ASN A 1 374 ? -7.166 13.420 6.724 1.00 92.94 374 ASN A N 1
ATOM 3054 C CA . ASN A 1 374 ? -6.646 12.096 6.402 1.00 92.94 374 ASN A CA 1
ATOM 3055 C C . ASN A 1 374 ? -6.347 11.294 7.672 1.00 92.94 374 ASN A C 1
ATOM 3057 O O . ASN A 1 374 ? -5.412 11.617 8.409 1.00 92.94 374 ASN A O 1
ATOM 3061 N N . LYS A 1 375 ? -7.067 10.180 7.839 1.00 92.44 375 LYS A N 1
ATOM 3062 C CA . LYS A 1 375 ? -6.961 9.264 8.983 1.00 92.44 375 LYS A CA 1
ATOM 3063 C C . LYS A 1 375 ? -7.265 9.952 10.324 1.00 92.44 375 LYS A C 1
ATOM 3065 O O . LYS A 1 375 ? -6.683 9.565 11.337 1.00 92.44 375 LYS A O 1
ATOM 3070 N N . ASP A 1 376 ? -8.123 10.970 10.294 1.00 93.31 376 ASP A N 1
ATOM 3071 C CA . ASP A 1 376 ? -8.640 11.698 11.453 1.00 93.31 376 ASP A CA 1
ATOM 3072 C C . ASP A 1 376 ? -10.139 11.963 11.237 1.00 93.31 376 ASP A C 1
ATOM 3074 O O . ASP A 1 376 ? -10.514 12.887 10.511 1.00 93.31 376 ASP A O 1
ATOM 3078 N N . TYR A 1 377 ? -10.985 11.078 11.764 1.00 94.62 377 TYR A N 1
ATOM 3079 C CA . TYR A 1 377 ? -12.434 11.107 11.567 1.00 94.62 377 TYR A CA 1
ATOM 3080 C C . TYR A 1 377 ? -13.190 10.350 12.666 1.00 94.62 377 TYR A C 1
ATOM 3082 O O . TYR A 1 377 ? -12.640 9.473 13.344 1.00 94.62 377 TYR A O 1
ATOM 3090 N N . GLU A 1 378 ? -14.474 10.663 12.771 1.00 95.50 378 GLU A N 1
ATOM 3091 C CA . GLU A 1 378 ? -15.494 9.951 13.534 1.00 95.50 378 GLU A CA 1
ATOM 3092 C C . GLU A 1 378 ? -16.563 9.448 12.558 1.00 95.50 378 GLU A C 1
ATOM 3094 O O . GLU A 1 378 ? -16.949 10.160 11.632 1.00 95.50 378 GLU A O 1
ATOM 3099 N N . PHE A 1 379 ? -16.978 8.196 12.718 1.00 96.31 379 PHE A N 1
ATOM 3100 C CA . PHE A 1 379 ? -17.995 7.548 11.895 1.00 96.31 379 PHE A CA 1
ATOM 3101 C C . PHE A 1 379 ? -18.956 6.821 12.840 1.00 96.31 379 PHE A C 1
ATOM 3103 O O . PHE A 1 379 ? -18.669 5.693 13.263 1.00 96.31 379 PHE A O 1
ATOM 3110 N N . GLY A 1 380 ? -20.021 7.504 13.265 1.00 94.56 380 GLY A N 1
ATOM 3111 C CA . GLY A 1 380 ? -20.769 7.149 14.472 1.00 94.56 380 GLY A CA 1
ATOM 3112 C C . GLY A 1 380 ? -19.830 6.956 15.672 1.00 94.56 380 GLY A C 1
ATOM 3113 O O . GLY A 1 380 ? -18.952 7.770 15.954 1.00 94.56 380 GLY A O 1
ATOM 3114 N N . ASP A 1 381 ? -19.911 5.802 16.334 1.00 92.94 381 ASP A N 1
ATOM 3115 C CA . ASP A 1 381 ? -19.048 5.434 17.468 1.00 92.94 381 ASP A CA 1
ATOM 3116 C C . ASP A 1 381 ? -17.602 5.047 17.075 1.00 92.94 381 ASP A C 1
ATOM 3118 O O . ASP A 1 381 ? -16.741 4.883 17.944 1.00 92.94 381 ASP A O 1
ATOM 3122 N N . LEU A 1 382 ? -17.283 4.907 15.778 1.00 92.62 382 LEU A N 1
ATOM 3123 C CA . LEU A 1 382 ? -15.913 4.613 15.341 1.00 92.62 382 LEU A CA 1
ATOM 3124 C C . LEU A 1 382 ? -15.076 5.893 15.304 1.00 92.62 382 LEU A C 1
ATOM 3126 O O . LEU A 1 382 ? -15.227 6.713 14.403 1.00 92.62 382 LEU A O 1
ATOM 3130 N N . LYS A 1 383 ? -14.095 6.002 16.203 1.00 91.50 383 LYS A N 1
ATOM 3131 C CA . LYS A 1 383 ? -13.095 7.079 16.183 1.00 91.50 383 LYS A CA 1
ATOM 3132 C C . LYS A 1 383 ? -11.768 6.583 15.625 1.00 91.50 383 LYS A C 1
ATOM 3134 O O . LYS A 1 383 ? -11.194 5.613 16.125 1.00 91.50 383 LYS A O 1
ATOM 3139 N N . LYS A 1 384 ? -11.231 7.271 14.616 1.00 90.69 384 LYS A N 1
ATOM 3140 C CA . LYS A 1 384 ? -9.894 6.994 14.076 1.00 90.69 384 LYS A CA 1
ATOM 3141 C C . LYS A 1 384 ? -9.082 8.272 14.045 1.00 90.69 384 LYS A C 1
ATOM 3143 O O . LYS A 1 384 ? -9.392 9.176 13.286 1.00 90.69 384 LYS A O 1
ATOM 3148 N N . CYS A 1 385 ? -7.988 8.296 14.802 1.00 89.06 385 CYS A N 1
ATOM 3149 C CA . CYS A 1 385 ? -7.069 9.425 14.820 1.00 89.06 385 CYS A CA 1
ATOM 3150 C C . CYS A 1 385 ? -5.613 8.962 14.689 1.00 89.06 385 CYS A C 1
ATOM 3152 O O . CYS A 1 385 ? -5.049 8.285 15.555 1.00 89.06 385 CYS A O 1
ATOM 3154 N N . LYS A 1 386 ? -4.974 9.299 13.567 1.00 84.44 386 LYS A N 1
ATOM 3155 C CA . LYS A 1 386 ? -3.610 8.855 13.272 1.00 84.44 386 LYS A CA 1
ATOM 3156 C C . LYS A 1 386 ? -2.604 9.443 14.255 1.00 84.44 386 LYS A C 1
ATOM 3158 O O . LYS A 1 386 ? -2.371 10.646 14.309 1.00 84.44 386 LYS A O 1
ATOM 3163 N N . GLY A 1 387 ? -1.859 8.550 14.901 1.00 82.12 387 GLY A N 1
ATOM 3164 C CA . GLY A 1 387 ? -0.761 8.925 15.791 1.00 82.12 387 GLY A CA 1
ATOM 3165 C C . GLY A 1 387 ? -1.198 9.214 17.225 1.00 82.12 387 GLY A C 1
ATOM 3166 O O . GLY A 1 387 ? -0.328 9.558 18.030 1.00 82.12 387 GLY A O 1
ATOM 3167 N N . ILE A 1 388 ? -2.487 9.025 17.515 1.00 83.44 388 ILE A N 1
ATOM 3168 C CA . ILE A 1 388 ? -3.079 8.987 18.849 1.00 83.44 388 ILE A CA 1
ATOM 3169 C C . ILE A 1 388 ? -3.397 7.524 19.179 1.00 83.44 388 ILE A C 1
ATOM 3171 O O . ILE A 1 388 ? -3.846 6.767 18.316 1.00 83.44 388 ILE A O 1
ATOM 3175 N N . ARG A 1 389 ? -3.069 7.081 20.395 1.00 80.44 389 ARG A N 1
ATOM 3176 C CA . ARG A 1 389 ? -3.382 5.714 20.844 1.00 80.44 389 ARG A CA 1
ATOM 3177 C C . ARG A 1 389 ? -4.845 5.616 21.283 1.00 80.44 389 ARG A C 1
ATOM 3179 O O . ARG A 1 389 ? -5.434 6.612 21.675 1.00 80.44 389 ARG A O 1
ATOM 3186 N N . TRP A 1 390 ? -5.400 4.405 21.253 1.00 77.31 390 TRP A N 1
ATOM 3187 C CA . TRP A 1 390 ? -6.783 4.142 21.673 1.00 77.31 390 TRP A CA 1
ATOM 3188 C C . TRP A 1 390 ? -7.036 4.455 23.160 1.00 77.31 390 TRP A C 1
ATOM 3190 O O . TRP A 1 390 ? -8.162 4.740 23.538 1.00 77.31 390 TRP A O 1
ATOM 3200 N N . ASP A 1 391 ? -5.987 4.405 23.983 1.00 79.62 391 ASP A N 1
ATOM 3201 C CA . ASP A 1 391 ? -5.978 4.686 25.422 1.00 79.62 391 ASP A CA 1
ATOM 3202 C C . ASP A 1 391 ? -5.488 6.109 25.749 1.00 79.62 391 ASP A C 1
ATOM 3204 O O . ASP A 1 391 ? -5.184 6.418 26.900 1.00 79.62 391 ASP A O 1
ATOM 3208 N N . ALA A 1 392 ? -5.358 6.981 24.743 1.00 84.00 392 ALA A N 1
ATOM 3209 C CA . ALA A 1 392 ? -4.969 8.366 24.962 1.00 84.00 392 ALA A CA 1
ATOM 3210 C C . ALA A 1 392 ? -6.108 9.160 25.619 1.00 84.00 392 ALA A C 1
ATOM 3212 O O . ALA A 1 392 ? -7.262 9.064 25.212 1.00 84.00 392 ALA A O 1
ATOM 3213 N N . TYR A 1 393 ? -5.759 9.996 26.593 1.00 84.81 393 TYR A N 1
ATOM 3214 C CA . TYR A 1 393 ? -6.690 10.898 27.261 1.00 84.81 393 TYR A CA 1
ATOM 3215 C C . TYR A 1 393 ? -6.671 12.268 26.581 1.00 84.81 393 TYR A C 1
ATOM 3217 O O . TYR A 1 393 ? -5.599 12.870 26.449 1.00 84.81 393 TYR A O 1
ATOM 3225 N N . GLU A 1 394 ? -7.831 12.757 26.147 1.00 86.56 394 GLU A N 1
ATOM 3226 C CA . GLU A 1 394 ? -7.981 14.111 25.612 1.00 86.56 394 GLU A CA 1
ATOM 3227 C C . GLU A 1 394 ? -8.041 15.116 26.765 1.00 86.56 394 GLU A C 1
ATOM 3229 O O . GLU A 1 394 ? -8.923 15.056 27.615 1.00 86.56 394 GLU A O 1
ATOM 3234 N N . ILE A 1 395 ? -7.067 16.022 26.819 1.00 88.00 395 ILE A N 1
ATOM 3235 C CA . ILE A 1 395 ? -6.992 17.062 27.855 1.00 88.00 395 ILE A CA 1
ATOM 3236 C C . ILE A 1 395 ? -7.876 18.253 27.476 1.00 88.00 395 ILE A C 1
ATOM 3238 O O . ILE A 1 395 ? -8.492 18.882 28.329 1.00 88.00 395 ILE A O 1
ATOM 3242 N N . SER A 1 396 ? -7.876 18.590 26.191 1.00 83.69 396 SER A N 1
ATOM 3243 C CA . SER A 1 396 ? -8.662 19.653 25.573 1.00 83.69 396 SER A CA 1
ATOM 3244 C C . SER A 1 396 ? -8.809 19.330 24.090 1.00 83.69 396 SER A C 1
ATOM 3246 O O . SER A 1 396 ? -8.061 18.492 23.586 1.00 83.69 396 SER A O 1
ATOM 3248 N N . GLU A 1 397 ? -9.696 20.028 23.381 1.00 80.44 397 GLU A N 1
ATOM 3249 C CA . GLU A 1 397 ? -9.957 19.768 21.961 1.00 80.44 397 GLU A CA 1
ATOM 3250 C C . GLU A 1 397 ? -8.659 19.674 21.132 1.00 80.44 397 GLU A C 1
ATOM 3252 O O . GLU A 1 397 ? -7.847 20.603 21.087 1.00 80.44 397 GLU A O 1
ATOM 3257 N N . GLY A 1 398 ? -8.429 18.510 20.514 1.00 78.62 398 GLY A N 1
ATOM 3258 C CA . GLY A 1 398 ? -7.262 18.254 19.664 1.00 78.62 398 GLY A CA 1
ATOM 3259 C C . GLY A 1 398 ? -5.938 18.068 20.419 1.00 78.62 398 GLY A C 1
ATOM 3260 O O . GLY A 1 398 ? -4.870 18.008 19.796 1.00 78.62 398 GLY A O 1
ATOM 3261 N N . VAL A 1 399 ? -5.970 17.958 21.748 1.00 84.81 399 VAL A N 1
ATOM 3262 C CA . VAL A 1 399 ? -4.792 17.823 22.611 1.00 84.81 399 VAL A CA 1
ATOM 3263 C C . VAL A 1 399 ? -4.898 16.561 23.454 1.00 84.81 399 VAL A C 1
ATOM 3265 O O . VAL A 1 399 ? -5.658 16.484 24.413 1.00 84.81 399 VAL A O 1
ATOM 3268 N N . TYR A 1 400 ? -4.037 15.595 23.154 1.00 86.19 400 TYR A N 1
ATOM 3269 C CA . TYR A 1 400 ? -4.038 14.287 23.797 1.00 86.19 400 TYR A CA 1
ATOM 3270 C C . TYR A 1 400 ? -2.780 14.065 24.629 1.00 86.19 400 TYR A C 1
ATOM 3272 O O . TYR A 1 400 ? -1.675 14.480 24.263 1.00 86.19 400 TYR A O 1
ATOM 3280 N N . THR A 1 401 ? -2.930 13.327 25.719 1.00 89.06 401 THR A N 1
ATOM 3281 C CA . THR A 1 401 ? -1.835 12.693 26.452 1.00 89.06 401 THR A CA 1
ATOM 3282 C C . THR A 1 401 ? -1.901 11.193 26.304 1.00 89.06 401 THR A C 1
ATOM 3284 O O . THR A 1 401 ? -2.957 10.588 26.446 1.00 89.06 401 THR A O 1
ATOM 3287 N N . GLN A 1 402 ? -0.750 10.586 26.043 1.00 87.75 402 GLN A N 1
ATOM 3288 C CA . GLN A 1 402 ? -0.638 9.139 25.940 1.00 87.75 402 GLN A CA 1
ATOM 3289 C C . GLN A 1 402 ? 0.671 8.650 26.538 1.00 87.75 402 GLN A C 1
ATOM 3291 O O . GLN A 1 402 ? 1.704 9.327 26.462 1.00 87.75 402 GLN A O 1
ATOM 3296 N N . GLU A 1 403 ? 0.637 7.432 27.057 1.00 85.38 403 GLU A N 1
ATOM 3297 C CA . GLU A 1 403 ? 1.839 6.738 27.483 1.00 85.38 403 GLU A CA 1
ATOM 3298 C C . GLU A 1 403 ? 2.685 6.304 26.281 1.00 85.38 403 GLU A C 1
ATOM 3300 O O . GLU A 1 403 ? 2.202 5.792 25.260 1.00 85.38 403 GLU A O 1
ATOM 3305 N N . VAL A 1 404 ? 3.993 6.469 26.426 1.00 79.19 404 VAL A N 1
ATOM 3306 C CA . VAL A 1 404 ? 5.016 6.022 25.494 1.00 79.19 404 VAL A CA 1
ATOM 3307 C C . VAL A 1 404 ? 5.871 4.994 26.210 1.00 79.19 404 VAL A C 1
ATOM 3309 O O . VAL A 1 404 ? 6.654 5.311 27.106 1.00 79.19 404 VAL A O 1
ATOM 3312 N N . TRP A 1 405 ? 5.715 3.756 25.759 1.00 80.75 405 TRP A N 1
ATOM 3313 C CA . TRP A 1 405 ? 6.484 2.613 26.217 1.00 80.75 405 TRP A CA 1
ATOM 3314 C C . TRP A 1 405 ? 7.774 2.549 25.392 1.00 80.75 405 TRP A C 1
ATOM 3316 O O . TRP A 1 405 ? 7.699 2.420 24.161 1.00 80.75 405 TRP A O 1
ATOM 3326 N N . PRO A 1 406 ? 8.959 2.697 26.010 1.00 74.81 406 PRO A N 1
ATOM 3327 C CA . PRO A 1 406 ? 10.212 2.663 25.276 1.00 74.81 406 PRO A CA 1
ATOM 3328 C C . PRO A 1 406 ? 10.399 1.311 24.583 1.00 74.81 406 PRO A C 1
ATOM 3330 O O . PRO A 1 406 ? 10.309 0.249 25.198 1.00 74.81 406 PRO A O 1
ATOM 3333 N N . THR A 1 407 ? 10.693 1.348 23.284 1.00 75.50 407 THR A N 1
ATOM 3334 C CA . THR A 1 407 ? 11.263 0.183 22.590 1.00 75.50 407 THR A CA 1
ATOM 3335 C C . THR A 1 407 ? 12.713 0.001 23.032 1.00 75.50 407 THR A C 1
ATOM 3337 O O . THR A 1 407 ? 13.320 0.968 23.486 1.00 75.50 407 THR A O 1
ATOM 3340 N N . LEU A 1 408 ? 13.322 -1.172 22.821 1.00 72.38 408 LEU A N 1
ATOM 3341 C CA . LEU A 1 408 ? 14.753 -1.377 23.103 1.00 72.38 408 LEU A CA 1
ATOM 3342 C C . LEU A 1 408 ? 15.618 -0.263 22.491 1.00 72.38 408 LEU A C 1
ATOM 3344 O O . LEU A 1 408 ? 16.426 0.359 23.167 1.00 72.38 408 LEU A O 1
ATOM 3348 N N . ARG A 1 409 ? 15.369 0.086 21.225 1.00 70.94 409 ARG A N 1
ATOM 3349 C CA . ARG A 1 409 ? 16.059 1.198 20.553 1.00 70.94 409 ARG A CA 1
ATOM 3350 C C . ARG A 1 409 ? 15.778 2.561 21.197 1.00 70.94 409 ARG A C 1
ATOM 3352 O O . ARG A 1 409 ? 16.625 3.444 21.131 1.00 70.94 409 ARG A O 1
ATOM 3359 N N . GLY A 1 410 ? 14.590 2.747 21.767 1.00 72.31 410 GLY A N 1
ATOM 3360 C CA . GLY A 1 410 ? 14.238 3.922 22.560 1.00 72.31 410 GLY A CA 1
ATOM 3361 C C . GLY A 1 410 ? 15.033 3.999 23.862 1.00 72.31 410 GLY A C 1
ATOM 3362 O O . GLY A 1 410 ? 15.574 5.056 24.152 1.00 72.31 410 GLY A O 1
ATOM 3363 N N . ILE A 1 411 ? 15.171 2.885 24.586 1.00 77.31 411 ILE A N 1
ATOM 3364 C CA . ILE A 1 411 ? 15.978 2.788 25.816 1.00 77.31 411 ILE A CA 1
ATOM 3365 C C . ILE A 1 411 ? 17.447 3.084 25.509 1.00 77.31 411 ILE A C 1
ATOM 3367 O O . ILE A 1 411 ? 18.062 3.916 26.160 1.00 77.31 411 ILE A O 1
ATOM 3371 N N . LEU A 1 412 ? 17.988 2.500 24.435 1.00 73.75 412 LEU A N 1
ATOM 3372 C CA . LEU A 1 412 ? 19.380 2.713 24.012 1.00 73.75 412 LEU A CA 1
ATOM 3373 C C . LEU A 1 412 ? 19.698 4.151 23.557 1.00 73.75 412 LEU A C 1
ATOM 3375 O O . LEU A 1 412 ? 20.863 4.470 23.312 1.00 73.75 412 LEU A O 1
ATOM 3379 N N . ARG A 1 413 ? 18.676 5.002 23.411 1.00 72.50 413 ARG A N 1
ATOM 3380 C CA . ARG A 1 413 ? 18.796 6.444 23.138 1.00 72.50 413 ARG A CA 1
ATOM 3381 C C . ARG A 1 413 ? 18.695 7.306 24.394 1.00 72.50 413 ARG A C 1
ATOM 3383 O O . ARG A 1 413 ? 18.976 8.498 24.319 1.00 72.50 413 ARG A O 1
ATOM 3390 N N . GLN A 1 414 ? 18.233 6.750 25.510 1.00 71.62 414 GLN A N 1
ATOM 3391 C CA . GLN A 1 414 ? 18.101 7.480 26.766 1.00 71.62 414 GLN A CA 1
ATOM 3392 C C . GLN A 1 414 ? 19.464 7.601 27.457 1.00 71.62 414 GLN A C 1
ATOM 3394 O O . GLN A 1 414 ? 20.355 6.775 27.254 1.00 71.62 414 GLN A O 1
ATOM 3399 N N . LYS A 1 415 ? 19.620 8.644 28.283 1.00 68.62 415 LYS A N 1
ATOM 3400 C CA . LYS A 1 415 ? 20.829 8.835 29.098 1.00 68.62 415 LYS A CA 1
ATOM 3401 C C . LYS A 1 415 ? 20.996 7.714 30.134 1.00 68.62 415 LYS A C 1
ATOM 3403 O O . LYS A 1 415 ? 22.111 7.253 30.338 1.00 68.62 415 LYS A O 1
ATOM 3408 N N . ASP A 1 416 ? 19.896 7.256 30.738 1.00 69.00 416 ASP A N 1
ATOM 3409 C CA . ASP A 1 416 ? 19.879 6.164 31.720 1.00 69.00 416 ASP A CA 1
ATOM 3410 C C . ASP A 1 416 ? 19.367 4.869 31.065 1.00 69.00 416 ASP A C 1
ATOM 3412 O O . ASP A 1 416 ? 18.165 4.648 30.932 1.00 69.00 416 ASP A O 1
ATOM 3416 N N . LYS A 1 417 ? 20.298 4.038 30.584 1.00 69.06 417 LYS A N 1
ATOM 3417 C CA . LYS A 1 417 ? 20.011 2.844 29.764 1.00 69.06 417 LYS A CA 1
ATOM 3418 C C . LYS A 1 417 ? 19.559 1.631 30.583 1.00 69.06 417 LYS A C 1
ATOM 3420 O O . LYS A 1 417 ? 19.017 0.687 30.014 1.00 69.06 417 LYS A O 1
ATOM 3425 N N . ASN A 1 418 ? 19.775 1.658 31.898 1.00 70.06 418 ASN A N 1
ATOM 3426 C CA . ASN A 1 418 ? 19.494 0.539 32.801 1.00 70.06 418 ASN A CA 1
ATOM 3427 C C . ASN A 1 418 ? 18.096 0.609 33.422 1.00 70.06 418 ASN A C 1
ATOM 3429 O O . ASN A 1 418 ? 17.746 -0.229 34.252 1.00 70.06 418 ASN A O 1
ATOM 3433 N N . LYS A 1 419 ? 17.286 1.599 33.035 1.00 67.50 419 LYS A N 1
ATOM 3434 C CA . LYS A 1 419 ? 15.958 1.806 33.604 1.00 67.50 419 LYS A CA 1
ATOM 3435 C C . LYS A 1 419 ? 14.886 1.834 32.529 1.00 67.50 419 LYS A C 1
ATOM 3437 O O . LYS A 1 419 ? 15.034 2.448 31.475 1.00 67.50 419 LYS A O 1
ATOM 3442 N N . TYR A 1 420 ? 13.784 1.150 32.819 1.00 73.88 420 TYR A N 1
ATOM 3443 C CA . TYR A 1 420 ? 12.610 1.099 31.961 1.00 73.88 420 TYR A CA 1
ATOM 3444 C C . TYR A 1 420 ? 11.533 2.025 32.526 1.00 73.88 420 TYR A C 1
ATOM 3446 O O . TYR A 1 420 ? 10.801 1.646 33.437 1.00 73.88 420 TYR A O 1
ATOM 3454 N N . TYR A 1 421 ? 11.440 3.242 31.991 1.00 72.44 421 TYR A N 1
ATOM 3455 C CA . TYR A 1 421 ? 10.407 4.197 32.389 1.00 72.44 421 TYR A CA 1
ATOM 3456 C C . TYR A 1 421 ? 9.352 4.358 31.304 1.00 72.44 421 TYR A C 1
ATOM 3458 O O . TYR A 1 421 ? 9.667 4.668 30.152 1.00 72.44 421 TYR A O 1
ATOM 3466 N N . VAL A 1 422 ? 8.085 4.218 31.686 1.00 77.56 422 VAL A N 1
ATOM 3467 C CA . VAL A 1 422 ? 6.968 4.681 30.861 1.00 77.56 422 VAL A CA 1
ATOM 3468 C C . VAL A 1 422 ? 6.909 6.201 30.984 1.00 77.56 422 VAL A C 1
ATOM 3470 O O . VAL A 1 422 ? 6.943 6.743 32.085 1.00 77.56 422 VAL A O 1
ATOM 3473 N N . THR A 1 423 ? 6.867 6.896 29.850 1.00 79.38 423 THR A N 1
ATOM 3474 C CA . THR A 1 423 ? 6.799 8.366 29.819 1.00 79.38 423 THR A CA 1
ATOM 3475 C C . THR A 1 423 ? 5.463 8.811 29.256 1.00 79.38 423 THR A C 1
ATOM 3477 O O . THR A 1 423 ? 4.917 8.155 28.372 1.00 79.38 423 THR A O 1
ATOM 3480 N N . THR A 1 424 ? 4.945 9.946 29.713 1.00 82.25 424 THR A N 1
ATOM 3481 C CA . THR A 1 424 ? 3.743 10.550 29.128 1.00 82.25 424 THR A CA 1
ATOM 3482 C C . THR A 1 424 ? 4.150 11.572 28.079 1.00 82.25 424 THR A C 1
ATOM 3484 O O . THR A 1 424 ? 5.036 12.396 28.304 1.00 82.25 424 THR A O 1
ATOM 3487 N N . ARG A 1 425 ? 3.507 11.538 26.909 1.00 85.56 425 ARG A N 1
ATOM 3488 C CA . ARG A 1 425 ? 3.760 12.492 25.827 1.00 85.56 425 ARG A CA 1
ATOM 3489 C C . ARG A 1 425 ? 2.486 13.235 25.455 1.00 85.56 425 ARG A C 1
ATOM 3491 O O . ARG A 1 425 ? 1.487 12.609 25.108 1.00 85.56 425 ARG A O 1
ATOM 3498 N N . LYS A 1 426 ? 2.571 14.568 25.440 1.00 87.69 426 LYS A N 1
ATOM 3499 C CA . LYS A 1 426 ? 1.539 15.451 24.884 1.00 87.69 426 LYS A CA 1
ATOM 3500 C C . LYS A 1 426 ? 1.599 15.449 23.353 1.00 87.69 426 LYS A C 1
ATOM 3502 O O . LYS A 1 426 ? 2.680 15.516 22.756 1.00 87.69 426 LYS A O 1
ATOM 3507 N N . LYS A 1 427 ? 0.439 15.366 22.712 1.00 85.88 427 LYS A N 1
ATOM 3508 C CA . LYS A 1 427 ? 0.233 15.389 21.264 1.00 85.88 427 LYS A CA 1
ATOM 3509 C C . LYS A 1 427 ? -0.787 16.468 20.938 1.00 85.88 427 LYS A C 1
ATOM 3511 O O . LYS A 1 427 ? -1.871 16.467 21.499 1.00 85.88 427 LYS A O 1
ATOM 3516 N N . VAL A 1 428 ? -0.422 17.371 20.035 1.00 84.19 428 VAL A N 1
ATOM 3517 C CA . VAL A 1 428 ? -1.302 18.444 19.561 1.00 84.19 428 VAL A CA 1
ATOM 3518 C C . VAL A 1 428 ? -1.611 18.179 18.095 1.00 84.19 428 VAL A C 1
ATOM 3520 O O . VAL A 1 428 ? -0.693 18.107 17.270 1.00 84.19 428 VAL A O 1
ATOM 3523 N N . LEU A 1 429 ? -2.889 17.998 17.780 1.00 83.31 429 LEU A N 1
ATOM 3524 C CA . LEU A 1 429 ? -3.384 17.822 16.424 1.00 83.31 429 LEU A CA 1
ATOM 3525 C C . LEU A 1 429 ? -3.697 19.190 15.833 1.00 83.31 429 LEU A C 1
ATOM 3527 O O . LEU A 1 429 ? -4.553 19.913 16.324 1.00 83.31 429 LEU A O 1
ATOM 3531 N N . LYS A 1 430 ? -3.007 19.547 14.749 1.00 78.38 430 LYS A N 1
ATOM 3532 C CA . LYS A 1 430 ? -3.227 20.837 14.080 1.00 78.38 430 LYS A CA 1
ATOM 3533 C C . LYS A 1 430 ? -4.502 20.873 13.223 1.00 78.38 430 LYS A C 1
ATOM 3535 O O . LYS A 1 430 ? -4.858 21.956 12.783 1.00 78.38 430 LYS A O 1
ATOM 3540 N N . ARG A 1 431 ? -5.102 19.708 12.911 1.00 83.25 431 ARG A N 1
ATOM 3541 C CA . ARG A 1 431 ? -6.292 19.516 12.043 1.00 83.25 431 ARG A CA 1
ATOM 3542 C C . ARG A 1 431 ? -6.340 20.426 10.800 1.00 83.25 431 ARG A C 1
ATOM 3544 O O . ARG A 1 431 ? -7.390 20.887 10.376 1.00 83.25 431 ARG A O 1
ATOM 3551 N N . LYS A 1 432 ? -5.179 20.678 10.186 1.00 84.25 432 LYS A N 1
ATOM 3552 C CA . LYS A 1 432 ? -5.062 21.464 8.953 1.00 84.25 432 LYS A CA 1
ATOM 3553 C C . LYS A 1 432 ? -4.983 20.521 7.758 1.00 84.25 432 LYS A C 1
ATOM 3555 O O . LYS A 1 432 ? -4.030 19.747 7.659 1.00 84.25 432 LYS A O 1
ATOM 3560 N N . TYR A 1 433 ? -5.949 20.612 6.847 1.00 88.00 433 TYR A N 1
ATOM 3561 C CA . TYR A 1 433 ? -5.908 19.892 5.576 1.00 88.00 433 TYR A CA 1
ATOM 3562 C C . TYR A 1 433 ? -5.176 20.712 4.512 1.00 88.00 433 TYR A C 1
ATOM 3564 O O . TYR A 1 433 ? -5.515 21.864 4.262 1.00 88.00 433 TYR A O 1
ATOM 3572 N N . ASP A 1 434 ? -4.157 20.123 3.890 1.00 88.69 434 ASP A N 1
ATOM 3573 C CA . ASP A 1 434 ? -3.218 20.824 3.008 1.00 88.69 434 ASP A CA 1
ATOM 3574 C C . ASP A 1 434 ? -2.978 20.096 1.670 1.00 88.69 434 ASP A C 1
ATOM 3576 O O . ASP A 1 434 ? -1.983 20.346 0.982 1.00 88.69 434 ASP A O 1
ATOM 3580 N N . LYS A 1 435 ? -3.875 19.170 1.306 1.00 92.06 435 LYS A N 1
ATOM 3581 C CA . LYS A 1 435 ? -3.856 18.441 0.024 1.00 92.06 435 LYS A CA 1
ATOM 3582 C C . LYS A 1 435 ? -4.858 18.975 -1.008 1.00 92.06 435 LYS A C 1
ATOM 3584 O O . LYS A 1 435 ? -4.972 18.419 -2.097 1.00 92.06 435 LYS A O 1
ATOM 3589 N N . GLY A 1 436 ? -5.592 20.026 -0.660 1.00 92.75 436 GLY A N 1
ATOM 3590 C CA . GLY A 1 436 ? -6.613 20.662 -1.484 1.00 92.75 436 GLY A CA 1
ATOM 3591 C C . GLY A 1 436 ? -7.079 21.967 -0.845 1.00 92.75 436 GLY A C 1
ATOM 3592 O O . GLY A 1 436 ? -6.607 22.338 0.228 1.00 92.75 436 GLY A O 1
ATOM 3593 N N . ILE A 1 437 ? -8.000 22.650 -1.513 1.00 93.50 437 ILE A N 1
ATOM 3594 C CA . ILE A 1 437 ? -8.589 23.915 -1.072 1.00 93.50 437 ILE A CA 1
ATOM 3595 C C . ILE A 1 437 ? -9.945 23.601 -0.441 1.00 93.50 437 ILE A C 1
ATOM 3597 O O . ILE A 1 437 ? -10.857 23.163 -1.140 1.00 93.50 437 ILE A O 1
ATOM 3601 N N . LEU A 1 438 ? -10.075 23.787 0.871 1.00 94.62 438 LEU A N 1
ATOM 3602 C CA . LEU A 1 438 ? -11.342 23.606 1.580 1.00 94.62 438 LEU A CA 1
ATOM 3603 C C . LEU A 1 438 ? -12.265 24.803 1.315 1.00 94.62 438 LEU A C 1
ATOM 3605 O O . LEU A 1 438 ? -11.878 25.945 1.556 1.00 94.62 438 LEU A O 1
ATOM 3609 N N . LEU A 1 439 ? -13.470 24.541 0.813 1.00 94.06 439 LEU A N 1
ATOM 3610 C CA . LEU A 1 439 ? -14.521 25.545 0.660 1.00 94.06 439 LEU A CA 1
ATOM 3611 C C . LEU A 1 439 ? -15.342 25.683 1.952 1.00 94.06 439 LEU A C 1
ATOM 3613 O O . LEU A 1 439 ? -15.400 24.727 2.728 1.00 94.06 439 LEU A O 1
ATOM 3617 N N . PRO A 1 440 ? -16.068 26.803 2.145 1.00 91.94 440 PRO A N 1
ATOM 3618 C CA . PRO A 1 440 ? -17.000 26.959 3.267 1.00 91.94 440 PRO A CA 1
ATOM 3619 C C . PRO A 1 440 ? -18.058 25.850 3.357 1.00 91.94 440 PRO A C 1
ATOM 3621 O O . PRO A 1 440 ? -18.503 25.512 4.443 1.00 91.94 440 PRO A O 1
ATOM 3624 N N . SER A 1 441 ? -18.419 25.240 2.223 1.00 91.25 441 SER A N 1
ATOM 3625 C CA . SER A 1 441 ? -19.373 24.128 2.143 1.00 91.25 441 SER A CA 1
ATOM 3626 C C . SER A 1 441 ? -18.827 22.778 2.630 1.00 91.25 441 SER A C 1
ATOM 3628 O O . SER A 1 441 ? -19.473 21.756 2.417 1.00 91.25 441 SER A O 1
ATOM 3630 N N . GLY A 1 442 ? -17.595 22.717 3.144 1.00 93.12 442 GLY A N 1
ATOM 3631 C CA . GLY A 1 442 ? -16.927 21.463 3.506 1.00 93.12 442 GLY A CA 1
ATOM 3632 C C . GLY A 1 442 ? -16.354 20.682 2.315 1.00 93.12 442 GLY A C 1
ATOM 3633 O O . GLY A 1 442 ? -15.541 19.777 2.496 1.00 93.12 442 GLY A O 1
ATOM 3634 N N . ILE A 1 443 ? -16.704 21.048 1.078 1.00 95.94 443 ILE A N 1
ATOM 3635 C CA . ILE A 1 443 ? -16.149 20.439 -0.136 1.00 95.94 443 ILE A CA 1
ATOM 3636 C C . ILE A 1 443 ? -14.674 20.820 -0.268 1.00 95.94 443 ILE A C 1
ATOM 3638 O O . ILE A 1 443 ? -14.299 21.991 -0.233 1.00 95.94 443 ILE A O 1
ATOM 3642 N N . VAL A 1 444 ? -13.830 19.824 -0.504 1.00 96.75 444 VAL A N 1
ATOM 3643 C CA . VAL A 1 444 ? -12.430 20.026 -0.861 1.00 96.75 444 VAL A CA 1
ATOM 3644 C C . VAL A 1 444 ? -12.356 20.160 -2.381 1.00 96.75 444 VAL A C 1
ATOM 3646 O O . VAL A 1 444 ? -12.804 19.268 -3.096 1.00 96.75 444 VAL A O 1
ATOM 3649 N N . LYS A 1 445 ? -11.742 21.222 -2.909 1.00 95.81 445 LYS A N 1
ATOM 3650 C CA . LYS A 1 445 ? -11.311 21.317 -4.314 1.00 95.81 445 LYS A CA 1
ATOM 3651 C C . LYS A 1 445 ? -9.865 20.823 -4.470 1.00 95.81 445 LYS A C 1
ATOM 3653 O O . LYS A 1 445 ? -9.047 21.057 -3.579 1.00 95.81 445 LYS A O 1
ATOM 3658 N N . PRO A 1 446 ? -9.524 20.123 -5.568 1.00 94.81 446 PRO A N 1
ATOM 3659 C CA . PRO A 1 446 ? -8.139 19.733 -5.813 1.00 94.81 446 PRO A CA 1
ATOM 3660 C C . PRO A 1 446 ? -7.235 20.948 -5.991 1.00 94.81 446 PRO A C 1
ATOM 3662 O O . PRO A 1 446 ? -7.678 22.007 -6.433 1.00 94.81 446 PRO A O 1
ATOM 3665 N N . LEU A 1 447 ? -5.945 20.761 -5.715 1.00 94.69 447 LEU A N 1
ATOM 3666 C CA . LEU A 1 447 ? -4.928 21.703 -6.173 1.00 94.69 447 LEU A CA 1
ATOM 3667 C C . LEU A 1 447 ? -4.933 21.733 -7.708 1.00 94.69 447 LEU A C 1
ATOM 3669 O O . LEU A 1 447 ? -5.008 20.682 -8.345 1.00 94.69 447 LEU A O 1
ATOM 3673 N N . THR A 1 448 ? -4.868 22.927 -8.293 1.00 94.12 448 THR A N 1
ATOM 3674 C CA . THR A 1 448 ? -4.774 23.106 -9.748 1.00 94.12 448 THR A CA 1
ATOM 3675 C C . THR A 1 448 ? -3.337 23.435 -10.102 1.00 94.12 448 THR A C 1
ATOM 3677 O O . THR A 1 448 ? -2.801 24.422 -9.604 1.00 94.12 448 THR A O 1
ATOM 3680 N N . PHE A 1 449 ? -2.707 22.601 -10.923 1.00 90.62 449 PHE A N 1
ATOM 3681 C CA . PHE A 1 449 ? -1.339 22.809 -11.383 1.00 90.62 449 PHE A CA 1
ATOM 3682 C C . PHE A 1 449 ? -1.379 23.377 -12.812 1.00 90.62 449 PHE A C 1
ATOM 3684 O O . PHE A 1 449 ? -1.904 22.708 -13.711 1.00 90.62 449 PHE A O 1
ATOM 3691 N N . PRO A 1 450 ? -0.897 24.615 -13.035 1.00 74.25 450 PRO A N 1
ATOM 3692 C CA . PRO A 1 450 ? -0.617 25.110 -14.377 1.00 74.25 450 PRO A CA 1
ATOM 3693 C C . PRO A 1 450 ? 0.662 24.440 -14.896 1.00 74.25 450 PRO A C 1
ATOM 3695 O O . PRO A 1 450 ? 1.566 24.147 -14.110 1.00 74.25 450 PRO A O 1
ATOM 3698 N N . LEU A 1 451 ? 0.765 24.197 -16.206 1.00 67.12 451 LEU A N 1
ATOM 3699 C CA . LEU A 1 451 ? 2.023 23.722 -16.778 1.00 67.12 451 LEU A CA 1
ATOM 3700 C C . LEU A 1 451 ? 3.038 24.877 -16.780 1.00 67.12 451 LEU A C 1
ATOM 3702 O O . LEU A 1 451 ? 3.155 25.604 -17.759 1.00 67.12 451 LEU A O 1
ATOM 3706 N N . SER A 1 452 ? 3.753 25.063 -15.673 1.00 47.25 452 SER A N 1
ATOM 3707 C CA . SER A 1 452 ? 4.940 25.917 -15.609 1.00 47.25 452 SER A CA 1
ATOM 3708 C C . SER A 1 452 ? 5.787 25.574 -14.380 1.00 47.25 452 SER A C 1
ATOM 3710 O O . SER A 1 452 ? 5.352 25.739 -13.245 1.00 47.25 452 SER A O 1
ATOM 3712 N N . GLU A 1 453 ? 7.009 25.132 -14.678 1.00 41.66 453 GLU A N 1
ATOM 3713 C CA . GLU A 1 453 ? 8.178 24.904 -13.816 1.00 41.66 453 GLU A CA 1
ATOM 3714 C C . GLU A 1 453 ? 8.296 23.583 -13.015 1.00 41.66 453 GLU A C 1
ATOM 3716 O O . GLU A 1 453 ? 7.765 23.429 -11.915 1.00 41.66 453 GLU A O 1
ATOM 3721 N N . PRO A 1 454 ? 9.121 22.637 -13.519 1.00 43.38 454 PRO A N 1
ATOM 3722 C CA . PRO A 1 454 ? 9.558 21.432 -12.802 1.00 43.38 454 PRO A CA 1
ATOM 3723 C C . PRO A 1 454 ? 10.384 21.698 -11.527 1.00 43.38 454 PRO A C 1
ATOM 3725 O O . PRO A 1 454 ? 10.636 20.766 -10.765 1.00 43.38 454 PRO A O 1
ATOM 3728 N N . SER A 1 455 ? 10.836 22.937 -11.303 1.00 42.00 455 SER A N 1
ATOM 3729 C CA . SER A 1 455 ? 11.845 23.306 -10.297 1.00 42.00 455 SER A CA 1
ATOM 3730 C C . SER A 1 455 ? 11.312 23.327 -8.857 1.00 42.00 455 SER A C 1
ATOM 3732 O O . SER A 1 455 ? 12.070 23.074 -7.924 1.00 42.00 455 SER A O 1
ATOM 3734 N N . LEU A 1 456 ? 10.008 23.549 -8.656 1.00 41.47 456 LEU A N 1
ATOM 3735 C CA . LEU A 1 456 ? 9.384 23.570 -7.322 1.00 41.47 456 LEU A CA 1
ATOM 3736 C C . LEU A 1 456 ? 8.904 22.192 -6.846 1.00 41.47 456 LEU A C 1
ATOM 3738 O O . LEU A 1 456 ? 8.547 22.014 -5.680 1.00 41.47 456 LEU A O 1
ATOM 3742 N N . PHE A 1 457 ? 8.910 21.196 -7.731 1.00 49.09 457 PHE A N 1
ATOM 3743 C CA . PHE A 1 457 ? 8.264 19.909 -7.494 1.00 49.09 457 PHE A CA 1
ATOM 3744 C C . PHE A 1 457 ? 9.208 18.743 -7.742 1.00 49.09 457 PHE A C 1
ATOM 3746 O O . PHE A 1 457 ? 8.903 17.872 -8.553 1.00 49.09 457 PHE A O 1
ATOM 3753 N N . GLN A 1 458 ? 10.340 18.712 -7.035 1.00 43.78 458 GLN A N 1
ATOM 3754 C CA . GLN A 1 458 ? 11.017 17.477 -6.620 1.00 43.78 458 GLN A CA 1
ATOM 3755 C C . GLN A 1 458 ? 12.312 17.776 -5.859 1.00 43.78 458 GLN A C 1
ATOM 3757 O O . GLN A 1 458 ? 13.303 18.216 -6.431 1.00 43.78 458 GLN A O 1
ATOM 3762 N N . SER A 1 459 ? 12.337 17.423 -4.576 1.00 26.94 459 SER A N 1
ATOM 3763 C CA . SER A 1 459 ? 13.545 16.983 -3.871 1.00 26.94 459 SER A CA 1
ATOM 3764 C C . SER A 1 459 ? 13.134 16.031 -2.731 1.00 26.94 459 SER A C 1
ATOM 3766 O O . SER A 1 459 ? 12.007 16.148 -2.249 1.00 26.94 459 SER A O 1
ATOM 3768 N N . PRO A 1 460 ? 13.974 15.025 -2.416 1.00 39.41 460 PRO A N 1
ATOM 3769 C CA . PRO A 1 460 ? 13.582 13.694 -1.919 1.00 39.41 460 PRO A CA 1
ATOM 3770 C C . PRO A 1 460 ? 12.816 13.597 -0.593 1.00 39.41 460 PRO A C 1
ATOM 3772 O O . PRO A 1 460 ? 12.993 14.455 0.302 1.00 39.41 460 PRO A O 1
#

Foldseek 3Di:
DLCVLLVHDQDDDDPVDDDPVVVVVNVVSVVVSVVSSVVVVVCVCVVVVQADDDPDLLRSLQSSLVRPQFPDAADDDPPQVVLVLLVLLQDFFDWDFQFFFKAQPFKKFKKFFFLLLLLLLAPDKFFRFWDDKDFWDDLVVVVVQLVFWKKKFWFKFAAPDQQDWADAPPDIFRFHGIDIGIHISLSSVVCSVVVGTPTTGMMITGGIDSRCHVVSVVLLVQLVVCVVVVNVVSNVSSSSSSPSNLVLQQAWDKDWAFDFWDAQPLWAKDWDADPPPRDIWIWTYHRGTITTIDGDGHHPNHNSRRSSVSRNSQSSLVVVLCVQLDVVQWGIDDRGITMGGPSSVVSLVVQDDPSDRRGMDGPDMASMKGHLGGQAIDHPPDGGDPPADPPWDAPDVQKTKDKDFADLNSLSHDPNNPDGDTDIDIGGHPSDDDNACQDPNSGGHGHHDYPDDPPSRDDD

InterPro domains:
  IPR004868 DNA-directed DNA polymerase, family B, mitochondria/virus [PF03175] (19-322)
  IPR017964 DNA-directed DNA polymerase, family B, conserved site [PS00116] (332-340)
  IPR023211 DNA polymerase, palm domain superfamily [G3DSA:3.90.1600.10] (56-131)
  IPR023211 DNA polymerase, palm domain superfamily [G3DSA:3.90.1600.10] (268-397)
  IPR043502 DNA/RNA polymerase superf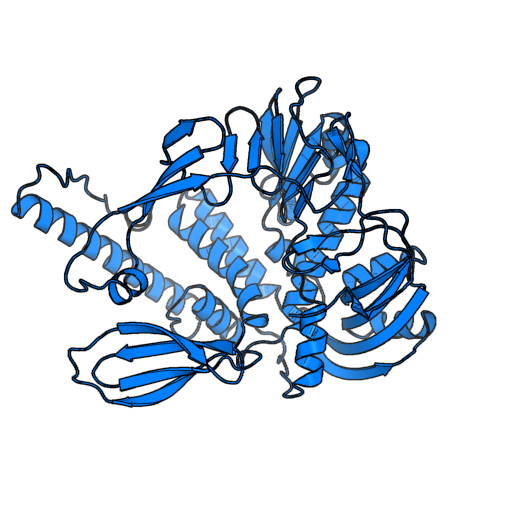amily [SSF56672] (55-394)

Radius of gyration: 24.75 Å; Cα contacts (8 Å, |Δi|>4): 871; chains: 1; bounding box: 63×57×75 Å

Organism: NCBI:txid412755